Protein AF-A0A352DNE6-F1 (afdb_monomer_lite)

Foldseek 3Di:
DDKDKDADFDKDKDADDDDVFGRAWIKIKGKDKMKMWDWDDDVQQNKIKIKIKIFIWIKMWIDCPGPVNVVCVVVVHTGMDTPADPVRTPDMDIWMDIPNHTDPDDQFQFFKEKAAEAAQVRHGDWQWWKWKARPVGHTDDIDTAHPRRMDMGGRDGAAKIKMWTHDPQFDIAIDIDGTDTNDYAYDQHHHTAGPVQPPLDCDPDQKFWKEKEFEAEQQARATDKWKKWKFAHFVDDDPGDTPDIDMADSRMDMDGDRQHKIKMWTDDPQWAIDIDIWGTYTRDYHYDYHYIYGFWPQDDDDPPPPPVPAFQLFAPLRTKKKKKKWWAQPPFAKWKWKWKDDDVIDIDTPVRAFDDDPNHTAKGFSFHRGGHGDITMMMGGRDDAQIKMWMKMFQPSQLADKFQRVLQGQMKMWMDHRNDTRDIGTRHHGDIAGMFGAWMARSNGRHTGGDGDGHRDHPVCVVVVSVVVD

Radius of gyration: 30.15 Å; chains: 1; bounding box: 62×51×107 Å

Secondary structure (DSSP, 8-state):
-EEEEEEE--EEEEEEEETTEEEEEEEEEEEEEEEEEEEEEEGGGTEEEEEEEEEEEEEEEE-TTSHHHHHHHHTT---EEEEE-TTT-S-EEEEEEETTEEESS--TT-EEEEEEEEETTS-B-TT-EEEEE-TTS-EEEEEE--TTSEEEEEEEPSEEEEEEEE-TTBPPEEEEEEE-TTSEEEPPPEEEPBGGGTT----SSS---EEEEEEEETTT--B---EEEEEESTT--TTSPEEEEEE-BTTEEEEE--SEEEEEEEE-TTB--EEEEEEEBTTBPEE--EEEPBPPS---S----SS--S--SB--TTS-EEEEEE--SSSS-EEEEEEE-STT-EEEBTTB-EEEETTEEEEEEEE---STT--EEEEE-SPPTT-EEEEEEEESTTTT--SSHHHHTT-EEEEEETTEEEEEEEPPSS---SEEEEEEEETTTTEEEEEEEEE---GGGHHHHHHHT-

Structure (mmCIF, N/CA/C/O backbone):
data_AF-A0A352DNE6-F1
#
_entry.id   AF-A0A352DNE6-F1
#
loop_
_atom_site.group_PDB
_atom_site.id
_atom_site.type_symbol
_atom_site.label_atom_id
_atom_site.label_alt_id
_atom_site.label_comp_id
_atom_site.label_asym_id
_atom_site.label_entity_id
_atom_site.label_seq_id
_atom_site.pdbx_PDB_ins_code
_atom_site.Cartn_x
_atom_site.Cartn_y
_atom_site.Cartn_z
_atom_site.occupancy
_atom_site.B_iso_or_equiv
_atom_site.auth_seq_id
_atom_site.auth_comp_id
_atom_site.auth_asym_id
_atom_site.auth_atom_id
_atom_site.pdbx_PDB_model_num
ATOM 1 N N . GLU A 1 1 ? -11.085 -3.803 30.634 1.00 71.19 1 GLU A N 1
ATOM 2 C CA . GLU A 1 1 ? -10.758 -2.497 31.222 1.00 71.19 1 GLU A CA 1
ATOM 3 C C . GLU A 1 1 ? -10.486 -2.693 32.704 1.00 71.19 1 GLU A C 1
ATOM 5 O O . GLU A 1 1 ? -11.234 -3.420 33.355 1.00 71.19 1 GLU A O 1
ATOM 10 N N . LEU A 1 2 ? -9.375 -2.157 33.198 1.00 82.75 2 LEU A N 1
ATOM 11 C CA . LEU A 1 2 ? -9.005 -2.170 34.612 1.00 82.75 2 LEU A CA 1
ATOM 12 C C . LEU A 1 2 ? -8.841 -0.715 35.048 1.00 82.75 2 LEU A C 1
ATOM 14 O O . LEU A 1 2 ? -7.988 -0.025 34.502 1.00 82.75 2 LEU A O 1
ATOM 18 N N . ALA A 1 3 ? -9.638 -0.259 36.010 1.00 89.88 3 ALA A N 1
ATOM 19 C CA . ALA A 1 3 ? -9.578 1.108 36.517 1.00 89.88 3 ALA A CA 1
ATOM 20 C C . ALA A 1 3 ? -9.165 1.122 37.992 1.00 89.88 3 ALA A C 1
ATOM 22 O O . ALA A 1 3 ? -9.542 0.235 38.761 1.00 89.88 3 ALA A O 1
ATOM 23 N N . ALA A 1 4 ? -8.389 2.129 38.378 1.00 91.00 4 ALA A N 1
ATOM 24 C CA . ALA A 1 4 ? -7.991 2.375 39.754 1.00 91.00 4 ALA A CA 1
ATOM 25 C C . ALA A 1 4 ? -7.947 3.880 40.035 1.00 91.00 4 ALA A C 1
ATOM 27 O O . ALA A 1 4 ? -7.598 4.678 39.165 1.00 91.00 4 ALA A O 1
ATOM 28 N N . GLU A 1 5 ? -8.251 4.257 41.273 1.00 92.75 5 GLU A N 1
ATOM 29 C CA . GLU A 1 5 ? -8.091 5.622 41.766 1.00 92.75 5 GLU A CA 1
ATOM 30 C C . GLU A 1 5 ? -7.412 5.631 43.136 1.00 92.75 5 GLU A C 1
ATOM 32 O O . GLU A 1 5 ? -7.574 4.716 43.945 1.00 92.75 5 GLU A O 1
ATOM 37 N N . VAL A 1 6 ? -6.632 6.679 43.394 1.00 94.06 6 VAL A N 1
ATOM 38 C CA . VAL A 1 6 ? -5.985 6.941 44.678 1.00 94.06 6 VAL A CA 1
ATOM 39 C C . VAL A 1 6 ? -6.229 8.400 45.044 1.00 94.06 6 VAL A C 1
ATOM 41 O O . VAL A 1 6 ? -5.845 9.308 44.308 1.00 94.06 6 VAL A O 1
ATOM 44 N N . LYS A 1 7 ? -6.852 8.632 46.200 1.00 94.44 7 LYS A N 1
ATOM 45 C CA . LYS A 1 7 ? -7.087 9.965 46.771 1.00 94.44 7 LYS A CA 1
ATOM 46 C C . LYS A 1 7 ? -6.103 10.215 47.910 1.00 94.44 7 LYS A C 1
ATOM 48 O O . LYS A 1 7 ? -6.006 9.407 48.832 1.00 94.44 7 LYS A O 1
ATOM 53 N N . VAL A 1 8 ? -5.374 11.329 47.859 1.00 92.94 8 VAL A N 1
ATOM 54 C CA . VAL A 1 8 ? -4.403 11.720 48.891 1.00 92.94 8 VAL A CA 1
ATOM 55 C C . VAL A 1 8 ? -4.655 13.163 49.306 1.00 92.94 8 VAL A C 1
ATOM 57 O O . VAL A 1 8 ? -4.678 14.068 48.473 1.00 92.94 8 VAL A O 1
ATOM 60 N N . GLY A 1 9 ? -4.806 13.395 50.607 1.00 92.06 9 GLY A N 1
ATOM 61 C CA . GLY A 1 9 ? -5.038 14.734 51.132 1.00 92.06 9 GLY A CA 1
ATOM 62 C C . GLY A 1 9 ? -5.176 14.782 52.652 1.00 92.06 9 GLY A C 1
ATOM 63 O O . GLY A 1 9 ? -5.235 13.738 53.307 1.00 92.06 9 GLY A O 1
ATOM 64 N N . PRO A 1 10 ? -5.197 15.986 53.240 1.00 88.06 10 PRO A N 1
ATOM 65 C CA . PRO A 1 10 ? -5.580 16.162 54.632 1.00 88.06 10 PRO A CA 1
ATOM 66 C C . PRO A 1 10 ? -7.061 15.826 54.856 1.00 88.06 10 PRO A C 1
ATOM 68 O O . PRO A 1 10 ? -7.926 16.172 54.050 1.00 88.06 10 PRO A O 1
ATOM 71 N N . LYS A 1 11 ? -7.348 15.215 56.008 1.00 88.94 11 LYS A N 1
ATOM 72 C CA . LYS A 1 11 ? -8.696 15.133 56.576 1.00 88.94 11 LYS A CA 1
ATOM 73 C C . LYS A 1 11 ? -8.808 16.170 57.694 1.00 88.94 11 LYS A C 1
ATOM 75 O O . LYS A 1 11 ? -7.955 16.206 58.581 1.00 88.94 11 LYS A O 1
ATOM 80 N N . LEU A 1 12 ? -9.828 17.018 57.637 1.00 87.56 12 LEU A N 1
ATOM 81 C CA . LEU A 1 12 ? -10.177 17.969 58.685 1.00 87.56 12 LEU A CA 1
ATOM 82 C C . LEU A 1 12 ? -11.508 17.552 59.301 1.00 87.56 12 LEU A C 1
ATOM 84 O O . LEU A 1 12 ? -12.472 17.319 58.581 1.00 87.56 12 LEU A O 1
ATOM 88 N N . GLU A 1 13 ? -11.563 17.529 60.623 1.00 83.94 13 GLU A N 1
ATOM 89 C CA . GLU A 1 13 ? -12.787 17.280 61.370 1.00 83.94 13 GLU A CA 1
ATOM 90 C C . GLU A 1 13 ? -13.109 18.495 62.241 1.00 83.94 13 GLU A C 1
ATOM 92 O O . GLU A 1 13 ? -12.250 19.021 62.955 1.00 83.94 13 GLU A O 1
ATOM 97 N N . LEU A 1 14 ? -14.358 18.952 62.179 1.00 82.12 14 LEU A N 1
ATOM 98 C CA . LEU A 1 14 ? -14.881 20.018 63.025 1.00 82.12 14 LEU A CA 1
ATOM 99 C C . LEU A 1 14 ? -16.133 19.514 63.728 1.00 82.12 14 LEU A C 1
ATOM 101 O O . LEU A 1 14 ? -17.101 19.132 63.076 1.00 82.12 14 LEU A O 1
ATOM 105 N N . SER A 1 15 ? -16.143 19.556 65.056 1.00 82.44 15 SER A N 1
ATOM 106 C CA . SER A 1 15 ? -17.291 19.136 65.857 1.00 82.44 15 SER A CA 1
ATOM 107 C C . SER A 1 15 ? -17.758 20.238 66.804 1.00 82.44 15 SER A C 1
ATOM 109 O O . SER A 1 15 ? -16.981 21.061 67.287 1.00 82.44 15 SER A O 1
ATOM 111 N N . LEU A 1 16 ? -19.068 20.264 67.042 1.00 81.38 16 LEU A N 1
ATOM 112 C CA . LEU A 1 16 ? -19.761 21.194 67.925 1.00 81.38 16 LEU A CA 1
ATOM 113 C C . LEU A 1 16 ? -20.463 20.413 69.041 1.00 81.38 16 LEU A C 1
ATOM 115 O O . LEU A 1 16 ? -21.151 19.416 68.804 1.00 81.38 16 LEU A O 1
ATOM 119 N N . GLY A 1 17 ? -20.304 20.896 70.270 1.00 73.25 17 GLY A N 1
ATOM 120 C CA . GLY A 1 17 ? -20.959 20.382 71.471 1.00 73.25 17 GLY A CA 1
ATOM 121 C C . GLY A 1 17 ? -21.326 21.520 72.422 1.00 73.25 17 GLY A C 1
ATOM 122 O O . GLY A 1 17 ? -20.841 22.643 72.280 1.00 73.25 17 GLY A O 1
ATOM 123 N N . TRP A 1 18 ? -22.202 21.244 73.386 1.00 67.75 18 TRP A N 1
ATOM 124 C CA . TRP A 1 18 ? -22.577 22.199 74.434 1.00 67.75 18 TRP A CA 1
ATOM 125 C C . TRP A 1 18 ? -22.641 21.464 75.779 1.00 67.75 18 TRP A C 1
ATOM 127 O O . TRP A 1 18 ? -23.413 20.521 75.925 1.00 67.75 18 TRP A O 1
ATOM 137 N N . THR A 1 19 ? -21.879 21.973 76.761 1.00 67.12 19 THR A N 1
ATOM 138 C CA . THR A 1 19 ? -21.829 21.652 78.212 1.00 67.12 19 THR A CA 1
ATOM 139 C C . THR A 1 19 ? -22.102 20.204 78.637 1.00 67.12 19 THR A C 1
ATOM 141 O O . THR A 1 19 ? -21.196 19.552 79.133 1.00 67.12 19 THR A O 1
ATOM 144 N N . ALA A 1 20 ? -23.339 19.710 78.534 1.00 65.88 20 ALA A N 1
ATOM 145 C CA . ALA A 1 20 ? -23.735 18.356 78.933 1.00 65.88 20 ALA A CA 1
ATOM 146 C C . ALA A 1 20 ? -23.582 17.313 77.806 1.00 65.88 20 ALA A C 1
ATOM 148 O O . ALA A 1 20 ? -23.682 16.110 78.052 1.00 65.88 20 ALA A O 1
ATOM 149 N N . PHE A 1 21 ? -23.356 17.759 76.567 1.00 61.72 21 PHE A N 1
ATOM 150 C CA . PHE A 1 21 ? -23.212 16.914 75.389 1.00 61.72 21 PHE A CA 1
ATOM 151 C C . PHE A 1 21 ? -22.063 17.421 74.506 1.00 61.72 21 PHE A C 1
ATOM 153 O O . PHE A 1 21 ? -22.268 18.219 73.590 1.00 61.72 21 PHE A O 1
ATOM 160 N N . ASP A 1 22 ? -20.859 16.918 74.769 1.00 72.88 22 ASP A N 1
ATOM 161 C CA . ASP A 1 22 ? -19.714 17.093 73.871 1.00 72.88 22 ASP A CA 1
ATOM 162 C C . ASP A 1 22 ? -19.916 16.286 72.571 1.00 72.88 22 ASP A C 1
ATOM 164 O O . ASP A 1 22 ? -20.612 15.262 72.579 1.00 72.88 22 ASP A O 1
ATOM 168 N N . HIS A 1 23 ? -19.338 16.773 71.463 1.00 80.38 23 HIS A N 1
ATOM 169 C CA . HIS A 1 23 ? -19.342 16.141 70.129 1.00 80.38 23 HIS A CA 1
ATOM 170 C C . HIS A 1 23 ? -20.737 15.705 69.629 1.00 80.38 23 HIS A C 1
ATOM 172 O O . HIS A 1 23 ? -20.959 14.554 69.252 1.00 80.38 23 HIS A O 1
ATOM 178 N N . LEU A 1 24 ? -21.715 16.618 69.649 1.00 84.19 24 LEU A N 1
ATOM 179 C CA . LEU A 1 24 ? -23.097 16.313 69.258 1.00 84.19 24 LEU A CA 1
ATOM 180 C C . LEU A 1 24 ? -23.243 16.144 67.737 1.00 84.19 24 LEU A C 1
ATOM 182 O O . LEU A 1 24 ? -23.853 15.177 67.282 1.00 84.19 24 LEU A O 1
ATOM 186 N N . ILE A 1 25 ? -22.676 17.081 66.976 1.00 84.06 25 ILE A N 1
ATOM 187 C CA . ILE A 1 25 ? -22.646 17.087 65.510 1.00 84.06 25 ILE A CA 1
ATOM 188 C C . ILE A 1 25 ? -21.247 17.469 65.042 1.00 84.06 25 ILE A C 1
ATOM 190 O O . ILE A 1 25 ? -20.594 18.315 65.657 1.00 84.06 25 ILE A O 1
ATOM 194 N N . GLY A 1 26 ? -20.788 16.863 63.956 1.00 85.69 26 GLY A N 1
ATOM 195 C CA . GLY A 1 26 ? -19.515 17.206 63.347 1.00 85.69 26 GLY A CA 1
ATOM 196 C C . GLY A 1 26 ? -19.528 16.986 61.850 1.00 85.69 26 GLY A C 1
ATOM 197 O O . GLY A 1 26 ? -20.357 16.243 61.324 1.00 85.69 26 GLY A O 1
ATOM 198 N N . VAL A 1 27 ? -18.615 17.672 61.180 1.00 86.62 27 VAL A N 1
ATOM 199 C CA . VAL A 1 27 ? -18.397 17.597 59.741 1.00 86.62 27 VAL A CA 1
ATOM 200 C C . VAL A 1 27 ? -16.967 17.142 59.509 1.00 86.62 27 VAL A C 1
ATOM 202 O O . VAL A 1 27 ? -16.033 17.710 60.079 1.00 86.62 27 VAL A O 1
ATOM 205 N N . ASP A 1 28 ? -16.829 16.153 58.639 1.00 90.69 28 ASP A N 1
ATOM 206 C CA . ASP A 1 28 ? -15.568 15.716 58.069 1.00 90.69 28 ASP A CA 1
ATOM 207 C C . ASP A 1 28 ? -15.404 16.336 56.683 1.00 90.69 28 ASP A C 1
ATOM 209 O O . ASP A 1 28 ? -16.312 16.285 55.852 1.00 90.69 28 ASP A O 1
ATOM 213 N N . ALA A 1 29 ? -14.231 16.899 56.426 1.00 91.44 29 ALA A N 1
ATOM 214 C CA . ALA A 1 29 ? -13.808 17.336 55.108 1.00 91.44 29 ALA A CA 1
ATOM 215 C C . ALA A 1 29 ? -12.536 16.582 54.717 1.00 91.44 29 ALA A C 1
ATOM 217 O O . ALA A 1 29 ? -11.529 16.644 55.423 1.00 91.44 29 ALA A O 1
ATOM 218 N N . PHE A 1 30 ? -12.567 15.885 53.586 1.00 94.50 30 PHE A N 1
ATOM 219 C CA . PHE A 1 30 ? -11.401 15.234 53.000 1.00 94.50 30 PHE A CA 1
ATOM 220 C C . PHE A 1 30 ? -11.182 15.808 51.610 1.00 94.50 30 PHE A C 1
ATOM 222 O O . PHE A 1 30 ? -12.036 15.689 50.739 1.00 94.50 30 PHE A O 1
ATOM 229 N N . GLY A 1 31 ? -10.057 16.479 51.404 1.00 93.94 31 GLY A N 1
ATOM 230 C CA . GLY A 1 31 ? -9.770 17.108 50.123 1.00 93.94 31 GLY A CA 1
ATOM 231 C C . GLY A 1 31 ? -8.291 17.075 49.816 1.00 93.94 31 GLY A C 1
ATOM 232 O O . GLY A 1 31 ? -7.456 17.044 50.718 1.00 93.94 31 GLY A O 1
ATOM 233 N N . GLY A 1 32 ? -7.960 17.072 48.534 1.00 95.69 32 GLY A N 1
ATOM 234 C CA . GLY A 1 32 ? -6.584 16.943 48.086 1.00 95.69 32 GLY A CA 1
ATOM 235 C C . GLY A 1 32 ? -6.504 16.628 46.605 1.00 95.69 32 GLY A C 1
ATOM 236 O O . GLY A 1 32 ? -7.261 17.179 45.809 1.00 95.69 32 GLY A O 1
ATOM 237 N N . VAL A 1 33 ? -5.575 15.744 46.250 1.00 95.62 33 VAL A N 1
ATOM 238 C CA . VAL A 1 33 ? -5.332 15.315 44.872 1.00 95.62 33 VAL A CA 1
ATOM 239 C C . VAL A 1 33 ? -5.821 13.882 44.696 1.00 95.62 33 VAL A C 1
ATOM 241 O O . VAL A 1 33 ? -5.501 13.003 45.497 1.00 95.62 33 VAL A O 1
ATOM 244 N N . CYS A 1 34 ? -6.585 13.648 43.637 1.00 95.62 34 CYS A N 1
ATOM 245 C CA . CYS A 1 34 ? -6.916 12.323 43.149 1.00 95.62 34 CYS A CA 1
ATOM 246 C C . CYS A 1 34 ? -6.060 12.017 41.922 1.00 95.62 34 CYS A C 1
ATOM 248 O O . CYS A 1 34 ? -5.895 12.868 41.047 1.00 95.62 34 CYS A O 1
ATOM 250 N N . ILE A 1 35 ? -5.509 10.808 41.881 1.00 94.12 35 ILE A N 1
ATOM 251 C CA . ILE A 1 35 ? -4.863 10.227 40.710 1.00 94.12 35 ILE A CA 1
ATOM 252 C C . ILE A 1 35 ? -5.720 9.039 40.299 1.00 94.12 35 ILE A C 1
ATOM 254 O O . ILE A 1 35 ? -5.876 8.100 41.082 1.00 94.12 35 ILE A O 1
ATOM 258 N N . SER A 1 36 ? -6.257 9.067 39.088 1.00 94.12 36 SER A N 1
ATOM 259 C CA . SER A 1 36 ? -6.989 7.948 38.507 1.00 94.12 36 SER A CA 1
ATOM 260 C C . SER A 1 36 ? -6.303 7.452 37.242 1.00 94.12 36 SER A C 1
ATOM 262 O O . SER A 1 36 ? -5.605 8.194 36.547 1.00 94.12 36 SER A O 1
ATOM 264 N N . GLY A 1 37 ? -6.464 6.160 36.979 1.00 91.75 37 GLY A N 1
ATOM 265 C CA . GLY A 1 37 ? -5.914 5.489 35.816 1.00 91.75 37 GLY A CA 1
ATOM 266 C C . GLY A 1 37 ? -6.862 4.405 35.326 1.00 91.75 37 GLY A C 1
ATOM 267 O O . GLY A 1 37 ? -7.317 3.583 36.124 1.00 91.75 37 GLY A O 1
ATOM 268 N N . ALA A 1 38 ? -7.131 4.377 34.027 1.00 93.19 38 ALA A N 1
ATOM 269 C CA . ALA A 1 38 ? -7.823 3.285 33.358 1.00 93.19 38 ALA A CA 1
ATOM 270 C C . ALA A 1 38 ? -6.892 2.645 32.330 1.00 93.19 38 ALA A C 1
ATOM 272 O O . ALA A 1 38 ? -6.198 3.332 31.587 1.00 93.19 38 ALA A O 1
ATOM 273 N N . LEU A 1 39 ? -6.860 1.317 32.313 1.00 91.00 39 LEU A N 1
ATOM 274 C CA . LEU A 1 39 ? -6.083 0.523 31.376 1.00 91.00 39 LEU A CA 1
ATOM 275 C C . LEU A 1 39 ? -7.028 -0.268 30.471 1.00 91.00 39 LEU A C 1
ATOM 277 O O . LEU A 1 39 ? -7.829 -1.094 30.933 1.00 91.00 39 LEU A O 1
ATOM 281 N N . THR A 1 40 ? -6.873 -0.047 29.170 1.00 88.44 40 THR A N 1
ATOM 282 C CA . THR A 1 40 ? -7.635 -0.698 28.107 1.00 88.44 40 THR A CA 1
ATOM 283 C C . THR A 1 40 ? -6.670 -1.429 27.186 1.00 88.44 40 THR A C 1
ATOM 285 O O . THR A 1 40 ? -5.810 -0.831 26.548 1.00 88.44 40 THR A O 1
ATOM 288 N N . ALA A 1 41 ? -6.783 -2.756 27.144 1.00 83.94 41 ALA A N 1
ATOM 289 C CA . ALA A 1 41 ? -5.993 -3.582 26.243 1.00 83.94 41 ALA A CA 1
ATOM 290 C C . ALA A 1 41 ? -6.755 -3.802 24.932 1.00 83.94 41 ALA A C 1
ATOM 292 O O . ALA A 1 41 ? -7.928 -4.182 24.960 1.00 83.94 41 ALA A O 1
ATOM 293 N N . HIS A 1 42 ? -6.050 -3.637 23.817 1.00 70.81 42 HIS A N 1
ATOM 294 C CA . HIS A 1 42 ? -6.504 -3.879 22.450 1.00 70.81 42 HIS A CA 1
ATOM 295 C C . HIS A 1 42 ? -5.622 -4.976 21.823 1.00 70.81 42 HIS A C 1
ATOM 297 O O . HIS A 1 42 ? -4.599 -4.678 21.195 1.00 70.81 42 HIS A O 1
ATOM 303 N N . PRO A 1 43 ? -5.936 -6.269 22.057 1.00 65.44 43 PRO A N 1
ATOM 304 C CA . PRO A 1 43 ? -5.090 -7.380 21.613 1.00 65.44 43 PRO A CA 1
ATOM 305 C C . PRO A 1 43 ? -4.950 -7.476 20.089 1.00 65.44 43 PRO A C 1
ATOM 307 O O . PRO A 1 43 ? -3.915 -7.909 19.591 1.00 65.44 43 PRO A O 1
ATOM 310 N N . ASP A 1 44 ? -5.984 -7.059 19.363 1.00 58.81 44 ASP A N 1
ATOM 311 C CA . ASP A 1 44 ? -6.057 -6.976 17.903 1.00 58.81 44 ASP A CA 1
ATOM 312 C C . ASP A 1 44 ? -5.022 -6.011 17.308 1.00 58.81 44 ASP A C 1
ATOM 314 O O . ASP A 1 44 ? -4.427 -6.302 16.271 1.00 58.81 44 ASP A O 1
ATOM 318 N N . ALA A 1 45 ? -4.751 -4.916 18.017 1.00 59.31 45 ALA A N 1
ATOM 319 C CA . ALA A 1 45 ? -3.802 -3.883 17.623 1.00 59.31 45 ALA A CA 1
ATOM 320 C C . ALA A 1 45 ? -2.421 -4.022 18.292 1.00 59.31 45 ALA A C 1
ATOM 322 O O . ALA A 1 45 ? -1.562 -3.165 18.092 1.00 59.31 45 ALA A O 1
ATOM 323 N N . LYS A 1 46 ? -2.197 -5.058 19.122 1.00 67.62 46 LYS A N 1
ATOM 324 C CA . LYS A 1 46 ? -1.027 -5.160 20.026 1.00 67.62 46 LYS A CA 1
ATOM 325 C C . LYS A 1 46 ? -0.791 -3.853 20.815 1.00 67.62 46 LYS A C 1
ATOM 327 O O . LYS A 1 46 ? 0.345 -3.413 20.999 1.00 67.62 46 LYS A O 1
ATOM 332 N N . LEU A 1 47 ? -1.879 -3.227 21.264 1.00 73.00 47 LEU A N 1
ATOM 333 C CA . LEU A 1 47 ? -1.880 -1.896 21.864 1.00 73.00 47 LEU A CA 1
ATOM 334 C C . LEU A 1 47 ? -2.433 -1.940 23.290 1.00 73.00 47 LEU A C 1
ATOM 336 O O . LEU A 1 47 ? -3.443 -2.587 23.573 1.00 73.00 47 LEU A O 1
ATOM 340 N N . LEU A 1 48 ? -1.769 -1.223 24.190 1.00 85.44 48 LEU A N 1
ATOM 341 C CA . LEU A 1 48 ? -2.213 -0.979 25.552 1.00 85.44 48 LEU A CA 1
ATOM 342 C C . LEU A 1 48 ? -2.423 0.520 25.762 1.00 85.44 48 LEU A C 1
ATOM 344 O O . LEU A 1 48 ? -1.448 1.268 25.825 1.00 85.44 48 LEU A O 1
ATOM 348 N N . CYS A 1 49 ? -3.676 0.934 25.907 1.00 89.38 49 CYS A N 1
ATOM 349 C CA . CYS A 1 49 ? -4.060 2.302 26.225 1.00 89.38 49 CYS A CA 1
ATOM 350 C C . CYS A 1 49 ? -4.132 2.495 27.744 1.00 89.38 49 CYS A C 1
ATOM 352 O O . CYS A 1 49 ? -4.689 1.658 28.461 1.00 89.38 49 CYS A O 1
ATOM 354 N N . ILE A 1 50 ? -3.561 3.594 28.232 1.00 91.75 50 ILE A N 1
ATOM 355 C CA . ILE A 1 50 ? -3.605 4.012 29.633 1.00 91.75 50 ILE A CA 1
ATOM 356 C C . ILE A 1 50 ? -4.080 5.463 29.681 1.00 91.75 50 ILE A C 1
ATOM 358 O O . ILE A 1 50 ? -3.357 6.376 29.281 1.00 91.75 50 ILE A O 1
ATOM 362 N N . ASP A 1 51 ? -5.280 5.668 30.208 1.00 92.81 51 ASP A N 1
ATOM 363 C CA . ASP A 1 51 ? -5.863 6.981 30.458 1.00 92.81 51 ASP A CA 1
ATOM 364 C C . ASP A 1 51 ? -5.594 7.377 31.905 1.00 92.81 51 ASP A C 1
ATOM 366 O O . ASP A 1 51 ? -6.107 6.752 32.831 1.00 92.81 51 ASP A O 1
ATOM 370 N N . GLY A 1 52 ? -4.762 8.396 32.108 1.00 92.12 52 GLY A N 1
ATOM 371 C CA . GLY A 1 52 ? -4.436 8.935 33.423 1.00 92.12 52 GLY A CA 1
ATOM 372 C C . GLY A 1 52 ? -5.068 10.303 33.642 1.00 92.12 52 GLY A C 1
ATOM 373 O O . GLY A 1 52 ? -4.975 11.178 32.778 1.00 92.12 52 GLY A O 1
ATOM 374 N N . SER A 1 53 ? -5.645 10.518 34.822 1.00 94.38 53 SER A N 1
ATOM 375 C CA . SER A 1 53 ? -6.123 11.830 35.256 1.00 94.38 53 SER A CA 1
ATOM 376 C C . SER A 1 53 ? -5.578 12.184 36.634 1.00 94.38 53 SER A C 1
ATOM 378 O O . SER A 1 53 ? -5.489 11.342 37.527 1.00 94.38 53 SER A O 1
ATOM 380 N N . VAL A 1 54 ? -5.210 13.449 36.814 1.00 95.81 54 VAL A N 1
ATOM 381 C CA . VAL A 1 54 ? -4.858 14.028 38.111 1.00 95.81 54 VAL A CA 1
ATOM 382 C C . VAL A 1 54 ? -5.740 15.246 38.331 1.00 95.81 54 VAL A C 1
ATOM 384 O O . VAL A 1 54 ? -5.700 16.177 37.530 1.00 95.81 54 VAL A O 1
ATOM 387 N N . TYR A 1 55 ? -6.531 15.261 39.401 1.00 96.25 55 TYR A N 1
ATOM 388 C CA . TYR A 1 55 ? -7.462 16.355 39.690 1.00 96.25 55 TYR A CA 1
ATOM 389 C C . TYR A 1 55 ? -7.566 16.668 41.179 1.00 96.25 55 TYR A C 1
ATOM 391 O O . TYR A 1 55 ? -7.204 15.860 42.034 1.00 96.25 55 TYR A O 1
ATOM 399 N N . LEU A 1 56 ? -8.062 17.864 41.497 1.00 96.56 56 LEU A N 1
ATOM 400 C CA . LEU A 1 56 ? -8.418 18.224 42.865 1.00 96.56 56 LEU A CA 1
ATOM 401 C C . LEU A 1 56 ? -9.784 17.644 43.227 1.00 96.56 56 LEU A C 1
ATOM 403 O O . LEU A 1 56 ? -10.710 17.684 42.423 1.00 96.56 56 LEU A O 1
ATOM 407 N N . PHE A 1 57 ? -9.923 17.146 44.452 1.00 96.00 57 PHE A N 1
ATOM 408 C CA . PHE A 1 57 ? -11.194 16.635 44.961 1.00 96.00 57 PHE A CA 1
ATOM 409 C C . PHE A 1 57 ? -11.506 17.199 46.353 1.00 96.00 57 PHE A C 1
ATOM 411 O O . PHE A 1 57 ? -10.603 17.618 47.086 1.00 96.00 57 PHE A O 1
ATOM 418 N N . LEU A 1 58 ? -12.789 17.200 46.713 1.00 95.19 58 LEU A N 1
ATOM 419 C CA . LEU A 1 58 ? -13.289 17.556 48.037 1.00 95.19 58 LEU A CA 1
ATOM 420 C C . LEU A 1 58 ? -14.547 16.745 48.346 1.00 95.19 58 LEU A C 1
ATOM 422 O O . LEU A 1 58 ? -15.577 16.913 47.695 1.00 95.19 58 LEU A O 1
ATOM 426 N N . GLU A 1 59 ? -14.464 15.936 49.391 1.00 94.94 59 GLU A N 1
ATOM 427 C CA . GLU A 1 59 ? -15.565 15.188 49.981 1.00 94.94 59 GLU A CA 1
ATOM 428 C C . GLU A 1 59 ? -15.945 15.841 51.308 1.00 94.94 59 GLU A C 1
ATOM 430 O O . GLU A 1 59 ? -15.082 16.124 52.146 1.00 94.94 59 GLU A O 1
ATOM 435 N N . LEU A 1 60 ? -17.239 16.072 51.511 1.00 92.88 60 LEU A N 1
ATOM 436 C CA . LEU A 1 60 ? -17.790 16.488 52.795 1.00 92.88 60 LEU A CA 1
ATOM 437 C C . LEU A 1 60 ? -18.693 15.387 53.334 1.00 92.88 60 LEU A C 1
ATOM 439 O O . LEU A 1 60 ? -19.489 14.817 52.591 1.00 92.88 60 LEU A O 1
ATOM 443 N N . GLY A 1 61 ? -18.622 15.121 54.630 1.00 90.75 61 GLY A N 1
ATOM 444 C CA . GLY A 1 61 ? -19.525 14.192 55.294 1.00 90.75 61 GLY A CA 1
ATOM 445 C C . GLY A 1 61 ? -19.833 14.592 56.726 1.00 90.75 61 GLY A C 1
ATOM 446 O O . GLY A 1 61 ? -19.214 15.499 57.279 1.00 90.75 61 GLY A O 1
ATOM 447 N N . LEU A 1 62 ? -20.806 13.925 57.342 1.00 89.44 62 LEU A N 1
ATOM 448 C CA . LEU A 1 62 ? -20.978 14.007 58.793 1.00 89.44 62 LEU A CA 1
ATOM 449 C C . LEU A 1 62 ? -19.925 13.134 59.482 1.00 89.44 62 LEU A C 1
ATOM 451 O O . LEU A 1 62 ? -19.756 11.976 59.108 1.00 89.44 62 LEU A O 1
ATOM 455 N N . SER A 1 63 ? -19.248 13.683 60.495 1.00 89.12 63 SER A N 1
ATOM 456 C CA . SER A 1 63 ? -18.260 12.934 61.283 1.00 89.12 63 SER A CA 1
ATOM 457 C C . SER A 1 63 ? -18.946 11.810 62.055 1.00 89.12 63 SER A C 1
ATOM 459 O O . SER A 1 63 ? -19.842 12.058 62.873 1.00 89.12 63 SER A O 1
ATOM 461 N N . GLU A 1 64 ? -18.487 10.582 61.817 1.00 87.00 64 GLU A N 1
ATOM 462 C CA . GLU A 1 64 ? -18.941 9.370 62.505 1.00 87.00 64 GLU A CA 1
ATOM 463 C C . GLU A 1 64 ? -18.568 9.357 63.995 1.00 87.00 64 GLU A C 1
ATOM 465 O O . GLU A 1 64 ? -19.223 8.674 64.780 1.00 87.00 64 GLU A O 1
ATOM 470 N N . ASP A 1 65 ? -17.574 10.152 64.399 1.00 86.25 65 ASP A N 1
ATOM 471 C CA . ASP A 1 65 ? -17.105 10.262 65.784 1.00 86.25 65 ASP A CA 1
ATOM 472 C C . ASP A 1 65 ? -18.001 11.177 66.644 1.00 86.25 65 ASP A C 1
ATOM 474 O O . ASP A 1 65 ? -17.797 11.340 67.851 1.00 86.25 65 ASP A O 1
ATOM 478 N N . THR A 1 66 ? -19.050 11.751 66.047 1.00 87.50 66 THR A N 1
ATOM 479 C CA . THR A 1 66 ? -20.072 12.532 66.756 1.00 87.50 66 THR A CA 1
ATOM 480 C C . THR A 1 66 ? -21.320 11.718 67.060 1.00 87.50 66 THR A C 1
ATOM 482 O O . THR A 1 66 ? -21.629 10.742 66.385 1.00 87.50 66 THR A O 1
ATOM 485 N N . LYS A 1 67 ? -22.103 12.133 68.064 1.00 86.75 67 LYS A N 1
ATOM 486 C CA . LYS A 1 67 ? -23.312 11.398 68.488 1.00 86.75 67 LYS A CA 1
ATOM 487 C C . LYS A 1 67 ? -24.316 11.198 67.354 1.00 86.75 67 LYS A C 1
ATOM 489 O O . LYS A 1 67 ? -24.905 10.125 67.254 1.00 86.75 67 LYS A O 1
ATOM 494 N N . LEU A 1 68 ? -24.518 12.218 66.518 1.00 85.56 68 LEU A N 1
ATOM 495 C CA . LEU A 1 68 ? -25.389 12.110 65.349 1.00 85.56 68 LEU A CA 1
ATOM 496 C C . LEU A 1 68 ? -24.778 11.208 64.267 1.00 85.56 68 LEU A C 1
ATOM 498 O O . LEU A 1 68 ? -25.483 10.349 63.746 1.00 85.56 68 LEU A O 1
ATOM 502 N N . GLY A 1 69 ? -23.494 11.379 63.940 1.00 86.62 69 GLY A N 1
ATOM 503 C CA . GLY A 1 69 ? -22.839 10.558 62.917 1.00 86.62 69 GLY A CA 1
ATOM 504 C C . GLY A 1 69 ? -22.758 9.082 63.305 1.00 86.62 69 GLY A C 1
ATOM 505 O O . GLY A 1 69 ? -23.122 8.226 62.504 1.00 86.62 69 GLY A O 1
ATOM 506 N N . GLY A 1 70 ? -22.400 8.784 64.554 1.00 86.56 70 GLY A N 1
ATOM 507 C CA . GLY A 1 70 ? -22.403 7.429 65.103 1.00 86.56 70 GLY A CA 1
ATOM 508 C C . GLY A 1 70 ? -23.795 6.795 65.088 1.00 86.56 70 GLY A C 1
ATOM 509 O O . GLY A 1 70 ? -23.945 5.664 64.638 1.00 86.56 70 GLY A O 1
ATOM 510 N N . PHE A 1 71 ? -24.840 7.541 65.471 1.00 89.81 71 PHE A N 1
ATOM 511 C CA . PHE A 1 71 ? -26.223 7.059 65.367 1.00 89.81 71 PHE A CA 1
ATOM 512 C C . PHE A 1 71 ? -26.615 6.725 63.921 1.00 89.81 71 PHE A C 1
ATOM 514 O O . PHE A 1 71 ? -27.231 5.685 63.687 1.00 89.81 71 PHE A O 1
ATOM 521 N N . LEU A 1 72 ? -26.274 7.584 62.953 1.00 89.69 72 LEU A N 1
ATOM 522 C CA . LEU A 1 72 ? -26.551 7.335 61.535 1.00 89.69 72 LEU A CA 1
ATOM 523 C C . LEU A 1 72 ? -25.832 6.070 61.056 1.00 89.69 72 LEU A C 1
ATOM 525 O O . LEU A 1 72 ? -26.480 5.180 60.503 1.00 89.69 72 LEU A O 1
ATOM 529 N N . LYS A 1 73 ? -24.539 5.945 61.367 1.00 88.94 73 LYS A N 1
ATOM 530 C CA . LYS A 1 73 ? -23.723 4.773 61.039 1.00 88.94 73 LYS A CA 1
ATOM 531 C C . LYS A 1 73 ? -24.301 3.479 61.614 1.00 88.94 73 LYS A C 1
ATOM 533 O O . LYS A 1 73 ? -24.449 2.507 60.876 1.00 88.94 73 LYS A O 1
ATOM 538 N N . ASP A 1 74 ? -24.694 3.475 62.888 1.00 93.25 74 ASP A N 1
ATOM 539 C CA . ASP A 1 74 ? -25.289 2.310 63.565 1.00 93.25 74 ASP A CA 1
ATOM 540 C C . ASP A 1 74 ? -26.612 1.859 62.922 1.00 93.25 74 ASP A C 1
ATOM 542 O O . ASP A 1 74 ? -26.995 0.692 63.023 1.00 93.25 74 ASP A O 1
ATOM 546 N N . HIS A 1 75 ? -27.304 2.767 62.229 1.00 92.88 75 HIS A N 1
ATOM 547 C CA . HIS A 1 75 ? -28.533 2.476 61.489 1.00 92.88 75 HIS A CA 1
ATOM 548 C C . HIS A 1 75 ? -28.292 2.250 59.987 1.00 92.88 75 HIS A C 1
ATOM 550 O O . HIS A 1 75 ? -29.258 2.102 59.237 1.00 92.88 75 HIS A O 1
ATOM 556 N N . GLY A 1 76 ? -27.031 2.215 59.539 1.00 89.50 76 GLY A N 1
ATOM 557 C CA . GLY A 1 76 ? -26.649 2.002 58.140 1.00 89.50 76 GLY A CA 1
ATOM 558 C C . GLY A 1 76 ? -26.820 3.226 57.236 1.00 89.50 76 GLY A C 1
ATOM 559 O O . GLY A 1 76 ? -26.960 3.067 56.026 1.00 89.50 76 GLY A O 1
ATOM 560 N N . TRP A 1 77 ? -26.847 4.433 57.805 1.00 88.69 77 TRP A N 1
ATOM 561 C CA . TRP A 1 77 ? -26.950 5.693 57.070 1.00 88.69 77 TRP A CA 1
ATOM 562 C C . TRP A 1 77 ? -25.587 6.376 57.013 1.00 88.69 77 TRP A C 1
ATOM 564 O O . TRP A 1 77 ? -24.932 6.565 58.035 1.00 88.69 77 TRP A O 1
ATOM 574 N N . GLU A 1 78 ? -25.203 6.817 55.821 1.00 84.69 78 GLU A N 1
ATOM 575 C CA . GLU A 1 78 ? -23.995 7.597 55.584 1.00 84.69 78 GLU A CA 1
ATOM 576 C C . GLU A 1 78 ? -24.379 8.899 54.876 1.00 84.69 78 GLU A C 1
ATOM 578 O O . GLU A 1 78 ? -25.108 8.896 53.884 1.00 84.69 78 GLU A O 1
ATOM 583 N N . ALA A 1 79 ? -23.925 10.030 55.415 1.00 85.25 79 ALA A N 1
ATOM 584 C CA . ALA A 1 79 ? -24.175 11.347 54.847 1.00 85.25 79 ALA A CA 1
ATOM 585 C C . ALA A 1 79 ? -22.863 11.895 54.289 1.00 85.25 79 ALA A C 1
ATOM 587 O O . ALA A 1 79 ? -22.075 12.475 55.037 1.00 85.25 79 ALA A O 1
ATOM 588 N N . ARG A 1 80 ? -22.638 11.694 52.987 1.00 88.88 80 ARG A N 1
ATOM 589 C CA . ARG A 1 80 ? -21.483 12.208 52.240 1.00 88.88 80 ARG A CA 1
ATOM 590 C C . ARG A 1 80 ? -21.910 12.911 50.961 1.00 88.88 80 ARG A C 1
ATOM 592 O O . ARG A 1 80 ? -22.943 12.587 50.380 1.00 88.88 80 ARG A O 1
ATOM 599 N N . ALA A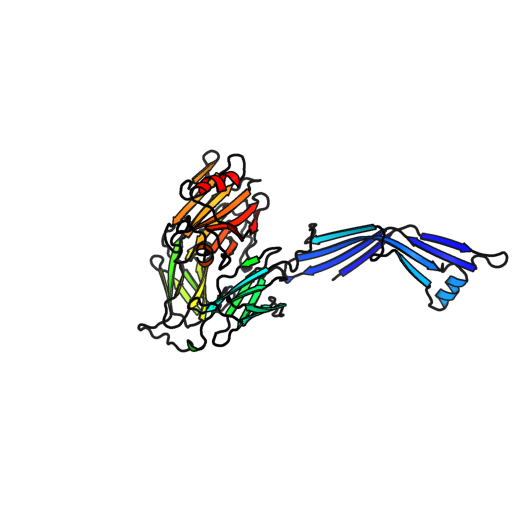 1 81 ? -21.096 13.863 50.533 1.00 90.62 81 ALA A N 1
ATOM 600 C CA . ALA A 1 81 ? -21.230 14.568 49.274 1.00 90.62 81 ALA A CA 1
ATOM 601 C C . ALA A 1 81 ? -19.848 14.805 48.656 1.00 90.62 81 ALA A C 1
ATOM 603 O O . ALA A 1 81 ? -18.982 15.425 49.279 1.00 90.62 81 ALA A O 1
ATOM 604 N N . ASP A 1 82 ? -19.679 14.371 47.408 1.00 92.75 82 ASP A N 1
ATOM 605 C CA . ASP A 1 82 ? -18.541 14.742 46.570 1.00 92.75 82 ASP A CA 1
ATOM 606 C C . ASP A 1 82 ? -18.787 16.151 46.028 1.00 92.75 82 ASP A C 1
ATOM 608 O O . ASP A 1 82 ? -19.526 16.357 45.065 1.00 92.75 82 ASP A O 1
ATOM 612 N N . VAL A 1 83 ? -18.221 17.149 46.700 1.00 93.81 83 VAL A N 1
ATOM 613 C CA . VAL A 1 83 ? -18.420 18.561 46.353 1.00 93.81 83 VAL A CA 1
ATOM 614 C C . VAL A 1 83 ? -17.555 18.948 45.160 1.00 93.81 83 VAL A C 1
ATOM 616 O O . VAL A 1 83 ? -18.005 19.694 44.290 1.00 93.81 83 VAL A O 1
ATOM 619 N N . ILE A 1 84 ? -16.325 18.431 45.119 1.00 94.81 84 ILE A N 1
ATOM 620 C CA . ILE A 1 84 ? -15.400 18.586 43.997 1.00 94.81 84 ILE A CA 1
ATOM 621 C C . ILE A 1 84 ? -14.926 17.195 43.567 1.00 94.81 84 ILE A C 1
ATOM 623 O O . ILE A 1 84 ? -14.383 16.450 44.383 1.00 94.81 84 ILE A O 1
ATOM 627 N N . ASN A 1 85 ? -15.121 16.856 42.296 1.00 93.62 85 ASN A N 1
ATOM 628 C CA . ASN A 1 85 ? -14.768 15.579 41.680 1.00 93.62 85 ASN A CA 1
ATOM 629 C C . ASN A 1 85 ? -14.230 15.789 40.249 1.00 93.62 85 ASN A C 1
ATOM 631 O O . ASN A 1 85 ? -13.968 16.919 39.837 1.00 93.62 85 ASN A O 1
ATOM 635 N N . SER A 1 86 ? -14.051 14.704 39.491 1.00 91.12 86 SER A N 1
ATOM 636 C CA . SER A 1 86 ? -13.525 14.743 38.119 1.00 91.12 86 SER A CA 1
ATOM 637 C C . SER A 1 86 ? -14.320 15.639 37.168 1.00 91.12 86 SER A C 1
ATOM 639 O O . SER A 1 86 ? -13.742 16.169 36.225 1.00 91.12 86 SER A O 1
ATOM 641 N N . ASP A 1 87 ? -15.617 15.826 37.411 1.00 92.00 87 ASP A N 1
ATOM 642 C CA . ASP A 1 87 ? -16.529 16.487 36.475 1.00 92.00 87 ASP A CA 1
ATOM 643 C C . ASP A 1 87 ? -16.610 18.002 36.715 1.00 92.00 87 ASP A C 1
ATOM 645 O O . ASP A 1 87 ? -16.978 18.762 35.819 1.00 92.00 87 ASP A O 1
ATOM 649 N N . ASN A 1 88 ? -16.286 18.457 37.931 1.00 94.19 88 ASN A N 1
ATOM 650 C CA . ASN A 1 88 ? -16.416 19.858 38.346 1.00 94.19 88 ASN A CA 1
ATOM 651 C C . ASN A 1 88 ? -15.169 20.427 39.053 1.00 94.19 88 ASN A C 1
ATOM 653 O O . ASN A 1 88 ? -15.232 21.505 39.652 1.00 94.19 88 ASN A O 1
ATOM 657 N N . THR A 1 89 ? -14.041 19.718 38.994 1.00 96.06 89 THR A N 1
ATOM 658 C CA . THR A 1 89 ? -12.767 20.160 39.569 1.00 96.06 89 THR A CA 1
ATOM 659 C C . THR A 1 89 ? -12.293 21.498 38.985 1.00 96.06 89 THR A C 1
ATOM 661 O O . THR A 1 89 ? -12.333 21.699 37.770 1.00 96.06 89 THR A O 1
ATOM 664 N N . PRO A 1 90 ? -11.771 22.425 39.814 1.00 93.88 90 PRO A N 1
ATOM 665 C CA . PRO A 1 90 ? -11.179 23.668 39.321 1.00 93.88 90 PRO A CA 1
ATOM 666 C C . PRO A 1 90 ? -9.837 23.453 38.601 1.00 93.88 90 PRO A C 1
ATOM 668 O O . PRO A 1 90 ? -9.336 24.376 37.959 1.00 93.88 90 PRO A O 1
ATOM 671 N N . TRP A 1 91 ? -9.229 22.268 38.725 1.00 94.75 91 TRP A N 1
ATOM 672 C CA . TRP A 1 91 ? -7.990 21.911 38.039 1.00 94.75 91 TRP A CA 1
ATOM 673 C C . TRP A 1 91 ? -7.915 20.408 37.753 1.00 94.75 91 TRP A C 1
ATOM 675 O O . TRP A 1 91 ? -8.165 19.582 38.636 1.00 94.75 91 TRP A O 1
ATOM 685 N N . GLN A 1 92 ? -7.528 20.063 36.527 1.00 94.38 92 GLN A N 1
ATOM 686 C CA . GLN A 1 92 ? -7.327 18.690 36.079 1.00 94.38 92 GLN A CA 1
ATOM 687 C C . GLN A 1 92 ? -6.211 18.632 35.037 1.00 94.38 92 GLN A C 1
ATOM 689 O O . GLN A 1 92 ? -6.100 19.510 34.179 1.00 94.38 92 GLN A O 1
ATOM 694 N N . LEU A 1 93 ? -5.411 17.574 35.096 1.00 92.88 93 LEU A N 1
ATOM 695 C CA . LEU A 1 93 ? -4.462 17.184 34.067 1.00 92.88 93 LEU A CA 1
ATOM 696 C C . LEU A 1 93 ? -4.833 15.789 33.569 1.00 92.88 93 LEU A C 1
ATOM 698 O O . LEU A 1 93 ? -4.895 14.855 34.362 1.00 92.88 93 LEU A O 1
ATOM 702 N N . ASN A 1 94 ? -5.023 15.653 32.260 1.00 93.00 94 ASN A N 1
ATOM 703 C CA . ASN A 1 94 ? -5.263 14.370 31.605 1.00 93.00 94 ASN A CA 1
ATOM 704 C C . ASN A 1 94 ? -4.059 14.006 30.730 1.00 93.00 94 ASN A C 1
ATOM 706 O O . ASN A 1 94 ? -3.426 14.884 30.135 1.00 93.00 94 ASN A O 1
ATOM 710 N N . ALA A 1 95 ? -3.737 12.721 30.653 1.00 92.44 95 ALA A N 1
ATOM 711 C CA . ALA A 1 95 ? -2.727 12.198 29.746 1.00 92.44 95 ALA A CA 1
ATOM 712 C C . ALA A 1 95 ? -3.141 10.815 29.241 1.00 92.44 95 ALA A C 1
ATOM 714 O O . ALA A 1 95 ? -3.576 9.976 30.026 1.00 92.44 95 ALA A O 1
ATOM 715 N N . HIS A 1 96 ? -2.952 10.586 27.943 1.00 91.50 96 HIS A N 1
ATOM 716 C CA . HIS A 1 96 ? -3.108 9.278 27.325 1.00 91.50 96 HIS A CA 1
ATOM 717 C C . HIS A 1 96 ? -1.730 8.686 27.030 1.00 91.50 96 HIS A C 1
ATOM 719 O O . HIS A 1 96 ? -0.826 9.388 26.560 1.00 91.50 96 HIS A O 1
ATOM 725 N N . PHE A 1 97 ? -1.562 7.400 27.311 1.00 90.00 97 PHE A N 1
ATOM 726 C CA . PHE A 1 97 ? -0.358 6.653 26.978 1.00 90.00 97 PHE A CA 1
ATOM 727 C C . PHE A 1 97 ? -0.717 5.403 26.195 1.00 90.00 97 PHE A C 1
ATOM 729 O O . PHE A 1 97 ? -1.677 4.710 26.509 1.00 90.00 97 PHE A O 1
ATOM 736 N N . GLU A 1 98 ? 0.128 5.077 25.234 1.00 87.50 98 GLU A N 1
ATOM 737 C CA . GLU A 1 98 ? 0.024 3.901 24.389 1.00 87.50 98 GLU A CA 1
ATOM 738 C C . GLU A 1 98 ? 1.310 3.108 24.491 1.00 87.50 98 GLU A C 1
ATOM 740 O O . GLU A 1 98 ? 2.386 3.636 24.210 1.00 87.50 98 GLU A O 1
ATOM 745 N N . ASN A 1 99 ? 1.228 1.859 24.954 1.00 86.81 99 ASN A N 1
ATOM 746 C CA . ASN A 1 99 ? 2.407 1.033 25.229 1.00 86.81 99 ASN A CA 1
ATOM 747 C C . ASN A 1 99 ? 3.468 1.806 26.046 1.00 86.81 99 ASN A C 1
ATOM 749 O O . ASN A 1 99 ? 4.664 1.732 25.773 1.00 86.81 99 ASN A O 1
ATOM 753 N N . PHE A 1 100 ? 3.006 2.568 27.048 1.00 86.25 100 PHE A N 1
ATOM 754 C CA . PHE A 1 100 ? 3.804 3.429 27.935 1.00 86.25 100 PHE A CA 1
ATOM 755 C C . PHE A 1 100 ? 4.430 4.685 27.294 1.00 86.25 100 PHE A C 1
ATOM 757 O O . PHE A 1 100 ? 5.151 5.416 27.974 1.00 86.25 100 PHE A O 1
ATOM 764 N N . LYS A 1 101 ? 4.122 5.002 26.031 1.00 84.75 101 LYS A N 1
ATOM 765 C CA . LYS A 1 101 ? 4.506 6.258 25.370 1.00 84.75 101 LYS A CA 1
ATOM 766 C C . LYS A 1 101 ? 3.347 7.253 25.428 1.00 84.75 101 LYS A C 1
ATOM 768 O O . LYS A 1 101 ? 2.236 6.920 25.036 1.00 84.75 101 LYS A O 1
ATOM 773 N N . LYS A 1 102 ? 3.586 8.477 25.907 1.00 87.31 102 LYS A N 1
ATOM 774 C CA . LYS A 1 102 ? 2.559 9.533 25.909 1.00 87.31 102 LYS A CA 1
ATOM 775 C C . LYS A 1 102 ? 2.202 9.913 24.468 1.00 87.31 102 LYS A C 1
ATOM 777 O O . LYS A 1 102 ? 3.110 10.150 23.672 1.00 87.31 102 LYS A O 1
ATOM 782 N N . VAL A 1 103 ? 0.911 10.024 24.172 1.00 79.44 103 VAL A N 1
ATOM 783 C CA . VAL A 1 103 ? 0.390 10.495 22.879 1.00 79.44 103 VAL A CA 1
ATOM 784 C C . VAL A 1 103 ? -0.650 11.598 23.094 1.00 79.44 103 VAL A C 1
ATOM 786 O O . VAL A 1 103 ? -1.284 11.663 24.148 1.00 79.44 103 VAL A O 1
ATOM 789 N N . ASP A 1 104 ? -0.806 12.487 22.112 1.00 78.56 104 ASP A N 1
ATOM 790 C CA . ASP A 1 104 ? -1.720 13.637 22.214 1.00 78.56 104 ASP A CA 1
ATOM 791 C C . ASP A 1 104 ? -3.197 13.254 22.006 1.00 78.56 104 ASP A C 1
ATOM 793 O O . ASP A 1 104 ? -4.092 13.947 22.488 1.00 78.56 104 ASP A O 1
ATOM 797 N N . ALA A 1 105 ? -3.457 12.135 21.326 1.00 72.19 105 ALA A N 1
ATOM 798 C CA . ALA A 1 105 ? -4.777 11.541 21.150 1.00 72.19 105 ALA A CA 1
ATOM 799 C C . ALA A 1 105 ? -4.658 10.013 21.084 1.00 72.19 105 ALA A C 1
ATOM 801 O O . ALA A 1 105 ? -3.647 9.501 20.604 1.00 72.19 105 ALA A O 1
ATOM 802 N N . CYS A 1 106 ? -5.694 9.303 21.541 1.00 72.88 106 CYS A N 1
ATOM 803 C CA . CYS A 1 106 ? -5.792 7.851 21.388 1.00 72.88 106 CYS A CA 1
ATOM 804 C C . CYS A 1 106 ? -5.787 7.494 19.898 1.00 72.88 106 CYS A C 1
ATOM 806 O O . CYS A 1 106 ? -6.577 8.044 19.134 1.00 72.88 106 CYS A O 1
ATOM 808 N N . THR A 1 107 ? -4.888 6.604 19.495 1.00 68.81 107 THR A N 1
ATOM 809 C CA . THR A 1 107 ? -4.674 6.107 18.136 1.00 68.81 107 THR A CA 1
ATOM 810 C C . THR A 1 107 ? -5.503 4.870 17.826 1.00 68.81 107 THR A C 1
ATOM 812 O O . THR A 1 107 ? -5.693 4.530 16.651 1.00 68.81 107 THR A O 1
ATOM 815 N N . TYR A 1 108 ? -6.037 4.206 18.855 1.00 70.06 108 TYR A N 1
ATOM 816 C CA . TYR A 1 108 ? -6.969 3.108 18.663 1.00 70.06 108 TYR A CA 1
ATOM 817 C C . TYR A 1 108 ? -8.233 3.615 17.966 1.00 70.06 108 TYR A C 1
ATOM 819 O O . TYR A 1 108 ? -8.933 4.487 18.475 1.00 70.06 108 TYR A O 1
ATOM 827 N N . GLY A 1 109 ? -8.540 3.048 16.797 1.00 64.38 109 GLY A N 1
ATOM 828 C CA . GLY A 1 109 ? -9.701 3.471 16.024 1.00 64.38 109 GLY A CA 1
ATOM 829 C C . GLY A 1 109 ? -9.482 4.728 15.179 1.00 64.38 109 GLY A C 1
ATOM 830 O O . GLY A 1 109 ? -10.468 5.339 14.814 1.00 64.38 109 GLY A O 1
ATOM 831 N N . ASN A 1 110 ? -8.253 5.131 14.837 1.00 72.44 110 ASN A N 1
ATOM 832 C CA . ASN A 1 110 ? -8.023 6.283 13.938 1.00 72.44 110 ASN A CA 1
ATOM 833 C C . ASN A 1 110 ? -7.597 5.904 12.516 1.00 72.44 110 ASN A C 1
ATOM 835 O O . ASN A 1 110 ? -7.299 6.780 11.700 1.00 72.44 110 ASN A O 1
ATOM 839 N N . GLY A 1 111 ? -7.544 4.612 12.203 1.00 85.62 111 GLY A N 1
ATOM 840 C CA . GLY A 1 111 ? -7.226 4.177 10.855 1.00 85.62 111 GLY A CA 1
ATOM 841 C C . GLY A 1 111 ? -8.384 4.422 9.893 1.00 85.62 111 GLY A C 1
ATOM 842 O O . GLY A 1 111 ? -9.562 4.315 10.259 1.00 85.62 111 GLY A O 1
ATOM 843 N N . LYS A 1 112 ? -8.046 4.747 8.646 1.00 91.75 112 LYS A N 1
ATOM 844 C CA . LYS A 1 112 ? -9.005 4.901 7.553 1.00 91.75 112 LYS A CA 1
ATOM 845 C C . LYS A 1 112 ? -8.697 3.912 6.441 1.00 91.75 112 LYS A C 1
ATOM 847 O O . LYS A 1 112 ? -7.554 3.504 6.252 1.00 91.75 112 LYS A O 1
ATOM 852 N N . LEU A 1 113 ? -9.725 3.555 5.691 1.00 94.56 113 LEU A N 1
ATOM 853 C CA . LEU A 1 113 ? -9.629 2.709 4.514 1.00 94.56 113 LEU A CA 1
ATOM 854 C C . LEU A 1 113 ? -10.391 3.364 3.364 1.00 94.56 113 LEU A C 1
ATOM 856 O O . LEU A 1 113 ? -11.566 3.698 3.527 1.00 94.56 113 LEU A O 1
ATOM 860 N N . SER A 1 114 ? -9.733 3.496 2.218 1.00 96.06 114 SER A N 1
ATOM 861 C CA . SER A 1 114 ? -10.323 3.973 0.971 1.00 96.06 114 SER A CA 1
ATOM 862 C C . SER A 1 114 ? -10.423 2.816 -0.016 1.00 96.06 114 SER A C 1
ATOM 864 O O . SER A 1 114 ? -9.440 2.116 -0.272 1.00 96.06 114 SER A O 1
ATOM 866 N N . ILE A 1 115 ? -11.623 2.589 -0.551 1.00 97.31 115 ILE A N 1
ATOM 867 C CA . ILE A 1 115 ? -11.898 1.517 -1.512 1.00 97.31 115 ILE A CA 1
ATOM 868 C C . ILE A 1 115 ? -12.591 2.099 -2.738 1.00 97.31 115 ILE A C 1
ATOM 870 O O . ILE A 1 115 ? -13.620 2.766 -2.616 1.00 97.31 115 ILE A O 1
ATOM 874 N N . HIS A 1 116 ? -12.094 1.756 -3.928 1.00 97.06 116 HIS A N 1
ATOM 875 C CA . HIS A 1 116 ? -12.798 1.969 -5.193 1.00 97.06 116 HIS A CA 1
ATOM 876 C C . HIS A 1 116 ? -13.235 0.627 -5.772 1.00 97.06 116 HIS A C 1
ATOM 878 O O . HIS A 1 116 ? -12.406 -0.237 -6.046 1.00 97.06 116 HIS A O 1
ATOM 884 N N . VAL A 1 117 ? -14.541 0.448 -5.954 1.00 97.69 117 VAL A N 1
ATOM 885 C CA . VAL A 1 117 ? -15.121 -0.768 -6.528 1.00 97.69 117 VAL A CA 1
ATOM 886 C C . VAL A 1 117 ? -15.508 -0.513 -7.980 1.00 97.69 117 VAL A C 1
ATOM 888 O O . VAL A 1 117 ? -16.329 0.361 -8.279 1.00 97.69 117 VAL A O 1
ATOM 891 N N . LYS A 1 118 ? -14.940 -1.312 -8.878 1.00 95.81 118 LYS A N 1
ATOM 892 C CA . LYS A 1 118 ? -15.196 -1.326 -10.319 1.00 95.81 118 LYS A CA 1
ATOM 893 C C . LYS A 1 118 ? -15.637 -2.728 -10.751 1.00 95.81 118 LYS A C 1
ATOM 895 O O . LYS A 1 118 ? -15.535 -3.682 -9.982 1.00 95.81 118 LYS A O 1
ATOM 900 N N . ASP A 1 119 ? -16.180 -2.865 -11.951 1.00 92.88 119 ASP A N 1
ATOM 901 C CA . ASP A 1 119 ? -16.282 -4.163 -12.612 1.00 92.88 119 ASP A CA 1
ATOM 902 C C . ASP A 1 119 ? -14.955 -4.523 -13.293 1.00 92.88 119 ASP A C 1
ATOM 904 O O . ASP A 1 119 ? -13.989 -3.759 -13.271 1.00 92.88 119 ASP A O 1
ATOM 908 N N . ALA A 1 120 ? -14.884 -5.723 -13.863 1.00 84.50 120 ALA A N 1
ATOM 909 C CA . ALA A 1 120 ? -13.674 -6.219 -14.510 1.00 84.50 120 ALA A CA 1
ATOM 910 C C . ALA A 1 120 ? -13.302 -5.480 -15.815 1.00 84.50 120 ALA A C 1
ATOM 912 O O . ALA A 1 120 ? -12.263 -5.793 -16.399 1.00 84.50 120 ALA A O 1
ATOM 913 N N . ASP A 1 121 ? -14.132 -4.534 -16.267 1.00 84.44 121 ASP A N 1
ATOM 914 C CA . ASP A 1 121 ? -13.906 -3.657 -17.421 1.00 84.44 121 ASP A CA 1
ATOM 915 C C . ASP A 1 121 ? -13.734 -2.187 -16.976 1.00 84.44 121 ASP A C 1
ATOM 917 O O . ASP A 1 121 ? -14.004 -1.255 -17.733 1.00 84.44 121 ASP A O 1
ATOM 921 N N . ASP A 1 122 ? -13.288 -1.990 -15.729 1.00 88.00 122 ASP A N 1
ATOM 922 C CA . ASP A 1 122 ? -12.952 -0.710 -15.095 1.00 88.00 122 ASP A CA 1
ATOM 923 C C . ASP A 1 122 ? -14.109 0.275 -14.878 1.00 88.00 122 ASP A C 1
ATOM 925 O O . ASP A 1 122 ? -13.906 1.429 -14.483 1.00 88.00 122 ASP A O 1
ATOM 929 N N . LYS A 1 123 ? -15.360 -0.165 -15.026 1.00 93.00 123 LYS A N 1
ATOM 930 C CA . LYS A 1 123 ? -16.511 0.696 -14.757 1.00 93.00 123 LYS A CA 1
ATOM 931 C C . LYS A 1 123 ? -16.883 0.675 -13.280 1.00 93.00 123 LYS A C 1
ATOM 933 O O . LYS A 1 123 ? -17.154 -0.367 -12.693 1.00 93.00 123 LYS A O 1
ATOM 938 N N . SER A 1 124 ? -16.993 1.855 -12.676 1.00 96.06 124 SER A N 1
ATOM 939 C CA . SER A 1 124 ? -17.344 1.999 -11.260 1.00 96.06 124 SER A CA 1
ATOM 940 C C . SER A 1 124 ? -18.704 1.391 -10.890 1.00 96.06 124 SER A C 1
ATOM 942 O O . SER A 1 124 ? -19.715 1.597 -11.571 1.00 96.06 124 SER A O 1
ATOM 944 N N . ILE A 1 125 ? -18.748 0.697 -9.751 1.00 97.44 125 ILE A N 1
ATOM 945 C CA . ILE A 1 125 ? -19.951 0.061 -9.209 1.00 97.44 125 ILE A CA 1
ATOM 946 C C . ILE A 1 125 ? -20.447 0.852 -8.001 1.00 97.44 125 ILE A C 1
ATOM 948 O O . ILE A 1 125 ? -19.870 0.801 -6.915 1.00 97.44 125 ILE A O 1
ATOM 952 N N . LYS A 1 126 ? -21.580 1.534 -8.173 1.00 97.50 126 LYS A N 1
ATOM 953 C CA . LYS A 1 126 ? -22.301 2.206 -7.083 1.00 97.50 126 LYS A CA 1
ATOM 954 C C . LYS A 1 126 ? -23.085 1.225 -6.210 1.00 97.50 126 LYS A C 1
ATOM 956 O O . LYS A 1 126 ? -23.558 0.200 -6.701 1.00 97.50 126 LYS A O 1
ATOM 961 N N . GLN A 1 127 ? -23.319 1.598 -4.952 1.00 97.31 127 GLN A N 1
ATOM 962 C CA . GLN A 1 127 ? -24.097 0.818 -3.981 1.00 97.31 127 GLN A CA 1
ATOM 963 C C . GLN A 1 127 ? -23.578 -0.616 -3.755 1.00 97.31 127 GLN A C 1
ATOM 965 O O . GLN A 1 127 ? -24.337 -1.493 -3.336 1.00 97.31 127 GLN A O 1
ATOM 970 N N . ALA A 1 128 ? -22.291 -0.869 -4.006 1.00 98.44 128 ALA A N 1
ATOM 971 C CA . ALA A 1 128 ? -21.645 -2.094 -3.558 1.00 98.44 128 ALA A CA 1
ATOM 972 C C . ALA A 1 128 ? -21.578 -2.062 -2.027 1.00 98.44 128 ALA A C 1
ATOM 974 O O . ALA A 1 128 ? -21.075 -1.104 -1.444 1.00 98.44 128 ALA A O 1
ATOM 975 N N . LEU A 1 129 ? -22.120 -3.088 -1.375 1.00 98.56 129 LEU A N 1
ATOM 976 C CA . LEU A 1 129 ? -22.156 -3.207 0.076 1.00 98.56 129 LEU A CA 1
ATOM 977 C C . LEU A 1 129 ? -20.805 -3.720 0.572 1.00 98.56 129 LEU A C 1
ATOM 979 O O . LEU A 1 129 ? -20.447 -4.865 0.296 1.00 98.56 129 LEU A O 1
ATOM 983 N N . ILE A 1 130 ? -20.096 -2.894 1.334 1.00 98.62 130 ILE A N 1
ATOM 984 C CA . ILE A 1 130 ? -18.802 -3.217 1.932 1.00 98.62 130 ILE A CA 1
ATOM 985 C C . ILE A 1 130 ? -19.019 -3.483 3.416 1.00 98.62 130 ILE A C 1
ATOM 987 O O . ILE A 1 130 ? -19.629 -2.678 4.124 1.00 98.62 130 ILE A O 1
ATOM 991 N N . LYS A 1 131 ? -18.506 -4.608 3.903 1.00 98.19 131 LYS A N 1
ATOM 992 C CA . LYS A 1 131 ? -18.507 -4.954 5.323 1.00 98.19 131 LYS A CA 1
ATOM 993 C C . LYS A 1 131 ? -17.086 -5.190 5.791 1.00 98.19 131 LYS A C 1
ATOM 995 O O . LYS A 1 131 ? -16.350 -5.941 5.161 1.00 98.19 131 LYS A O 1
ATOM 1000 N N . VAL A 1 132 ? -16.749 -4.586 6.921 1.00 96.56 132 VAL A N 1
ATOM 1001 C CA . VAL A 1 132 ? -15.446 -4.741 7.567 1.00 96.56 132 VAL A CA 1
ATOM 1002 C C . VAL A 1 132 ? -15.629 -5.577 8.824 1.00 96.56 132 VAL A C 1
ATOM 1004 O O . VAL A 1 132 ? -16.559 -5.335 9.601 1.00 96.56 132 VAL A O 1
ATOM 1007 N N . TYR A 1 133 ? -14.756 -6.557 9.008 1.00 93.56 133 TYR A N 1
ATOM 1008 C CA . TYR A 1 133 ? -14.748 -7.491 10.124 1.00 93.56 133 TYR A CA 1
ATOM 1009 C C . TYR A 1 133 ? -13.377 -7.504 10.795 1.00 93.56 133 TYR A C 1
ATOM 1011 O O . TYR A 1 133 ? -12.354 -7.339 10.128 1.00 93.56 133 TYR A O 1
ATOM 1019 N N . ASP A 1 134 ? -13.354 -7.756 12.100 1.00 88.06 134 ASP A N 1
ATOM 1020 C CA . ASP A 1 134 ? -12.121 -8.145 12.778 1.00 88.06 134 ASP A CA 1
ATOM 1021 C C . ASP A 1 134 ? -11.682 -9.559 12.332 1.00 88.06 134 ASP A C 1
ATOM 1023 O O . ASP A 1 134 ? -12.398 -10.278 11.619 1.00 88.06 134 ASP A O 1
ATOM 1027 N N . LEU A 1 135 ? -10.488 -9.993 12.746 1.00 83.94 135 LEU A N 1
ATOM 1028 C CA . LEU A 1 135 ? -9.996 -11.329 12.392 1.00 83.94 135 LEU A CA 1
ATOM 1029 C C . LEU A 1 135 ? -10.822 -12.466 13.014 1.00 83.94 135 LEU A C 1
ATOM 1031 O O . LEU A 1 135 ? -10.885 -13.547 12.414 1.00 83.94 135 LEU A O 1
ATOM 1035 N N . SER A 1 136 ? -11.488 -12.203 14.142 1.00 83.56 136 SER A N 1
ATOM 1036 C CA . SER A 1 136 ? -12.385 -13.122 14.858 1.00 83.56 136 SER A CA 1
ATOM 1037 C C . SER A 1 136 ? -13.747 -13.298 14.171 1.00 83.56 136 SER A C 1
ATOM 1039 O O . SER A 1 136 ? -14.505 -14.197 14.529 1.00 83.56 136 SER A O 1
ATOM 1041 N N . GLY A 1 137 ? -14.057 -12.475 13.164 1.00 87.31 137 GLY A N 1
ATOM 1042 C CA . GLY A 1 137 ? -15.301 -12.517 12.398 1.00 87.31 137 GLY A CA 1
ATOM 1043 C C . GLY A 1 137 ? -16.416 -11.617 12.937 1.00 87.31 137 GLY A C 1
ATOM 1044 O O . GLY A 1 137 ? -17.536 -11.673 12.421 1.00 87.31 137 GLY A O 1
ATOM 1045 N N . ASN A 1 138 ? -16.149 -10.764 13.929 1.00 88.62 138 ASN A N 1
ATOM 1046 C CA . ASN A 1 138 ? -17.110 -9.761 14.376 1.00 88.62 138 ASN A CA 1
ATOM 1047 C C . ASN A 1 138 ? -17.150 -8.604 13.384 1.00 88.62 138 ASN A C 1
ATOM 1049 O O . ASN A 1 138 ? -16.124 -8.104 12.927 1.00 88.62 138 ASN A O 1
ATOM 1053 N N . ARG A 1 139 ? -18.358 -8.157 13.044 1.00 94.81 139 ARG A N 1
ATOM 1054 C CA . ARG A 1 139 ? -18.550 -7.054 12.101 1.00 94.81 139 ARG A CA 1
ATOM 1055 C C . ARG A 1 139 ? -18.288 -5.715 12.790 1.00 94.81 139 ARG A C 1
ATOM 1057 O O . ARG A 1 139 ? -18.990 -5.380 13.738 1.00 94.81 139 ARG A O 1
ATOM 1064 N N . ILE A 1 140 ? -17.359 -4.939 12.242 1.00 91.88 140 ILE A N 1
ATOM 1065 C CA . ILE A 1 140 ? -16.975 -3.601 12.708 1.00 91.88 140 ILE A CA 1
ATOM 1066 C C . ILE A 1 140 ? -17.861 -2.543 12.045 1.00 91.88 140 ILE A C 1
ATOM 1068 O O . ILE A 1 140 ? -18.522 -1.757 12.718 1.00 91.88 140 ILE A O 1
ATOM 1072 N N . LYS A 1 141 ? -17.906 -2.530 10.705 1.00 94.38 141 LYS A N 1
ATOM 1073 C CA . LYS A 1 141 ? -18.565 -1.463 9.936 1.00 94.38 141 LYS A CA 1
ATOM 1074 C C . LYS A 1 141 ? -19.273 -2.009 8.704 1.00 94.38 141 LYS A C 1
ATOM 1076 O O . LYS A 1 141 ? -18.993 -3.107 8.216 1.00 94.38 141 LYS A O 1
ATOM 1081 N N . THR A 1 142 ? -20.248 -1.259 8.210 1.00 96.75 142 THR A N 1
ATOM 1082 C CA . THR A 1 142 ? -20.929 -1.538 6.944 1.00 96.75 142 THR A CA 1
ATOM 1083 C C . THR A 1 142 ? -21.202 -0.221 6.248 1.00 96.75 142 THR A C 1
ATOM 1085 O O . THR A 1 142 ? -21.823 0.662 6.832 1.00 96.75 142 THR A O 1
ATOM 1088 N N . VAL A 1 143 ? -20.731 -0.103 5.014 1.00 97.69 143 VAL A N 1
ATOM 1089 C CA . VAL A 1 143 ? -20.911 1.079 4.169 1.00 97.69 143 VAL A CA 1
ATOM 1090 C C . VAL A 1 143 ? -21.328 0.639 2.769 1.00 97.69 143 VAL A C 1
ATOM 1092 O O . VAL A 1 143 ? -21.361 -0.552 2.454 1.00 97.69 143 VAL A O 1
ATOM 1095 N N . SER A 1 144 ? -21.681 1.587 1.913 1.00 98.06 144 SER A N 1
ATOM 1096 C CA . SER A 1 144 ? -21.897 1.312 0.496 1.00 98.06 144 SER A CA 1
ATOM 1097 C C . SER A 1 144 ? -21.156 2.324 -0.349 1.00 98.06 144 SER A C 1
ATOM 1099 O O . SER A 1 144 ? -21.008 3.470 0.070 1.00 98.06 144 SER A O 1
ATOM 1101 N N . THR A 1 145 ? -20.706 1.897 -1.524 1.00 98.31 145 THR A N 1
ATOM 1102 C CA . THR A 1 145 ? -20.034 2.799 -2.458 1.00 98.31 145 THR A CA 1
ATOM 1103 C C . THR A 1 145 ? -20.970 3.888 -2.972 1.00 98.31 145 THR A C 1
ATOM 1105 O O . THR A 1 145 ? -22.173 3.666 -3.169 1.00 98.31 145 THR A O 1
ATOM 1108 N N . ASP A 1 146 ? -20.406 5.068 -3.203 1.00 97.19 146 ASP A N 1
ATOM 1109 C CA . ASP A 1 146 ? -21.094 6.227 -3.761 1.00 97.19 146 ASP A CA 1
ATOM 1110 C C . ASP A 1 146 ? -21.354 6.094 -5.279 1.00 97.19 146 ASP A C 1
ATOM 1112 O O . ASP A 1 146 ? -21.177 5.033 -5.883 1.00 97.19 146 ASP A O 1
ATOM 1116 N N . SER A 1 147 ? -21.810 7.172 -5.928 1.00 95.44 147 SER A N 1
ATOM 1117 C CA . SER A 1 147 ? -22.076 7.189 -7.376 1.00 95.44 147 SER A CA 1
ATOM 1118 C C . SER A 1 147 ? -20.836 6.995 -8.251 1.00 95.44 147 SER A C 1
ATOM 1120 O O . SER A 1 147 ? -20.986 6.634 -9.415 1.00 95.44 147 SER A O 1
ATOM 1122 N N . THR A 1 148 ? -19.645 7.233 -7.704 1.00 94.25 148 THR A N 1
ATOM 1123 C CA . THR A 1 148 ? -18.343 7.049 -8.358 1.00 94.25 148 THR A CA 1
ATOM 1124 C C . THR A 1 148 ? -17.712 5.696 -8.028 1.00 94.25 148 THR A C 1
ATOM 1126 O O . THR A 1 148 ? -16.616 5.399 -8.487 1.00 94.25 148 THR A O 1
ATOM 1129 N N . GLY A 1 149 ? -18.401 4.848 -7.256 1.00 96.81 149 GLY A N 1
ATOM 1130 C CA . GLY A 1 149 ? -17.903 3.546 -6.823 1.00 96.81 149 GLY A CA 1
ATOM 1131 C C . GLY A 1 149 ? -16.916 3.607 -5.657 1.00 96.81 149 GLY A C 1
ATOM 1132 O O . GLY A 1 149 ? -16.335 2.575 -5.327 1.00 96.81 149 GLY A O 1
ATOM 1133 N N . LYS A 1 150 ? -16.728 4.769 -5.020 1.00 96.50 150 LYS A N 1
ATOM 1134 C CA . LYS A 1 150 ? -15.777 4.957 -3.916 1.00 96.50 150 LYS A CA 1
ATOM 1135 C C . LYS A 1 150 ? -16.453 4.825 -2.552 1.00 96.50 150 LYS A C 1
ATOM 1137 O O . LYS A 1 150 ? -17.656 5.062 -2.415 1.00 96.50 150 LYS A O 1
ATOM 1142 N N . ALA A 1 151 ? -15.686 4.438 -1.539 1.00 97.00 151 ALA A N 1
ATOM 1143 C CA . ALA A 1 151 ? -16.096 4.454 -0.141 1.00 97.00 151 ALA A CA 1
ATOM 1144 C C . ALA A 1 151 ? -14.904 4.768 0.771 1.00 97.00 151 ALA A C 1
ATOM 1146 O O . ALA A 1 151 ? -13.877 4.097 0.700 1.00 97.00 151 ALA A O 1
ATOM 1147 N N . GLU A 1 152 ? -15.094 5.734 1.668 1.00 95.12 152 GLU A N 1
ATOM 1148 C CA . GLU A 1 152 ? -14.161 6.064 2.747 1.00 95.12 152 GLU A CA 1
ATOM 1149 C C . GLU A 1 152 ? -14.687 5.507 4.071 1.00 95.12 152 GLU A C 1
ATOM 1151 O O . GLU A 1 152 ? -15.839 5.738 4.456 1.00 95.12 152 GLU A O 1
ATOM 1156 N N . ILE A 1 153 ? -13.846 4.760 4.781 1.00 94.56 153 ILE A N 1
ATOM 1157 C CA . ILE A 1 153 ? -14.208 4.058 6.010 1.00 94.56 153 ILE A CA 1
ATOM 1158 C C . ILE A 1 153 ? -13.224 4.461 7.099 1.00 94.56 153 ILE A C 1
ATOM 1160 O O . ILE A 1 153 ? -12.130 3.918 7.185 1.00 94.56 153 ILE A O 1
ATOM 1164 N N . GLY A 1 154 ? -13.616 5.423 7.932 1.00 90.81 154 GLY A N 1
ATOM 1165 C CA . GLY A 1 154 ? -12.856 5.791 9.126 1.00 90.81 154 GLY A CA 1
ATOM 1166 C C . GLY A 1 154 ? -13.189 4.934 10.339 1.00 90.81 154 GLY A C 1
ATOM 1167 O O . GLY A 1 154 ? -14.023 4.026 10.273 1.00 90.81 154 GLY A O 1
ATOM 1168 N N . ASP A 1 155 ? -12.594 5.297 11.464 1.00 85.00 155 ASP A N 1
ATOM 1169 C CA . ASP A 1 155 ? -12.815 4.703 12.781 1.00 85.00 155 ASP A CA 1
ATOM 1170 C C . ASP A 1 155 ? -12.515 3.198 12.850 1.00 85.00 155 ASP A C 1
ATOM 1172 O O . ASP A 1 155 ? -13.243 2.431 13.486 1.00 85.00 155 ASP A O 1
ATOM 1176 N N . LEU A 1 156 ? -11.500 2.747 12.105 1.00 87.56 156 LEU A N 1
ATOM 1177 C CA . LEU A 1 156 ? -11.127 1.338 12.049 1.00 87.56 156 LEU A CA 1
ATOM 1178 C C . LEU A 1 156 ? -10.062 1.005 13.104 1.00 87.56 156 LEU A C 1
ATOM 1180 O O . LEU A 1 156 ? -9.122 1.788 13.286 1.00 87.56 156 LEU A O 1
ATOM 1184 N N . PRO A 1 157 ? -10.183 -0.152 13.786 1.00 82.31 157 PRO A N 1
ATOM 1185 C CA . PRO A 1 157 ? -9.147 -0.622 14.695 1.00 82.31 157 PRO A CA 1
ATOM 1186 C C . PRO A 1 157 ? -7.849 -0.864 13.924 1.00 82.31 157 PRO A C 1
ATOM 1188 O O . PRO A 1 157 ? -7.869 -1.239 12.750 1.00 82.31 157 PRO A O 1
ATOM 1191 N N . LEU A 1 158 ? -6.724 -0.636 14.596 1.00 80.81 158 LEU A N 1
ATOM 1192 C CA . LEU A 1 158 ? -5.406 -0.858 14.013 1.00 80.81 158 LEU A CA 1
ATOM 1193 C C . LEU A 1 158 ? -5.130 -2.361 13.894 1.00 80.81 158 LEU A C 1
ATOM 1195 O O . LEU A 1 158 ? -5.620 -3.159 14.690 1.00 80.81 158 LEU A O 1
ATOM 1199 N N . GLY A 1 159 ? -4.307 -2.741 12.922 1.00 80.06 159 GLY A N 1
ATOM 1200 C CA . GLY A 1 159 ? -4.017 -4.139 12.619 1.00 80.06 159 GLY A CA 1
ATOM 1201 C C . GLY A 1 159 ? -4.816 -4.660 11.426 1.00 80.06 159 GLY A C 1
ATOM 1202 O O . GLY A 1 159 ? -5.387 -3.901 10.642 1.00 80.06 159 GLY A O 1
ATOM 1203 N N . SER A 1 160 ? -4.793 -5.976 11.218 1.00 86.25 160 SER A N 1
ATOM 1204 C CA . SER A 1 160 ? -5.465 -6.565 10.059 1.00 86.25 160 SER A CA 1
ATOM 1205 C C . SER A 1 160 ? -6.983 -6.617 10.229 1.00 86.25 160 SER A C 1
ATOM 1207 O O . SER A 1 160 ? -7.485 -7.165 11.209 1.00 86.25 160 SER A O 1
ATOM 1209 N N . VAL A 1 161 ? -7.710 -6.197 9.197 1.00 90.12 161 VAL A N 1
ATOM 1210 C CA . VAL A 1 161 ? -9.163 -6.368 9.072 1.00 90.12 161 VAL A CA 1
ATOM 1211 C C . VAL A 1 161 ? -9.502 -7.224 7.854 1.00 90.12 161 VAL A C 1
ATOM 1213 O O . VAL A 1 161 ? -8.749 -7.270 6.882 1.00 90.12 161 VAL A O 1
ATOM 1216 N N . LYS A 1 162 ? -10.651 -7.903 7.896 1.00 92.75 162 LYS A N 1
ATOM 1217 C CA . LYS A 1 162 ? -11.232 -8.619 6.752 1.00 92.75 162 LYS A CA 1
ATOM 1218 C C . LYS A 1 162 ? -12.311 -7.758 6.108 1.00 92.75 162 LYS A C 1
ATOM 1220 O O . LYS A 1 162 ? -13.152 -7.189 6.804 1.00 92.75 162 LYS A O 1
ATOM 1225 N N . ILE A 1 163 ? -12.325 -7.704 4.785 1.00 96.31 163 ILE A N 1
ATOM 1226 C CA . ILE A 1 163 ? -13.282 -6.929 3.998 1.00 96.31 163 ILE A CA 1
ATOM 1227 C C . ILE A 1 163 ? -14.088 -7.898 3.138 1.00 96.31 163 ILE A C 1
ATOM 1229 O O . ILE A 1 163 ? -13.518 -8.725 2.437 1.00 96.31 163 ILE A O 1
ATOM 1233 N N . GLU A 1 164 ? -15.414 -7.788 3.181 1.00 97.69 164 GLU A N 1
ATOM 1234 C CA . GLU A 1 164 ? -16.343 -8.481 2.283 1.00 97.69 164 GLU A CA 1
ATOM 1235 C C . GLU A 1 164 ? -17.084 -7.439 1.439 1.00 97.69 164 GLU A C 1
ATOM 1237 O O . GLU A 1 164 ? -17.739 -6.551 1.992 1.00 97.69 164 GLU A O 1
ATOM 1242 N N . ILE A 1 165 ? -17.051 -7.579 0.113 1.00 98.31 165 ILE A N 1
ATOM 1243 C CA . ILE A 1 165 ? -17.758 -6.691 -0.818 1.00 98.31 165 ILE A CA 1
ATOM 1244 C C . ILE A 1 165 ? -18.798 -7.483 -1.608 1.00 98.31 165 ILE A C 1
ATOM 1246 O O . ILE A 1 165 ? -18.522 -8.542 -2.183 1.00 98.31 165 ILE A O 1
ATOM 1250 N N . LYS A 1 166 ? -20.029 -6.963 -1.630 1.00 98.06 166 LYS A N 1
ATOM 1251 C CA . LYS A 1 166 ? -21.176 -7.553 -2.327 1.00 98.06 166 LYS A CA 1
ATOM 1252 C C . LYS A 1 166 ? -21.827 -6.535 -3.248 1.00 98.06 166 LYS A C 1
ATOM 1254 O O . LYS A 1 166 ? -22.270 -5.483 -2.803 1.00 98.06 166 LYS A O 1
ATOM 1259 N N . ALA A 1 167 ? -21.983 -6.903 -4.512 1.00 97.31 167 ALA A N 1
ATOM 1260 C CA . ALA A 1 167 ? -22.752 -6.144 -5.488 1.00 97.31 167 ALA A CA 1
ATOM 1261 C C . ALA A 1 167 ? -23.673 -7.085 -6.277 1.00 97.31 167 ALA A C 1
ATOM 1263 O O . ALA A 1 167 ? -23.337 -8.245 -6.538 1.00 97.31 167 ALA A O 1
ATOM 1264 N N . THR A 1 168 ? -24.860 -6.601 -6.640 1.00 95.12 168 THR A N 1
ATOM 1265 C CA . THR A 1 168 ? -25.834 -7.374 -7.423 1.00 95.12 168 THR A CA 1
ATOM 1266 C C . THR A 1 168 ? -25.241 -7.765 -8.774 1.00 95.12 168 THR A C 1
ATOM 1268 O O . THR A 1 168 ? -24.742 -6.909 -9.491 1.00 95.12 168 THR A O 1
ATOM 1271 N N . GLY A 1 169 ? -25.323 -9.049 -9.131 1.00 93.75 169 GLY A N 1
ATOM 1272 C CA . GLY A 1 169 ? -24.781 -9.572 -10.393 1.00 93.75 169 GLY A CA 1
ATOM 1273 C C . GLY A 1 169 ? -23.309 -9.992 -10.338 1.00 93.75 169 GLY A C 1
ATOM 1274 O O . GLY A 1 169 ? -22.845 -10.634 -11.272 1.00 93.75 169 GLY A O 1
ATOM 1275 N N . TYR A 1 170 ? -22.605 -9.729 -9.234 1.00 95.38 170 TYR A N 1
ATOM 1276 C CA . TYR A 1 170 ? -21.183 -10.042 -9.088 1.00 95.38 170 TYR A CA 1
ATOM 1277 C C . TYR A 1 170 ? -20.926 -11.174 -8.085 1.00 95.38 170 TYR A C 1
ATOM 1279 O O . TYR A 1 170 ? -21.789 -11.539 -7.265 1.00 95.38 170 TYR A O 1
ATOM 1287 N N . LYS A 1 171 ? -19.725 -11.751 -8.177 1.00 93.56 171 LYS A N 1
ATOM 1288 C CA . LYS A 1 171 ? -19.131 -12.641 -7.177 1.00 93.56 171 LYS A CA 1
ATOM 1289 C C . LYS A 1 171 ? -18.750 -11.853 -5.926 1.00 93.56 171 LYS A C 1
ATOM 1291 O O . LYS A 1 171 ? -18.401 -10.680 -6.008 1.00 93.56 171 LYS A O 1
ATOM 1296 N N . ILE A 1 172 ? -18.801 -12.510 -4.769 1.00 95.50 172 ILE A N 1
ATOM 1297 C CA . ILE A 1 172 ? -18.350 -11.913 -3.506 1.00 95.50 172 ILE A CA 1
ATOM 1298 C C . ILE A 1 172 ? -16.835 -11.740 -3.575 1.00 95.50 172 ILE A C 1
ATOM 1300 O O . ILE A 1 172 ? -16.129 -12.709 -3.851 1.00 95.50 172 ILE A O 1
ATOM 1304 N N . PHE A 1 173 ? -16.361 -10.531 -3.307 1.00 96.31 173 PHE A N 1
ATOM 1305 C CA . PHE A 1 173 ? -14.943 -10.235 -3.163 1.00 96.31 173 PHE A CA 1
ATOM 1306 C C . PHE A 1 173 ? -14.588 -10.209 -1.678 1.00 96.31 173 PHE A C 1
ATOM 1308 O O . PHE A 1 173 ? -15.326 -9.629 -0.877 1.00 96.31 173 PHE A O 1
ATOM 1315 N N . ASN A 1 174 ? -13.490 -10.868 -1.317 1.00 94.50 174 ASN A N 1
ATOM 1316 C CA . ASN A 1 174 ? -12.952 -10.853 0.036 1.00 94.50 174 ASN A CA 1
ATOM 1317 C C . ASN A 1 174 ? -11.498 -10.417 -0.021 1.00 94.50 174 ASN A C 1
ATOM 1319 O O . ASN A 1 174 ? -10.770 -10.877 -0.897 1.00 94.50 174 ASN A O 1
ATOM 1323 N N . ASP A 1 175 ? -11.107 -9.587 0.934 1.00 92.62 175 ASP A N 1
ATOM 1324 C CA . ASP A 1 175 ? -9.771 -9.017 1.033 1.00 92.62 175 ASP A CA 1
ATOM 1325 C C . ASP A 1 175 ? -9.354 -8.889 2.503 1.00 92.62 175 ASP A C 1
ATOM 1327 O O . ASP A 1 175 ? -10.190 -8.927 3.416 1.00 92.62 175 ASP A O 1
ATOM 1331 N N . ARG A 1 176 ? -8.054 -8.750 2.738 1.00 89.50 176 ARG A N 1
ATOM 1332 C CA . ARG A 1 176 ? -7.462 -8.477 4.040 1.00 89.50 176 ARG A CA 1
ATOM 1333 C C . ARG A 1 176 ? -6.551 -7.264 3.919 1.00 89.50 176 ARG A C 1
ATOM 1335 O O . ARG A 1 176 ? -5.660 -7.241 3.083 1.00 89.50 176 ARG A O 1
ATOM 1342 N N . GLN A 1 177 ? -6.761 -6.282 4.789 1.00 89.81 177 GLN A N 1
ATOM 1343 C CA . GLN A 1 177 ? -6.009 -5.027 4.784 1.00 89.81 177 GLN A CA 1
ATOM 1344 C C . GLN A 1 177 ? -5.413 -4.753 6.155 1.00 89.81 177 GLN A C 1
ATOM 1346 O O . GLN A 1 177 ? -6.015 -5.093 7.176 1.00 89.81 177 GLN A O 1
ATOM 1351 N N . LEU A 1 178 ? -4.230 -4.145 6.178 1.00 86.31 178 LEU A N 1
ATOM 1352 C CA . LEU A 1 178 ? -3.569 -3.696 7.397 1.00 86.31 178 LEU A CA 1
ATOM 1353 C C . LEU A 1 178 ? -3.886 -2.224 7.640 1.00 86.31 178 LEU A C 1
ATOM 1355 O O . LEU A 1 178 ? -3.450 -1.360 6.888 1.00 86.31 178 LEU A O 1
ATOM 1359 N N . ILE A 1 179 ? -4.607 -1.950 8.720 1.00 87.19 179 ILE A N 1
ATOM 1360 C CA . ILE A 1 179 ? -4.978 -0.603 9.127 1.00 87.19 179 ILE A CA 1
ATOM 1361 C C . ILE A 1 179 ? -3.904 -0.037 10.057 1.00 87.19 179 ILE A C 1
ATOM 1363 O O . ILE A 1 179 ? -3.568 -0.644 11.078 1.00 87.19 179 ILE A O 1
ATOM 1367 N N . ARG A 1 180 ? -3.374 1.138 9.708 1.00 80.19 180 ARG A N 1
ATOM 1368 C CA . ARG A 1 180 ? -2.355 1.859 10.486 1.00 80.19 180 ARG A CA 1
ATOM 1369 C C . ARG A 1 180 ? -2.908 3.137 11.110 1.00 80.19 180 ARG A C 1
ATOM 1371 O O . ARG A 1 180 ? -3.941 3.662 10.695 1.00 80.19 180 ARG A O 1
ATOM 1378 N N . SER A 1 181 ? -2.223 3.593 12.154 1.00 76.44 181 SER A N 1
ATOM 1379 C CA . SER A 1 181 ? -2.621 4.764 12.932 1.00 76.44 181 SER A CA 1
ATOM 1380 C C . SER A 1 181 ? -2.577 6.035 12.088 1.00 76.44 181 SER A C 1
ATOM 1382 O O . SER A 1 181 ? -1.626 6.247 11.342 1.00 76.44 181 SER A O 1
ATOM 1384 N N . ASN A 1 182 ? -3.599 6.884 12.243 1.00 73.69 182 ASN A N 1
ATOM 1385 C CA . ASN A 1 182 ? -3.680 8.233 11.673 1.00 73.69 182 ASN A CA 1
ATOM 1386 C C . ASN A 1 182 ? -3.475 8.316 10.149 1.00 73.69 182 ASN A C 1
ATOM 1388 O O . ASN A 1 182 ? -3.089 9.363 9.632 1.00 73.69 182 ASN A O 1
ATOM 1392 N N . GLN A 1 183 ? -3.741 7.231 9.421 1.00 81.81 183 GLN A N 1
ATOM 1393 C CA . GLN A 1 183 ? -3.479 7.126 7.987 1.00 81.81 183 GLN A CA 1
ATOM 1394 C C . GLN A 1 183 ? -4.657 6.503 7.248 1.00 81.81 183 GLN A C 1
ATOM 1396 O O . GLN A 1 183 ? -5.407 5.688 7.795 1.00 81.81 183 GLN A O 1
ATOM 1401 N N . THR A 1 184 ? -4.793 6.874 5.976 1.00 90.56 184 THR A N 1
ATOM 1402 C CA . THR A 1 184 ? -5.681 6.190 5.036 1.00 90.56 184 THR A CA 1
ATOM 1403 C C . THR A 1 184 ? -4.912 5.081 4.338 1.00 90.56 184 THR A C 1
ATOM 1405 O O . THR A 1 184 ? -3.919 5.329 3.660 1.00 90.56 184 THR A O 1
ATOM 1408 N N . THR A 1 185 ? -5.391 3.853 4.504 1.00 92.56 185 THR A N 1
ATOM 1409 C CA . THR A 1 185 ? -4.976 2.701 3.704 1.00 92.56 185 THR A CA 1
ATOM 1410 C C . THR A 1 185 ? -5.758 2.736 2.397 1.00 92.56 185 THR A C 1
ATOM 1412 O O . THR A 1 185 ? -6.988 2.713 2.420 1.00 92.56 185 THR A O 1
ATOM 1415 N N . TYR A 1 186 ? -5.067 2.814 1.264 1.00 94.50 186 TYR A N 1
ATOM 1416 C CA . TYR A 1 186 ? -5.688 2.764 -0.058 1.00 94.50 186 TYR A CA 1
ATOM 1417 C C . TYR A 1 186 ? -5.629 1.331 -0.584 1.00 94.50 186 TYR A C 1
ATOM 1419 O O . TYR A 1 186 ? -4.551 0.739 -0.677 1.00 94.50 186 TYR A O 1
ATOM 1427 N N . CYS A 1 187 ? -6.783 0.749 -0.901 1.00 94.00 187 CYS A N 1
ATOM 1428 C CA . CYS A 1 187 ? -6.838 -0.542 -1.582 1.00 94.00 187 CYS A CA 1
ATOM 1429 C C . CYS A 1 187 ? -6.457 -0.391 -3.060 1.00 94.00 187 CYS A C 1
ATOM 1431 O O . CYS A 1 187 ? -6.830 0.596 -3.695 1.00 94.00 187 CYS A O 1
ATOM 1433 N N . GLU A 1 188 ? -5.820 -1.418 -3.634 1.00 92.69 188 GLU A N 1
ATOM 1434 C CA . GLU A 1 188 ? -5.848 -1.617 -5.090 1.00 92.69 188 GLU A CA 1
ATOM 1435 C C . GLU A 1 188 ? -7.317 -1.615 -5.553 1.00 92.69 188 GLU A C 1
ATOM 1437 O O . GLU A 1 188 ? -8.209 -2.077 -4.828 1.00 92.69 188 GLU A O 1
ATOM 1442 N N . ALA A 1 189 ? -7.584 -1.065 -6.741 1.00 92.56 189 ALA A N 1
ATOM 1443 C CA . ALA A 1 189 ? -8.932 -1.019 -7.296 1.00 92.56 189 ALA A CA 1
ATOM 1444 C C . ALA A 1 189 ? -9.580 -2.413 -7.263 1.00 92.56 189 ALA A C 1
ATOM 1446 O O . ALA A 1 189 ? -9.072 -3.374 -7.842 1.00 92.56 189 ALA A O 1
ATOM 1447 N N . VAL A 1 190 ? -10.738 -2.527 -6.609 1.00 95.38 190 VAL A N 1
ATOM 1448 C CA . VAL A 1 190 ? -11.455 -3.798 -6.517 1.00 95.38 190 VAL A CA 1
ATOM 1449 C C . VAL A 1 190 ? -12.189 -4.034 -7.827 1.00 95.38 190 VAL A C 1
ATOM 1451 O O . VAL A 1 190 ? -13.221 -3.412 -8.077 1.00 95.38 190 VAL A O 1
ATOM 1454 N N . LEU A 1 191 ? -11.689 -4.963 -8.638 1.00 94.69 191 LEU A N 1
ATOM 1455 C CA . LEU A 1 191 ? -12.330 -5.372 -9.888 1.00 94.69 191 LEU A CA 1
ATOM 1456 C C . LEU A 1 191 ? -13.281 -6.547 -9.632 1.00 94.69 191 LEU A C 1
ATOM 1458 O O . LEU A 1 191 ? -12.862 -7.695 -9.487 1.00 94.69 191 LEU A O 1
ATOM 1462 N N . MET A 1 192 ? -14.581 -6.271 -9.560 1.00 95.25 192 MET A N 1
ATOM 1463 C CA . MET A 1 192 ? -15.609 -7.275 -9.302 1.00 95.25 192 MET A CA 1
ATOM 1464 C C . MET A 1 192 ? -15.873 -8.133 -10.542 1.00 95.25 192 MET A C 1
ATOM 1466 O O . MET A 1 192 ? -16.167 -7.638 -11.630 1.00 95.25 192 MET A O 1
ATOM 1470 N N . VAL A 1 193 ? -15.865 -9.449 -10.348 1.00 92.56 193 VAL A N 1
ATOM 1471 C CA . VAL A 1 193 ? -16.127 -10.437 -11.400 1.00 92.56 193 VAL A CA 1
ATOM 1472 C C . VAL A 1 193 ? -17.619 -10.750 -11.489 1.00 92.56 193 VAL A C 1
ATOM 1474 O O . VAL A 1 193 ? -18.279 -10.994 -10.473 1.00 92.56 193 VAL A O 1
ATOM 1477 N N . SER A 1 194 ? -18.160 -10.763 -12.708 1.00 90.69 194 SER A N 1
ATOM 1478 C CA . SER A 1 194 ? -19.555 -11.117 -12.991 1.00 90.69 194 SER A CA 1
ATOM 1479 C C . SER A 1 194 ? -19.870 -12.547 -12.534 1.00 90.69 194 SER A C 1
ATOM 1481 O O . SER A 1 194 ? -19.088 -13.481 -12.711 1.00 90.69 194 SER A O 1
ATOM 1483 N N . ARG A 1 195 ? -21.052 -12.749 -11.942 1.00 88.81 195 ARG A N 1
ATOM 1484 C CA . ARG A 1 195 ? -21.537 -14.090 -11.572 1.00 88.81 195 ARG A CA 1
ATOM 1485 C C . ARG A 1 195 ? -21.924 -14.918 -12.796 1.00 88.81 195 ARG A C 1
ATOM 1487 O O . ARG A 1 195 ? -21.881 -16.139 -12.736 1.00 88.81 195 ARG A O 1
ATOM 1494 N N . ASN A 1 196 ? -22.298 -14.261 -13.891 1.00 82.94 196 ASN A N 1
ATOM 1495 C CA . ASN A 1 196 ? -22.715 -14.938 -15.119 1.00 82.94 196 ASN A CA 1
ATOM 1496 C C . ASN A 1 196 ? -21.531 -15.538 -15.890 1.00 82.94 196 ASN A C 1
ATOM 1498 O O . ASN A 1 196 ? -21.742 -16.328 -16.803 1.00 82.94 196 ASN A O 1
ATOM 1502 N N . ASP A 1 197 ? -20.304 -15.195 -15.500 1.00 76.69 197 ASP A N 1
ATOM 1503 C CA . ASP A 1 197 ? -19.074 -15.704 -16.105 1.00 76.69 197 ASP A CA 1
ATOM 1504 C C . ASP A 1 197 ? -18.719 -17.109 -15.570 1.00 76.69 197 ASP A C 1
ATOM 1506 O O . ASP A 1 197 ? -17.777 -17.755 -16.037 1.00 76.69 197 ASP A O 1
ATOM 1510 N N . GLU A 1 198 ? -19.479 -17.612 -14.587 1.00 63.72 198 GLU A N 1
ATOM 1511 C CA . GLU A 1 198 ? -19.365 -18.985 -14.099 1.00 63.72 198 GLU A CA 1
ATOM 1512 C C . GLU A 1 198 ? -19.777 -19.991 -15.182 1.00 63.72 198 GLU A C 1
ATOM 1514 O O . GLU A 1 198 ? -20.917 -20.015 -15.636 1.00 63.72 198 GLU A O 1
ATOM 1519 N N . GLY A 1 199 ? -18.837 -20.856 -15.574 1.00 54.91 199 GLY A N 1
ATOM 1520 C CA . GLY A 1 199 ? -19.063 -21.898 -16.581 1.00 54.91 199 GLY A CA 1
ATOM 1521 C C . GLY A 1 199 ? -18.452 -21.613 -17.955 1.00 54.91 199 GLY A C 1
ATOM 1522 O O . GLY A 1 199 ? -18.524 -22.486 -18.816 1.00 54.91 199 GLY A O 1
ATOM 1523 N N . SER A 1 200 ? -17.799 -20.459 -18.155 1.00 54.66 200 SER A N 1
ATOM 1524 C CA . SER A 1 200 ? -16.881 -20.262 -19.287 1.00 54.66 200 SER A CA 1
ATOM 1525 C C . SER A 1 200 ? -15.726 -21.264 -19.159 1.00 54.66 200 SER A C 1
ATOM 1527 O O . SER A 1 200 ? -14.887 -21.162 -18.262 1.00 54.66 200 SER A O 1
ATOM 1529 N N . SER A 1 201 ? -15.770 -22.313 -19.977 1.00 48.38 201 SER A N 1
ATOM 1530 C CA . SER A 1 201 ? -14.969 -23.531 -19.859 1.00 48.38 201 SER A CA 1
ATOM 1531 C C . SER A 1 201 ? -13.454 -23.288 -19.867 1.00 48.38 201 SER A C 1
ATOM 1533 O O . SER A 1 201 ? -12.947 -22.572 -20.725 1.00 48.38 201 SER A O 1
ATOM 1535 N N . ASN A 1 202 ? -12.716 -24.010 -19.013 1.00 52.12 202 ASN A N 1
ATOM 1536 C CA . ASN A 1 202 ? -11.248 -24.158 -19.055 1.00 52.12 202 ASN A CA 1
ATOM 1537 C C . ASN A 1 202 ? -10.764 -25.029 -20.242 1.00 52.12 202 ASN A C 1
ATOM 1539 O O . ASN A 1 202 ? -9.732 -25.693 -20.149 1.00 52.12 202 ASN A O 1
ATOM 1543 N N . GLU A 1 203 ? -11.512 -25.095 -21.345 1.00 48.81 203 GLU A N 1
ATOM 1544 C CA . GLU A 1 203 ? -11.109 -25.909 -22.491 1.00 48.81 203 GLU A CA 1
ATOM 1545 C C . GLU A 1 203 ? -9.949 -25.242 -23.230 1.00 48.81 203 GLU A C 1
ATOM 1547 O O . GLU A 1 203 ? -9.931 -24.029 -23.439 1.00 48.81 203 GLU A O 1
ATOM 1552 N N . THR A 1 204 ? -8.951 -26.046 -23.596 1.00 47.22 204 THR A N 1
ATOM 1553 C CA . THR A 1 204 ? -7.628 -25.669 -24.125 1.00 47.22 204 THR A CA 1
ATOM 1554 C C . THR A 1 204 ? -7.650 -25.084 -25.547 1.00 47.22 204 THR A C 1
ATOM 1556 O O . THR A 1 204 ? -6.682 -25.221 -26.292 1.00 47.22 204 THR A O 1
ATOM 1559 N N . GLY A 1 205 ? -8.742 -24.439 -25.957 1.00 44.91 205 GLY A N 1
ATOM 1560 C CA . GLY A 1 205 ? -8.889 -23.789 -27.257 1.00 44.91 205 GLY A CA 1
ATOM 1561 C C . GLY A 1 205 ? -9.456 -22.383 -27.108 1.00 44.91 205 GLY A C 1
ATOM 1562 O O . GLY A 1 205 ? -10.504 -22.229 -26.500 1.00 44.91 205 GLY A O 1
ATOM 1563 N N . THR A 1 206 ? -8.751 -21.380 -27.651 1.00 45.22 206 THR A N 1
ATOM 1564 C CA . THR A 1 206 ? -9.177 -19.991 -27.980 1.00 45.22 206 THR A CA 1
ATOM 1565 C C . THR A 1 206 ? -10.040 -19.187 -26.981 1.00 45.22 206 THR A C 1
ATOM 1567 O O . THR A 1 206 ? -10.417 -18.066 -27.297 1.00 45.22 206 THR A O 1
ATOM 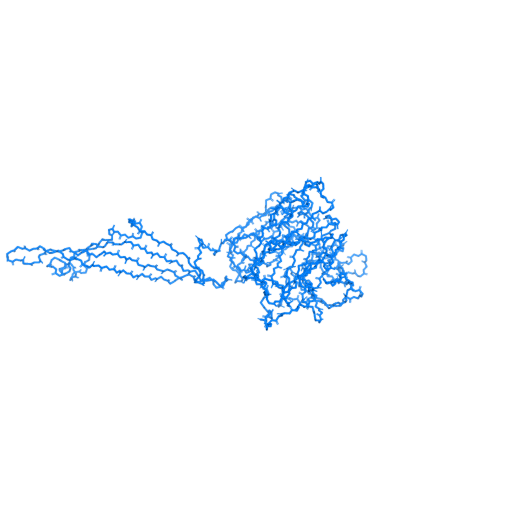1570 N N . GLY A 1 207 ? -10.307 -19.697 -25.777 1.00 51.19 207 GLY A N 1
ATOM 1571 C CA . GLY A 1 207 ? -11.179 -19.109 -24.756 1.00 51.19 207 GLY A CA 1
ATOM 1572 C C . GLY A 1 207 ? -10.850 -19.560 -23.327 1.00 51.19 207 GLY A C 1
ATOM 1573 O O . GLY A 1 207 ? -11.669 -19.379 -22.433 1.00 51.19 207 GLY A O 1
ATOM 1574 N N . SER A 1 208 ? -9.670 -20.150 -23.093 1.00 62.66 208 SER A N 1
ATOM 1575 C CA . SER A 1 208 ? -9.217 -20.506 -21.743 1.00 62.66 208 SER A CA 1
ATOM 1576 C C . SER A 1 208 ? -8.883 -19.241 -20.947 1.00 62.66 208 SER A C 1
ATOM 1578 O O . SER A 1 208 ? -8.161 -18.378 -21.447 1.00 62.66 208 SER A O 1
ATOM 1580 N N . ASN A 1 209 ? -9.344 -19.148 -19.699 1.00 83.69 209 ASN A N 1
ATOM 1581 C CA . ASN A 1 209 ? -8.979 -18.039 -18.818 1.00 83.69 209 ASN A CA 1
ATOM 1582 C C . ASN A 1 209 ? -7.592 -18.320 -18.229 1.00 83.69 209 ASN A C 1
ATOM 1584 O O . ASN A 1 209 ? -7.372 -19.352 -17.588 1.00 83.69 209 ASN A O 1
ATOM 1588 N N . TYR A 1 210 ? -6.633 -17.435 -18.479 1.00 88.31 210 TYR A N 1
ATOM 1589 C CA . TYR A 1 210 ? -5.273 -17.598 -17.986 1.00 88.31 210 TYR A CA 1
ATOM 1590 C C . TYR A 1 210 ? -4.708 -16.291 -17.448 1.00 88.31 210 TYR A C 1
ATOM 1592 O O . TYR A 1 210 ? -5.048 -15.206 -17.920 1.00 88.31 210 TYR A O 1
ATOM 1600 N N . VAL A 1 211 ? -3.812 -16.432 -16.476 1.00 95.00 211 VAL A N 1
ATOM 1601 C CA . VAL A 1 211 ? -2.938 -15.363 -16.004 1.00 95.00 211 VAL A CA 1
ATOM 1602 C C . VAL A 1 211 ? -1.580 -15.551 -16.663 1.00 95.00 211 VAL A C 1
ATOM 1604 O O . VAL A 1 211 ? -1.049 -16.665 -16.694 1.00 95.00 211 VAL A O 1
ATOM 1607 N N . THR A 1 212 ? -1.035 -14.474 -17.210 1.00 95.94 212 THR A N 1
ATOM 1608 C CA . THR A 1 212 ? 0.308 -14.424 -17.793 1.00 95.94 212 THR A CA 1
ATOM 1609 C C . THR A 1 212 ? 1.091 -13.254 -17.240 1.00 95.94 212 THR A C 1
ATOM 1611 O O . THR A 1 212 ? 0.512 -12.282 -16.772 1.00 95.94 212 THR A O 1
ATOM 1614 N N . GLY A 1 213 ? 2.408 -13.303 -17.361 1.00 96.88 213 GLY A N 1
ATOM 1615 C CA . GLY A 1 213 ? 3.239 -12.149 -17.061 1.00 96.88 213 GLY A CA 1
ATOM 1616 C C . GLY A 1 213 ? 4.714 -12.478 -17.106 1.00 96.88 213 GLY A C 1
ATOM 1617 O O . GLY A 1 213 ? 5.116 -13.588 -17.480 1.00 96.88 213 GLY A O 1
ATOM 1618 N N . THR A 1 214 ? 5.506 -11.489 -16.718 1.00 97.81 214 THR A N 1
ATOM 1619 C CA . THR A 1 214 ? 6.949 -11.616 -16.545 1.00 97.81 214 THR A CA 1
ATOM 1620 C C . THR A 1 214 ? 7.354 -11.565 -15.080 1.00 97.81 214 THR A C 1
ATOM 1622 O O . THR A 1 214 ? 6.677 -10.925 -14.280 1.00 97.81 214 THR A O 1
ATOM 1625 N N . VAL A 1 215 ? 8.486 -12.184 -14.757 1.00 98.56 2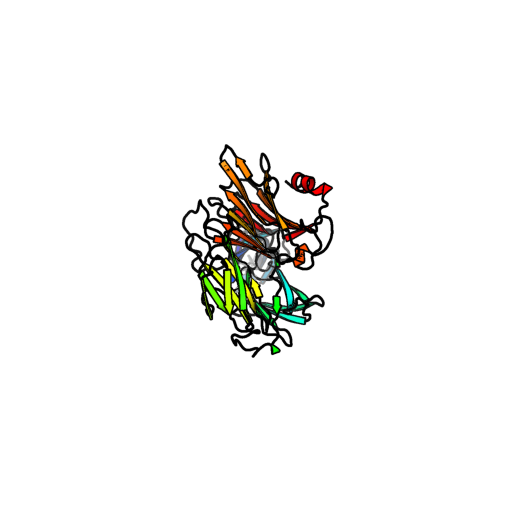15 VAL A N 1
ATOM 1626 C CA . VAL A 1 215 ? 9.186 -12.063 -13.475 1.00 98.56 215 VAL A CA 1
ATOM 1627 C C . VAL A 1 215 ? 10.490 -11.307 -13.733 1.00 98.56 215 VAL A C 1
ATOM 1629 O O . VAL A 1 215 ? 11.338 -11.789 -14.488 1.00 98.56 215 VAL A O 1
ATOM 1632 N N . LYS A 1 216 ? 10.631 -10.114 -13.151 1.00 98.31 216 LYS A N 1
ATOM 1633 C CA . LYS A 1 216 ? 11.838 -9.280 -13.240 1.00 98.31 216 LYS A CA 1
ATOM 1634 C C . LYS A 1 216 ? 12.569 -9.245 -11.894 1.00 98.31 216 LYS A C 1
ATOM 1636 O O . LYS A 1 216 ? 11.952 -9.306 -10.833 1.00 98.31 216 LYS A O 1
ATOM 1641 N N . ASP A 1 217 ? 13.886 -9.138 -11.953 1.00 98.19 217 ASP A N 1
ATOM 1642 C CA . ASP A 1 217 ? 14.756 -8.886 -10.809 1.00 98.19 217 ASP A CA 1
ATOM 1643 C C . ASP A 1 217 ? 14.750 -7.389 -10.457 1.00 98.19 217 ASP A C 1
ATOM 1645 O O . ASP A 1 217 ? 14.987 -6.551 -11.326 1.00 98.19 217 ASP A O 1
ATOM 1649 N N . ALA A 1 218 ? 14.484 -7.052 -9.194 1.00 97.69 218 ALA A N 1
ATOM 1650 C CA . ALA A 1 218 ? 14.368 -5.661 -8.752 1.00 97.69 218 ALA A CA 1
ATOM 1651 C C . ALA A 1 218 ? 15.702 -4.901 -8.669 1.00 97.69 218 ALA A C 1
ATOM 1653 O O . ALA A 1 218 ? 15.681 -3.709 -8.433 1.00 97.69 218 ALA A O 1
ATOM 1654 N N . ALA A 1 219 ? 16.856 -5.557 -8.775 1.00 96.00 219 ALA A N 1
ATOM 1655 C CA . ALA A 1 219 ? 18.160 -4.890 -8.753 1.00 96.00 219 ALA A CA 1
ATOM 1656 C C . ALA A 1 219 ? 18.707 -4.631 -10.165 1.00 96.00 219 ALA A C 1
ATOM 1658 O O . ALA A 1 219 ? 19.672 -3.898 -10.337 1.00 96.00 219 ALA A O 1
ATOM 1659 N N . THR A 1 220 ? 18.168 -5.315 -11.177 1.00 97.19 220 THR A N 1
ATOM 1660 C CA . THR A 1 220 ? 18.753 -5.330 -12.529 1.00 97.19 220 THR A CA 1
ATOM 1661 C C . THR A 1 220 ? 17.737 -5.151 -13.652 1.00 97.19 220 THR A C 1
ATOM 1663 O O . THR A 1 220 ? 18.132 -5.057 -14.814 1.00 97.19 220 THR A O 1
ATOM 1666 N N . GLY A 1 221 ? 16.435 -5.218 -13.359 1.00 96.44 221 GLY A N 1
ATOM 1667 C CA . GLY A 1 221 ? 15.347 -5.164 -14.343 1.00 96.44 221 GLY A CA 1
ATOM 1668 C C . GLY A 1 221 ? 15.275 -6.391 -15.261 1.00 96.44 221 GLY A C 1
ATOM 1669 O O . GLY A 1 221 ? 14.402 -6.487 -16.127 1.00 96.44 221 GLY A O 1
ATOM 1670 N N . SER A 1 222 ? 16.183 -7.353 -15.086 1.00 97.62 222 SER A N 1
ATOM 1671 C CA . SER A 1 222 ? 16.330 -8.506 -15.969 1.00 97.62 222 SER A CA 1
ATOM 1672 C C . SER A 1 222 ? 15.245 -9.549 -15.724 1.00 97.62 222 SER A C 1
ATOM 1674 O O . SER A 1 222 ? 14.838 -9.792 -14.589 1.00 97.62 222 SER A O 1
ATOM 1676 N N . LEU A 1 223 ? 14.809 -10.218 -16.794 1.00 98.25 223 LEU A N 1
ATOM 1677 C CA . LEU A 1 223 ? 13.919 -11.373 -16.691 1.00 98.25 223 LEU A CA 1
ATOM 1678 C C . LEU A 1 223 ? 14.629 -12.530 -15.987 1.00 98.25 223 LEU A C 1
ATOM 1680 O O . LEU A 1 223 ? 15.730 -12.917 -16.385 1.00 98.25 223 LEU A O 1
ATOM 1684 N N . ILE A 1 224 ? 13.978 -13.114 -14.985 1.00 98.25 224 ILE A N 1
ATOM 1685 C CA . ILE A 1 224 ? 14.536 -14.217 -14.201 1.00 98.25 224 ILE A CA 1
ATOM 1686 C C . ILE A 1 224 ? 13.512 -15.313 -13.947 1.00 98.25 224 ILE A C 1
ATOM 1688 O O . ILE A 1 224 ? 12.321 -15.049 -13.837 1.00 98.25 224 ILE A O 1
ATOM 1692 N N . ASP A 1 225 ? 13.984 -16.550 -13.789 1.00 98.50 225 ASP A N 1
ATOM 1693 C CA . ASP A 1 225 ? 13.106 -17.656 -13.418 1.00 98.50 225 ASP A CA 1
ATOM 1694 C C . ASP A 1 225 ? 12.881 -17.735 -11.906 1.00 98.50 225 ASP A C 1
ATOM 1696 O O . ASP A 1 225 ? 13.842 -17.613 -11.140 1.00 98.50 225 ASP A O 1
ATOM 1700 N N . ALA A 1 226 ? 11.625 -17.954 -11.505 1.00 98.38 226 ALA A N 1
ATOM 1701 C CA . ALA A 1 226 ? 11.176 -18.160 -10.130 1.00 98.38 226 ALA A CA 1
ATOM 1702 C C . ALA A 1 226 ? 10.041 -19.197 -10.075 1.00 98.38 226 ALA A C 1
ATOM 1704 O O . ALA A 1 226 ? 9.280 -19.374 -11.033 1.00 98.38 226 ALA A O 1
ATOM 1705 N N . SER A 1 227 ? 9.918 -19.881 -8.938 1.00 98.31 227 SER A N 1
ATOM 1706 C CA . SER A 1 227 ? 8.763 -20.738 -8.659 1.00 98.31 227 SER A CA 1
ATOM 1707 C C . SER A 1 227 ? 7.564 -19.888 -8.243 1.00 98.31 227 SER A C 1
ATOM 1709 O O . SER A 1 227 ? 7.745 -18.802 -7.698 1.00 98.31 227 SER A O 1
ATOM 1711 N N . PHE A 1 228 ? 6.342 -20.364 -8.481 1.00 97.69 228 PHE A N 1
ATOM 1712 C CA . PHE A 1 228 ? 5.141 -19.696 -7.993 1.00 97.69 228 PHE A CA 1
ATOM 1713 C C . PHE A 1 228 ? 4.083 -20.668 -7.480 1.00 97.69 228 PHE A C 1
ATOM 1715 O O . PHE A 1 228 ? 3.915 -21.774 -7.999 1.00 97.69 228 PHE A O 1
ATOM 1722 N N . LYS A 1 229 ? 3.313 -20.212 -6.489 1.00 97.00 229 LYS A N 1
ATOM 1723 C CA . LYS A 1 229 ? 2.092 -20.862 -5.995 1.00 97.00 229 LYS A CA 1
ATOM 1724 C C . LYS A 1 229 ? 0.906 -19.928 -6.176 1.00 97.00 229 LYS A C 1
ATOM 1726 O O . LYS A 1 229 ? 0.980 -18.752 -5.833 1.00 97.00 229 LYS A O 1
ATOM 1731 N N . VAL A 1 230 ? -0.204 -20.459 -6.675 1.00 97.44 230 VAL A N 1
ATOM 1732 C CA . VAL A 1 230 ? -1.466 -19.733 -6.833 1.00 97.44 230 VAL A CA 1
ATOM 1733 C C . VAL A 1 230 ? -2.399 -20.104 -5.695 1.00 97.44 230 VAL A C 1
ATOM 1735 O O . VAL A 1 230 ? -2.810 -21.259 -5.568 1.00 97.44 230 VAL A O 1
ATOM 1738 N N . ARG A 1 231 ? -2.767 -19.114 -4.889 1.00 95.62 231 ARG A N 1
ATOM 1739 C CA . ARG A 1 231 ? -3.720 -19.247 -3.789 1.00 95.62 231 ARG A CA 1
ATOM 1740 C C . ARG A 1 231 ? -5.068 -18.671 -4.183 1.00 95.62 231 ARG A C 1
ATOM 1742 O O . ARG A 1 231 ? -5.149 -17.663 -4.879 1.00 95.62 231 ARG A O 1
ATOM 1749 N N . LYS A 1 232 ? -6.139 -19.324 -3.745 1.00 94.12 232 LYS A N 1
ATOM 1750 C CA . LYS A 1 232 ? -7.510 -18.866 -3.974 1.00 94.12 232 LYS A CA 1
ATOM 1751 C C . LYS A 1 232 ? -7.867 -17.722 -3.022 1.00 94.12 232 LYS A C 1
ATOM 1753 O O . LYS A 1 232 ? -7.730 -17.869 -1.811 1.00 94.12 232 LYS A O 1
ATOM 1758 N N . GLY A 1 233 ? -8.410 -16.637 -3.568 1.00 93.31 233 GLY A N 1
ATOM 1759 C CA . GLY A 1 233 ? -8.746 -15.409 -2.839 1.00 93.31 233 GLY A CA 1
ATOM 1760 C C . GLY A 1 233 ? -7.826 -14.244 -3.204 1.00 93.31 233 GLY A C 1
ATOM 1761 O O . GLY A 1 233 ? -6.765 -14.453 -3.778 1.00 93.31 233 GLY A O 1
ATOM 1762 N N . TYR A 1 234 ? -8.266 -13.024 -2.899 1.00 93.12 234 TYR A N 1
ATOM 1763 C CA . TYR A 1 234 ? -7.477 -11.800 -3.054 1.00 93.12 234 TYR A CA 1
ATOM 1764 C C . TYR A 1 234 ? -6.688 -11.533 -1.771 1.00 93.12 234 TYR A C 1
ATOM 1766 O O . TYR A 1 234 ? -7.218 -11.784 -0.686 1.00 93.12 234 TYR A O 1
ATOM 1774 N N . ASN A 1 235 ? -5.442 -11.066 -1.887 1.00 90.62 235 ASN A N 1
ATOM 1775 C CA . ASN A 1 235 ? -4.487 -10.978 -0.775 1.00 90.62 235 ASN A CA 1
ATOM 1776 C C . ASN A 1 235 ? -4.470 -12.256 0.091 1.00 90.62 235 ASN A C 1
ATOM 1778 O O . ASN A 1 235 ? -4.472 -12.208 1.321 1.00 90.62 235 ASN A O 1
ATOM 1782 N N . ALA A 1 236 ? -4.510 -13.423 -0.560 1.00 87.75 236 ALA A N 1
ATOM 1783 C CA . ALA A 1 236 ? -4.536 -14.728 0.085 1.00 87.75 236 ALA A CA 1
ATOM 1784 C C . ALA A 1 236 ? -3.117 -15.241 0.380 1.00 87.75 236 ALA A C 1
ATOM 1786 O O . ALA A 1 236 ? -2.250 -15.258 -0.493 1.00 87.75 23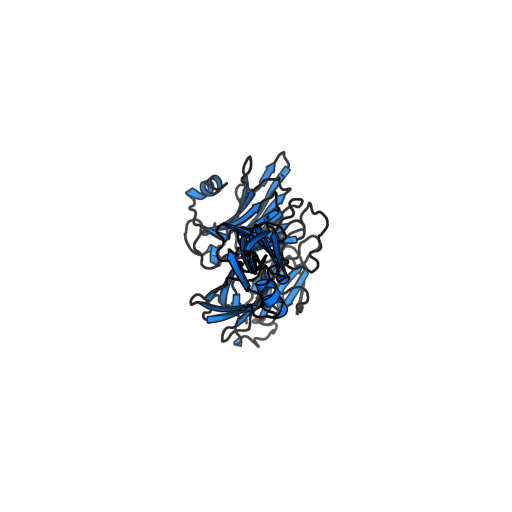6 ALA A O 1
ATOM 1787 N N . PHE A 1 237 ? -2.897 -15.735 1.598 1.00 77.31 237 PHE A N 1
ATOM 1788 C CA . PHE A 1 237 ? -1.590 -16.181 2.090 1.00 77.31 237 PHE A CA 1
ATOM 1789 C C . PHE A 1 237 ? -1.706 -17.329 3.100 1.00 77.31 237 PHE A C 1
ATOM 1791 O O . PHE A 1 237 ? -2.807 -17.800 3.382 1.00 77.31 237 PHE A O 1
ATOM 1798 N N . GLY A 1 238 ? -0.564 -17.795 3.622 1.00 78.06 238 GLY A N 1
ATOM 1799 C CA . GLY A 1 238 ? -0.506 -18.759 4.725 1.00 78.06 238 GLY A CA 1
ATOM 1800 C C . GLY A 1 238 ? -1.170 -20.098 4.398 1.00 78.06 238 GLY A C 1
ATOM 1801 O O . GLY A 1 238 ? -0.684 -20.860 3.555 1.00 78.06 238 GLY A O 1
ATOM 1802 N N . ASP A 1 239 ? -2.289 -20.380 5.059 1.00 80.56 239 ASP A N 1
ATOM 1803 C CA . ASP A 1 239 ? -3.080 -21.608 4.946 1.00 80.56 239 ASP A CA 1
ATOM 1804 C C . ASP A 1 239 ? -4.133 -21.581 3.821 1.00 80.56 239 ASP A C 1
ATOM 1806 O O . ASP A 1 239 ? -4.806 -22.588 3.587 1.00 80.56 239 ASP A O 1
ATOM 1810 N N . ALA A 1 240 ? -4.260 -20.471 3.082 1.00 87.06 240 ALA A N 1
ATOM 1811 C CA . ALA A 1 240 ? -5.185 -20.375 1.955 1.00 87.06 240 ALA A CA 1
ATOM 1812 C C . ALA A 1 240 ? -4.930 -21.467 0.895 1.00 87.06 240 ALA A C 1
ATOM 1814 O O . ALA A 1 240 ? -3.784 -21.751 0.539 1.00 87.06 240 ALA A O 1
ATOM 1815 N N . GLU A 1 241 ? -6.009 -22.041 0.351 1.00 93.12 241 GLU A N 1
ATOM 1816 C CA . GLU A 1 241 ? -5.982 -23.144 -0.622 1.00 93.12 241 GLU A CA 1
ATOM 1817 C C . GLU A 1 241 ? -5.059 -22.836 -1.814 1.00 93.12 241 GLU A C 1
ATOM 1819 O O . GLU A 1 241 ? -5.300 -21.885 -2.563 1.00 93.12 241 GLU A O 1
ATOM 1824 N N . VAL A 1 242 ? -4.028 -23.666 -2.010 1.00 95.81 242 VAL A N 1
ATOM 1825 C CA . VAL A 1 242 ? -3.179 -23.644 -3.209 1.00 95.81 242 VAL A CA 1
ATOM 1826 C C . VAL A 1 242 ? -3.881 -24.433 -4.311 1.00 95.81 242 VAL A C 1
ATOM 1828 O O . VAL A 1 242 ? -4.140 -25.624 -4.156 1.00 95.81 242 VAL A O 1
ATOM 1831 N N . VAL A 1 243 ? -4.196 -23.766 -5.420 1.00 96.25 243 VAL A N 1
ATOM 1832 C CA . VAL A 1 243 ? -4.970 -24.337 -6.538 1.00 96.25 243 VAL A CA 1
ATOM 1833 C C . VAL A 1 243 ? -4.126 -24.621 -7.781 1.00 96.25 243 VAL A C 1
ATOM 1835 O O . VAL A 1 243 ? -4.570 -25.350 -8.665 1.00 96.25 243 VAL A O 1
ATOM 1838 N N . ALA A 1 244 ? -2.930 -24.039 -7.865 1.00 96.44 244 ALA A N 1
ATOM 1839 C CA . ALA A 1 244 ? -1.954 -24.290 -8.917 1.00 96.44 244 ALA A CA 1
ATOM 1840 C C . ALA A 1 244 ? -0.549 -23.907 -8.435 1.00 96.44 244 ALA A C 1
ATOM 1842 O O . ALA A 1 244 ? -0.392 -23.104 -7.516 1.00 96.44 244 ALA A O 1
ATOM 1843 N N . GLU A 1 245 ? 0.467 -24.450 -9.087 1.00 97.19 245 GLU A N 1
ATOM 1844 C CA . GLU A 1 245 ? 1.873 -24.113 -8.881 1.00 97.19 245 GLU A CA 1
ATOM 1845 C C . GLU A 1 245 ? 2.631 -24.267 -10.200 1.00 97.19 245 GLU A C 1
ATOM 1847 O O . GLU A 1 245 ? 2.149 -24.921 -11.131 1.00 97.19 245 GLU A O 1
ATOM 1852 N N . GLY A 1 246 ? 3.798 -23.645 -10.300 1.00 97.44 246 GLY A N 1
ATOM 1853 C CA . GLY A 1 246 ? 4.632 -23.727 -11.488 1.00 97.44 246 GLY A CA 1
ATOM 1854 C C . GLY A 1 246 ? 5.961 -23.012 -11.318 1.00 97.44 246 GLY A C 1
ATOM 1855 O O . GLY A 1 246 ? 6.331 -22.586 -10.226 1.00 97.44 246 GLY A O 1
ATOM 1856 N N . VAL A 1 247 ? 6.683 -22.891 -12.425 1.00 97.88 247 VAL A N 1
ATOM 1857 C CA . VAL A 1 247 ? 7.936 -22.143 -12.522 1.00 97.88 247 VAL A CA 1
ATOM 1858 C C . VAL A 1 247 ? 7.850 -21.305 -13.790 1.00 97.88 247 VAL A C 1
ATOM 1860 O O . VAL A 1 247 ? 7.290 -21.759 -14.791 1.00 97.88 247 VAL A O 1
ATOM 1863 N N . SER A 1 248 ? 8.327 -20.066 -13.745 1.00 97.81 248 SER A N 1
ATOM 1864 C CA . SER A 1 248 ? 8.485 -19.277 -14.965 1.00 97.81 248 SER A CA 1
ATOM 1865 C C . SER A 1 248 ? 9.638 -19.826 -15.811 1.00 97.81 248 SER A C 1
ATOM 1867 O O . SER A 1 248 ? 10.596 -20.376 -15.276 1.00 97.81 248 SER A O 1
ATOM 1869 N N . GLU A 1 249 ? 9.562 -19.646 -17.125 1.00 97.94 249 GLU A N 1
ATOM 1870 C CA . GLU A 1 249 ? 10.617 -20.027 -18.065 1.00 97.94 249 GLU A CA 1
ATOM 1871 C C . GLU A 1 249 ? 11.057 -18.802 -18.871 1.00 97.94 249 GLU A C 1
ATOM 1873 O O . GLU A 1 249 ? 10.232 -18.129 -19.500 1.00 97.94 249 GLU A O 1
ATOM 1878 N N . ASN A 1 250 ? 12.360 -18.507 -18.877 1.00 97.75 250 ASN A N 1
ATOM 1879 C CA . ASN A 1 250 ? 12.914 -17.267 -19.437 1.00 97.75 250 ASN A CA 1
ATOM 1880 C C . ASN A 1 250 ? 12.210 -16.011 -18.879 1.00 97.75 250 ASN A C 1
ATOM 1882 O O . ASN A 1 250 ? 11.882 -15.078 -19.619 1.00 97.75 250 ASN A O 1
ATOM 1886 N N . GLY A 1 251 ? 11.906 -16.048 -17.581 1.00 97.75 251 GLY A N 1
ATOM 1887 C CA . GLY A 1 251 ? 11.182 -15.035 -16.825 1.00 97.75 251 GLY A CA 1
ATOM 1888 C C . GLY A 1 251 ? 9.746 -14.807 -17.267 1.00 97.75 251 GLY A C 1
ATOM 1889 O O . GLY A 1 251 ? 9.201 -13.745 -16.993 1.00 97.75 251 GLY A O 1
ATOM 1890 N N . ARG A 1 252 ? 9.110 -15.762 -17.956 1.00 98.50 252 ARG A N 1
ATOM 1891 C CA . ARG A 1 252 ? 7.696 -15.685 -18.356 1.00 98.50 252 ARG A CA 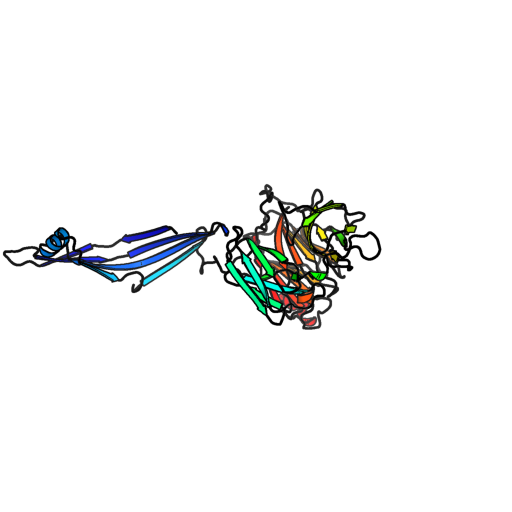1
ATOM 1892 C C . ARG A 1 252 ? 6.896 -16.823 -17.752 1.00 98.50 252 ARG A C 1
ATOM 1894 O O . ARG A 1 252 ? 7.362 -17.955 -17.711 1.00 98.50 252 ARG A O 1
ATOM 1901 N N . TYR A 1 253 ? 5.667 -16.545 -17.333 1.00 97.69 253 TYR A N 1
ATOM 1902 C CA . TYR A 1 253 ? 4.773 -17.568 -16.795 1.00 97.69 253 TYR A CA 1
ATOM 1903 C C . TYR A 1 253 ? 3.386 -17.506 -17.436 1.00 97.69 253 TYR A C 1
ATOM 1905 O O . TYR A 1 253 ? 2.944 -16.473 -17.94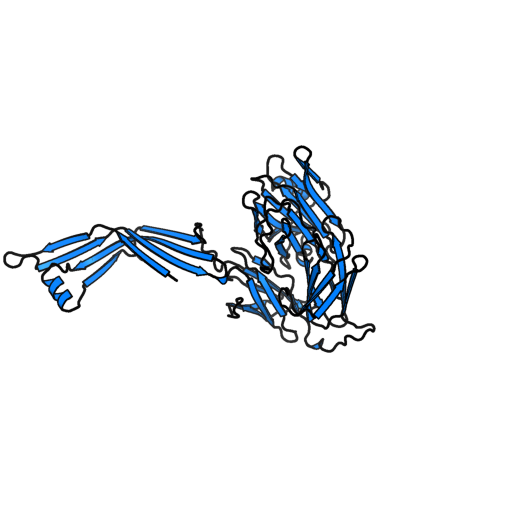9 1.00 97.69 253 TYR A O 1
ATOM 1913 N N . LYS A 1 254 ? 2.694 -18.647 -17.400 1.00 96.06 254 LYS A N 1
ATOM 1914 C CA . LYS A 1 254 ? 1.297 -18.792 -17.803 1.00 96.06 254 LYS A CA 1
ATOM 1915 C C . LYS A 1 254 ? 0.626 -19.832 -16.918 1.00 96.06 254 LYS A C 1
ATOM 1917 O O . LYS A 1 254 ? 1.100 -20.960 -16.832 1.00 96.06 254 LYS A O 1
ATOM 1922 N N . VAL A 1 255 ? -0.511 -19.486 -16.327 1.00 94.94 255 VAL A N 1
ATOM 1923 C CA . VAL A 1 255 ? -1.322 -20.415 -15.533 1.00 94.94 255 VAL A CA 1
ATOM 1924 C C . VAL A 1 255 ? -2.790 -20.301 -15.929 1.00 94.94 255 VAL A C 1
ATOM 1926 O O . VAL A 1 255 ? -3.328 -19.205 -16.041 1.00 94.94 255 VAL A O 1
ATOM 1929 N N . THR A 1 256 ? -3.439 -21.437 -16.189 1.00 91.62 256 THR A N 1
ATOM 1930 C CA . THR A 1 256 ? -4.876 -21.484 -16.509 1.00 91.62 256 THR A CA 1
ATOM 1931 C C . THR A 1 256 ? -5.656 -21.612 -15.213 1.00 91.62 256 THR A C 1
ATOM 1933 O O . THR A 1 256 ? -5.399 -22.528 -14.434 1.00 91.62 256 THR A O 1
ATOM 1936 N N . LEU A 1 257 ? -6.602 -20.707 -14.980 1.00 90.81 257 LEU A N 1
ATOM 1937 C CA . LEU A 1 257 ? -7.367 -20.636 -13.739 1.00 90.81 257 LEU A CA 1
ATOM 1938 C C . LEU A 1 257 ? -8.853 -20.447 -14.059 1.00 90.81 257 LEU A C 1
ATOM 1940 O O . LEU A 1 257 ? -9.186 -19.763 -15.023 1.00 90.81 257 LEU A O 1
ATOM 1944 N N . PRO A 1 258 ? -9.770 -21.020 -13.265 1.00 89.19 258 PRO A N 1
ATOM 1945 C CA . PRO A 1 258 ? -11.177 -20.650 -13.343 1.00 89.19 258 PRO A CA 1
ATOM 1946 C C . PRO A 1 258 ? -11.394 -19.147 -13.111 1.00 89.19 258 PRO A C 1
ATOM 1948 O O . PRO A 1 258 ? -10.576 -18.468 -12.499 1.00 89.19 258 PRO A O 1
ATOM 1951 N N . VAL A 1 259 ? -12.547 -18.639 -13.544 1.00 89.44 259 VAL A N 1
ATOM 1952 C CA . VAL A 1 259 ? -12.982 -17.264 -13.259 1.00 89.44 259 VAL A CA 1
ATOM 1953 C C . VAL A 1 259 ? -13.091 -17.032 -11.745 1.00 89.44 259 VAL A C 1
ATOM 1955 O O . VAL A 1 259 ? -13.870 -17.707 -11.054 1.00 89.44 259 VAL A O 1
ATOM 1958 N N . GLY A 1 260 ? -12.361 -16.047 -11.221 1.00 92.19 260 GLY A N 1
ATOM 1959 C CA . GLY A 1 260 ? -12.280 -15.789 -9.784 1.00 92.19 260 GLY A CA 1
ATOM 1960 C C . GLY A 1 260 ? -11.151 -14.846 -9.370 1.00 92.19 260 GLY A C 1
ATOM 1961 O O . GLY A 1 260 ? -10.560 -14.154 -10.194 1.00 92.19 260 GLY A O 1
ATOM 1962 N N . TYR A 1 261 ? -10.878 -14.836 -8.066 1.00 94.75 261 TYR A N 1
ATOM 1963 C CA . TYR A 1 261 ? -9.858 -14.006 -7.423 1.00 94.75 261 TYR A CA 1
ATOM 1964 C C . TYR A 1 261 ? -8.737 -14.896 -6.894 1.00 94.75 261 TYR A C 1
ATOM 1966 O O . TYR A 1 261 ? -9.023 -15.915 -6.253 1.00 94.75 261 TYR A O 1
ATOM 1974 N N . TYR A 1 262 ? -7.492 -14.510 -7.151 1.00 95.50 262 TYR A N 1
ATOM 1975 C CA . TYR A 1 262 ? -6.311 -15.286 -6.790 1.00 95.50 262 TYR A CA 1
ATOM 1976 C C . TYR A 1 262 ? -5.161 -14.382 -6.351 1.00 95.50 262 TYR A C 1
ATOM 1978 O O . TYR A 1 262 ? -5.053 -13.244 -6.804 1.00 95.50 262 TYR A O 1
ATOM 1986 N N . THR A 1 263 ? -4.258 -14.937 -5.549 1.00 96.31 263 THR A N 1
ATOM 1987 C CA . THR A 1 263 ? -2.959 -14.344 -5.221 1.00 96.31 263 THR A CA 1
ATOM 1988 C C . THR A 1 263 ? -1.870 -15.304 -5.670 1.00 96.31 263 THR A C 1
ATOM 1990 O O . THR A 1 263 ? -1.885 -16.483 -5.310 1.00 96.31 263 THR A O 1
ATOM 1993 N N . LEU A 1 264 ? -0.941 -14.821 -6.488 1.00 97.44 264 LEU A N 1
ATOM 1994 C CA . LEU A 1 264 ? 0.240 -15.565 -6.905 1.00 97.44 264 LEU A CA 1
ATOM 1995 C C . LEU A 1 264 ? 1.398 -15.156 -5.996 1.00 97.44 264 LEU A C 1
ATOM 1997 O O . LEU A 1 264 ? 1.652 -13.965 -5.840 1.00 97.44 264 LEU A O 1
ATOM 2001 N N . VAL A 1 265 ? 2.081 -16.136 -5.409 1.00 96.19 265 VAL A N 1
ATOM 2002 C CA . VAL A 1 265 ? 3.277 -15.938 -4.579 1.00 96.19 265 VAL A CA 1
ATOM 2003 C C . VAL A 1 265 ? 4.473 -16.485 -5.341 1.00 96.19 265 VAL A C 1
ATOM 2005 O O . VAL A 1 265 ? 4.475 -17.675 -5.658 1.00 96.19 265 VAL A O 1
ATOM 2008 N N . PHE A 1 266 ? 5.440 -15.626 -5.652 1.00 97.12 266 PHE A N 1
ATOM 2009 C CA . PHE A 1 266 ? 6.674 -15.963 -6.358 1.00 97.12 266 PHE A CA 1
ATOM 2010 C C . PHE A 1 266 ? 7.831 -16.089 -5.371 1.00 97.12 266 PHE A C 1
ATOM 2012 O O . PHE A 1 266 ? 8.010 -15.211 -4.532 1.00 97.12 266 PHE A O 1
ATOM 2019 N N . SER A 1 267 ? 8.618 -17.154 -5.520 1.00 96.12 267 SER A N 1
ATOM 2020 C CA . SER A 1 267 ? 9.711 -17.516 -4.614 1.00 96.12 267 SER A CA 1
ATOM 2021 C C . SER A 1 267 ? 10.945 -17.970 -5.387 1.00 96.12 267 SER A C 1
ATOM 2023 O O . SER A 1 267 ? 10.846 -18.751 -6.350 1.00 96.12 267 SER A O 1
ATOM 2025 N N . LYS A 1 268 ? 12.115 -17.522 -4.929 1.00 96.81 268 LYS A N 1
ATOM 2026 C CA . LYS A 1 268 ? 13.431 -17.892 -5.455 1.00 96.81 268 LYS A CA 1
ATOM 2027 C C . LYS A 1 268 ? 14.488 -17.766 -4.358 1.00 96.81 268 LYS A C 1
ATOM 2029 O O . LYS A 1 268 ? 14.482 -16.791 -3.622 1.00 96.81 268 LYS A O 1
ATOM 2034 N N . ASP A 1 269 ? 15.413 -18.718 -4.285 1.00 95.44 269 ASP A N 1
ATOM 2035 C CA . ASP A 1 269 ? 16.504 -18.687 -3.303 1.00 95.44 269 ASP A CA 1
ATOM 2036 C C . ASP A 1 269 ? 17.320 -17.385 -3.405 1.00 95.44 269 ASP A C 1
ATOM 2038 O O . ASP A 1 269 ? 17.780 -17.022 -4.493 1.00 95.44 269 ASP A O 1
ATOM 2042 N N . GLY A 1 270 ? 17.513 -16.702 -2.271 1.00 94.75 270 GLY A N 1
ATOM 2043 C CA . GLY A 1 270 ? 18.201 -15.408 -2.186 1.00 94.75 270 GLY A CA 1
ATOM 2044 C C . GLY A 1 270 ? 17.332 -14.198 -2.547 1.00 94.75 270 GLY A C 1
ATOM 2045 O O . GLY A 1 270 ? 17.866 -13.102 -2.730 1.00 94.75 270 GLY A O 1
ATOM 2046 N N . TYR A 1 271 ? 16.016 -14.385 -2.675 1.00 95.75 271 TYR A N 1
ATOM 2047 C CA . TYR A 1 271 ? 15.036 -13.334 -2.934 1.00 95.75 271 TYR A CA 1
ATOM 2048 C C . TYR A 1 271 ? 13.943 -13.342 -1.869 1.00 95.75 271 TYR A C 1
ATOM 2050 O O . TYR A 1 271 ? 13.577 -14.386 -1.334 1.00 95.75 271 TYR A O 1
ATOM 2058 N N . VAL A 1 272 ? 13.376 -12.165 -1.618 1.00 93.75 272 VAL A N 1
ATOM 2059 C CA . VAL A 1 272 ? 12.178 -12.007 -0.795 1.00 93.75 272 VAL A CA 1
ATOM 2060 C C . VAL A 1 272 ? 10.963 -12.449 -1.609 1.00 93.75 272 VAL A C 1
ATOM 2062 O O . VAL A 1 272 ? 10.787 -12.015 -2.751 1.00 93.75 272 VAL A O 1
ATOM 2065 N N . ASP A 1 273 ? 10.114 -13.297 -1.024 1.00 92.44 273 ASP A N 1
ATOM 2066 C CA . ASP A 1 273 ? 8.857 -13.719 -1.646 1.00 92.44 273 ASP A CA 1
ATOM 2067 C C . ASP A 1 273 ? 8.010 -12.499 -2.035 1.00 92.44 273 ASP A C 1
ATOM 2069 O O . ASP A 1 273 ? 7.790 -11.596 -1.228 1.00 92.44 273 ASP A O 1
ATOM 2073 N N . SER A 1 274 ? 7.486 -12.483 -3.260 1.00 93.38 274 SER A N 1
ATOM 2074 C CA . SER A 1 274 ? 6.634 -11.389 -3.746 1.00 93.38 274 SER A CA 1
ATOM 2075 C C . SER A 1 274 ? 5.251 -11.887 -4.132 1.00 93.38 274 SER A C 1
ATOM 2077 O O . SER A 1 274 ? 5.082 -13.003 -4.633 1.00 93.38 274 SER A O 1
ATOM 2079 N N . LYS A 1 275 ? 4.240 -11.045 -3.912 1.00 92.69 275 LYS A N 1
ATOM 2080 C CA . LYS A 1 275 ? 2.830 -11.381 -4.123 1.00 92.69 275 LYS A CA 1
ATOM 2081 C C . LYS A 1 275 ? 2.233 -10.484 -5.202 1.00 92.69 275 LYS A C 1
ATOM 2083 O O . LYS A 1 275 ? 2.473 -9.284 -5.210 1.00 92.69 275 LYS A O 1
ATOM 2088 N N . VAL A 1 276 ? 1.407 -11.055 -6.077 1.00 94.56 276 VAL A N 1
ATOM 2089 C CA . VAL A 1 276 ? 0.560 -10.285 -7.002 1.00 94.56 276 VAL A CA 1
ATOM 2090 C C . VAL A 1 276 ? -0.864 -10.816 -6.982 1.00 94.56 276 VAL A C 1
ATOM 2092 O O . VAL A 1 276 ? -1.098 -12.028 -7.009 1.00 94.56 276 VAL A O 1
ATOM 2095 N N . ASN A 1 277 ? -1.836 -9.910 -6.955 1.00 95.19 277 ASN A N 1
ATOM 2096 C CA . ASN A 1 277 ? -3.239 -10.280 -7.061 1.00 95.19 277 ASN A CA 1
ATOM 2097 C C . ASN A 1 277 ? -3.662 -10.386 -8.525 1.00 95.19 277 ASN A C 1
ATOM 2099 O O . ASN A 1 277 ? -3.315 -9.546 -9.354 1.00 95.19 277 ASN A O 1
ATOM 2103 N N . ALA A 1 278 ? -4.448 -11.411 -8.841 1.00 94.88 278 ALA A N 1
ATOM 2104 C CA . ALA A 1 278 ? -4.994 -11.647 -10.165 1.00 94.88 278 ALA A CA 1
ATOM 2105 C C . ALA A 1 278 ? -6.515 -11.809 -10.102 1.00 94.88 278 ALA A C 1
ATOM 2107 O O . ALA A 1 278 ? -7.058 -12.664 -9.396 1.00 94.88 278 ALA A O 1
ATOM 2108 N N . VAL A 1 279 ? -7.198 -10.998 -10.905 1.00 93.94 279 VAL A N 1
ATOM 2109 C CA . VAL A 1 279 ? -8.632 -11.103 -11.163 1.00 93.94 279 VAL A CA 1
ATOM 2110 C C . VAL A 1 279 ? -8.790 -11.796 -12.510 1.00 93.94 279 VAL A C 1
ATOM 2112 O O . VAL A 1 279 ? -8.401 -11.253 -13.543 1.00 93.94 279 VAL A O 1
ATOM 2115 N N . VAL A 1 280 ? -9.302 -13.024 -12.498 1.00 92.19 280 VAL A N 1
ATOM 2116 C CA . VAL A 1 280 ? -9.472 -13.851 -13.698 1.00 92.19 280 VAL A CA 1
ATOM 2117 C C . VAL A 1 280 ? -10.910 -13.722 -14.175 1.00 92.19 280 VAL A C 1
ATOM 2119 O O . VAL A 1 280 ? -11.836 -14.118 -13.462 1.00 92.19 280 VAL A O 1
ATOM 2122 N N . LYS A 1 281 ? -11.093 -13.185 -15.384 1.00 85.75 281 LYS A N 1
ATOM 2123 C CA . LYS A 1 281 ? -12.400 -12.981 -16.026 1.00 85.75 281 LYS A CA 1
ATOM 2124 C C . LYS A 1 281 ? -12.576 -13.884 -17.251 1.00 85.75 281 LYS A C 1
ATOM 2126 O O . LYS A 1 281 ? -11.609 -14.466 -17.742 1.00 85.75 281 LYS A O 1
ATOM 2131 N N . ALA A 1 282 ? -13.815 -14.053 -17.710 1.00 82.44 282 ALA A N 1
ATOM 2132 C CA . ALA A 1 282 ? -14.107 -14.948 -18.825 1.00 82.44 282 ALA A CA 1
ATOM 2133 C C . ALA A 1 282 ? -13.498 -14.441 -20.144 1.00 82.44 282 ALA A C 1
ATOM 2135 O O . ALA A 1 282 ? -13.663 -13.275 -20.494 1.00 82.44 282 ALA A O 1
ATOM 2136 N N . ALA A 1 283 ? -12.845 -15.336 -20.893 1.00 74.44 283 ALA A N 1
ATOM 2137 C CA . ALA A 1 283 ? -12.377 -15.114 -22.267 1.00 74.44 283 ALA A CA 1
ATOM 2138 C C . ALA A 1 283 ? -11.471 -13.877 -22.471 1.00 74.44 283 ALA A C 1
ATOM 2140 O O . ALA A 1 283 ? -11.325 -13.390 -23.592 1.00 74.44 283 ALA A O 1
ATOM 2141 N N . SER A 1 284 ? -10.834 -13.385 -21.407 1.00 80.06 284 SER A N 1
ATOM 2142 C CA . SER A 1 284 ? -9.890 -12.273 -21.461 1.00 80.06 284 SER A CA 1
ATOM 2143 C C . SER A 1 284 ? -8.653 -12.623 -20.632 1.00 80.06 284 SER A C 1
ATOM 2145 O O . SER A 1 284 ? -8.786 -12.943 -19.449 1.00 80.06 284 SER A O 1
ATOM 2147 N N . PRO A 1 285 ? -7.458 -12.619 -21.244 1.00 82.56 285 PRO A N 1
ATOM 2148 C CA . PRO A 1 285 ? -6.213 -12.835 -20.524 1.00 82.56 285 PRO A CA 1
ATOM 2149 C C . PRO A 1 285 ? -5.983 -11.775 -19.451 1.00 82.56 285 PRO A C 1
ATOM 2151 O O . PRO A 1 285 ? -6.127 -10.583 -19.716 1.00 82.56 285 PRO A O 1
ATOM 2154 N N . THR A 1 286 ? -5.548 -12.207 -18.271 1.00 90.75 286 THR A N 1
ATOM 2155 C CA . THR A 1 286 ? -5.081 -11.300 -17.219 1.00 90.75 286 THR A CA 1
ATOM 2156 C C . THR A 1 286 ? -3.558 -11.242 -17.275 1.00 90.75 286 THR A C 1
ATOM 2158 O O . THR A 1 286 ? -2.897 -12.267 -17.106 1.00 90.75 286 THR A O 1
ATOM 2161 N N . THR A 1 287 ? -2.985 -10.057 -17.493 1.00 93.06 287 THR A N 1
ATOM 2162 C CA . THR A 1 287 ? -1.531 -9.856 -17.409 1.00 93.06 287 THR A CA 1
ATOM 2163 C C . THR A 1 287 ? -1.161 -9.293 -16.042 1.00 93.06 287 THR A C 1
ATOM 2165 O O . THR A 1 287 ? -1.700 -8.266 -15.636 1.00 93.06 287 THR A O 1
ATOM 2168 N N . LYS A 1 288 ? -0.246 -9.958 -15.332 1.00 95.38 288 LYS A N 1
ATOM 2169 C CA . LYS A 1 288 ? 0.313 -9.500 -14.055 1.00 95.38 288 LYS A CA 1
ATOM 2170 C C . LYS A 1 288 ? 1.824 -9.710 -14.061 1.00 95.38 288 LYS A C 1
ATOM 2172 O O . LYS A 1 288 ? 2.307 -10.829 -13.900 1.00 95.38 288 LYS A O 1
ATOM 2177 N N . ASN A 1 289 ? 2.572 -8.639 -14.285 1.00 96.50 289 ASN A N 1
ATOM 2178 C CA . ASN A 1 289 ? 4.022 -8.669 -14.129 1.00 96.50 289 ASN A CA 1
ATOM 2179 C C . ASN A 1 289 ? 4.364 -8.636 -12.636 1.00 96.50 289 ASN A C 1
ATOM 2181 O O . ASN A 1 289 ? 3.611 -8.081 -11.840 1.00 96.50 289 ASN A O 1
ATOM 2185 N N . VAL A 1 290 ? 5.473 -9.263 -12.262 1.00 97.25 290 VAL A N 1
ATOM 2186 C CA . VAL A 1 290 ? 5.982 -9.266 -10.892 1.00 97.25 290 VAL A CA 1
ATOM 2187 C C . VAL A 1 290 ? 7.457 -8.903 -10.906 1.00 97.25 290 VAL A C 1
ATOM 2189 O O . VAL A 1 290 ? 8.207 -9.290 -11.805 1.00 97.25 290 VAL A O 1
ATOM 2192 N N . VAL A 1 291 ? 7.857 -8.149 -9.894 1.00 98.12 291 VAL A N 1
ATOM 2193 C CA . VAL A 1 291 ? 9.231 -7.724 -9.665 1.00 98.12 291 VAL A CA 1
ATOM 2194 C C . VAL A 1 291 ? 9.616 -8.254 -8.296 1.00 98.12 291 VAL A C 1
ATOM 2196 O O . VAL A 1 291 ? 8.911 -7.982 -7.327 1.00 98.12 291 VAL A O 1
ATOM 2199 N N . ILE A 1 292 ? 10.680 -9.054 -8.229 1.00 96.94 292 ILE A N 1
ATOM 2200 C CA . ILE A 1 292 ? 11.117 -9.696 -6.985 1.00 96.94 292 ILE A CA 1
ATOM 2201 C C . ILE A 1 292 ? 12.456 -9.121 -6.534 1.00 96.94 292 ILE A C 1
ATOM 2203 O O . ILE A 1 292 ? 13.388 -8.991 -7.332 1.00 96.94 292 ILE A O 1
ATOM 2207 N N . SER A 1 293 ? 12.556 -8.751 -5.256 1.00 97.12 293 SER A N 1
ATOM 2208 C CA . SER A 1 293 ? 13.790 -8.198 -4.694 1.00 97.12 293 SER A CA 1
ATOM 2209 C C . SER A 1 293 ? 14.703 -9.304 -4.197 1.00 97.12 293 SER A C 1
ATOM 2211 O O . SER A 1 293 ? 14.253 -10.219 -3.511 1.00 97.12 293 SER A O 1
ATOM 2213 N N . THR A 1 294 ? 15.999 -9.190 -4.486 1.00 95.44 294 THR A N 1
ATOM 2214 C CA . THR A 1 294 ? 17.017 -9.944 -3.750 1.00 95.44 294 THR A CA 1
ATOM 2215 C C . THR A 1 294 ? 16.918 -9.624 -2.262 1.00 95.44 294 THR A C 1
ATOM 2217 O O . THR A 1 294 ? 16.547 -8.507 -1.885 1.00 95.44 294 THR A O 1
ATOM 2220 N N . GLU A 1 295 ? 17.299 -10.577 -1.422 1.00 92.62 295 GLU A N 1
ATOM 2221 C CA . GLU A 1 295 ? 17.599 -10.287 -0.023 1.00 92.62 295 GLU A CA 1
ATOM 2222 C C . GLU A 1 295 ? 18.732 -9.253 0.052 1.00 92.62 295 GLU A C 1
ATOM 2224 O O . GLU A 1 295 ? 19.699 -9.311 -0.717 1.00 92.62 295 GLU A O 1
ATOM 2229 N N . LEU A 1 296 ? 18.585 -8.270 0.937 1.00 89.81 296 LEU A N 1
ATOM 2230 C CA . LEU A 1 296 ? 19.508 -7.144 1.049 1.00 89.81 296 LEU A CA 1
ATOM 2231 C C . LEU A 1 296 ? 20.515 -7.337 2.195 1.00 89.81 296 LEU A C 1
ATOM 2233 O O . LEU A 1 296 ? 20.248 -8.037 3.174 1.00 89.81 296 LEU A O 1
ATOM 2237 N N . GLY A 1 297 ? 21.688 -6.709 2.069 1.00 79.19 297 GLY A N 1
ATOM 2238 C CA . GLY A 1 297 ? 22.772 -6.798 3.048 1.00 79.19 297 GLY A CA 1
ATOM 2239 C C . GLY A 1 297 ? 22.467 -6.090 4.377 1.00 79.19 297 GLY A C 1
ATOM 2240 O O . GLY A 1 297 ? 21.579 -5.247 4.468 1.00 79.19 297 GLY A O 1
ATOM 2241 N N . GLY A 1 298 ? 23.221 -6.440 5.429 1.00 68.50 298 GLY A N 1
ATOM 2242 C CA . GLY A 1 298 ? 23.208 -5.731 6.724 1.00 68.50 298 GLY A CA 1
ATOM 2243 C C . GLY A 1 298 ? 22.211 -6.230 7.788 1.00 68.50 298 GLY A C 1
ATOM 2244 O O . GLY A 1 298 ? 22.107 -5.644 8.863 1.00 68.50 298 GLY A O 1
ATOM 2245 N N . GLY A 1 299 ? 21.498 -7.336 7.562 1.00 54.25 299 GLY A N 1
ATOM 2246 C CA . GLY A 1 299 ? 20.541 -7.875 8.538 1.00 54.25 299 GLY A CA 1
ATOM 2247 C C . GLY A 1 299 ? 21.187 -8.540 9.765 1.00 54.25 299 GLY A C 1
ATOM 2248 O O . GLY A 1 299 ? 21.800 -9.601 9.654 1.00 54.25 299 GLY A O 1
ATOM 2249 N N . GLY A 1 300 ? 20.984 -7.961 10.956 1.00 52.62 300 GLY A N 1
ATOM 2250 C CA . GLY A 1 300 ? 20.915 -8.738 12.203 1.00 52.62 300 GLY A CA 1
ATOM 2251 C C . GLY A 1 300 ? 19.823 -9.816 12.120 1.00 52.62 300 GLY A C 1
ATOM 2252 O O . GLY A 1 300 ? 19.007 -9.769 11.202 1.00 52.62 300 GLY A O 1
ATOM 2253 N N . GLU A 1 301 ? 19.850 -10.786 13.045 1.00 47.84 301 GLU A N 1
ATOM 2254 C CA . GLU A 1 301 ? 19.015 -12.003 13.037 1.00 47.84 301 GLU A CA 1
ATOM 2255 C C . GLU A 1 301 ? 17.620 -11.786 12.435 1.00 47.84 301 GLU A C 1
ATOM 2257 O O . GLU A 1 301 ? 16.874 -10.914 12.884 1.00 47.84 301 GLU A O 1
ATOM 2262 N N . ASP A 1 302 ? 17.298 -12.614 11.434 1.00 48.09 302 ASP A N 1
ATOM 2263 C CA . ASP A 1 302 ? 15.946 -12.868 10.946 1.00 48.09 302 ASP A CA 1
ATOM 2264 C C . ASP A 1 302 ? 14.993 -12.904 12.146 1.00 48.09 302 ASP A C 1
ATOM 2266 O O . ASP A 1 302 ? 14.983 -13.860 12.924 1.00 48.09 302 ASP A O 1
ATOM 2270 N N . THR A 1 303 ? 14.201 -11.846 12.334 1.00 44.94 303 THR A N 1
ATOM 2271 C CA . THR A 1 303 ? 13.165 -11.837 13.371 1.00 44.94 303 THR A CA 1
ATOM 2272 C C . THR A 1 303 ? 12.008 -12.762 13.013 1.00 44.94 303 THR A C 1
ATOM 2274 O O . THR A 1 303 ? 11.011 -12.787 13.732 1.00 44.94 303 THR A O 1
ATOM 2277 N N . GLY A 1 304 ? 12.154 -13.562 11.954 1.00 40.50 304 GLY A N 1
ATOM 2278 C CA . GLY A 1 304 ? 11.243 -14.608 11.580 1.00 40.50 304 GLY A CA 1
ATOM 2279 C C . GLY A 1 304 ? 9.923 -13.979 11.212 1.00 40.50 304 GLY A C 1
ATOM 2280 O O . GLY A 1 304 ? 8.964 -14.072 11.974 1.00 40.50 304 GLY A O 1
ATOM 2281 N N . ASN A 1 305 ? 9.826 -13.430 10.000 1.00 43.69 305 ASN A N 1
ATOM 2282 C CA . ASN A 1 305 ? 8.506 -13.257 9.401 1.00 43.69 305 ASN A CA 1
ATOM 2283 C C . ASN A 1 305 ? 7.937 -14.574 8.850 1.00 43.69 305 ASN A C 1
ATOM 2285 O O . ASN A 1 305 ? 7.018 -14.581 8.032 1.00 43.69 305 ASN A O 1
ATOM 2289 N N . GLY A 1 306 ? 8.455 -15.705 9.340 1.00 37.53 306 GLY A N 1
ATOM 2290 C CA . GLY A 1 306 ? 7.778 -16.986 9.303 1.00 37.53 306 GLY A CA 1
ATOM 2291 C C . GLY A 1 306 ? 6.432 -16.861 10.010 1.00 37.53 306 GLY A C 1
ATOM 2292 O O . GLY A 1 306 ? 6.346 -17.017 11.223 1.00 37.53 306 GLY A O 1
ATOM 2293 N N . ASP A 1 307 ? 5.398 -16.588 9.215 1.00 40.03 307 ASP A N 1
ATOM 2294 C CA . ASP A 1 307 ? 3.963 -16.623 9.537 1.00 40.03 307 ASP A CA 1
ATOM 2295 C C . ASP A 1 307 ? 3.299 -15.321 10.049 1.00 40.03 307 ASP A C 1
ATOM 2297 O O . ASP A 1 307 ? 2.076 -15.272 10.185 1.00 40.03 307 ASP A O 1
ATOM 2301 N N . SER A 1 308 ? 4.030 -14.217 10.266 1.00 45.69 308 SER A N 1
ATOM 2302 C CA . SER A 1 308 ? 3.414 -12.928 10.646 1.00 45.69 308 SER A CA 1
ATOM 2303 C C . SER A 1 308 ? 3.299 -11.968 9.457 1.00 45.69 308 SER A C 1
ATOM 2305 O O . SER A 1 308 ? 3.997 -10.974 9.373 1.00 45.69 308 SER A O 1
ATOM 2307 N N . ASP A 1 309 ? 2.349 -12.221 8.561 1.00 57.12 309 ASP A N 1
ATOM 2308 C CA . ASP A 1 309 ? 2.109 -11.532 7.273 1.00 57.12 309 ASP A CA 1
ATOM 2309 C C . ASP A 1 309 ? 1.718 -10.021 7.340 1.00 57.12 309 ASP A C 1
ATOM 2311 O O . ASP A 1 309 ? 0.950 -9.510 6.527 1.00 57.12 309 ASP A O 1
ATOM 2315 N N . VAL A 1 310 ? 2.191 -9.291 8.351 1.00 64.88 310 VAL A N 1
ATOM 2316 C CA . VAL A 1 310 ? 1.909 -7.887 8.647 1.00 64.88 310 VAL A CA 1
ATOM 2317 C C . VAL A 1 310 ? 3.223 -7.108 8.541 1.00 64.88 310 VAL A C 1
ATOM 2319 O O . VAL A 1 310 ? 4.059 -7.237 9.438 1.00 64.88 310 VAL A O 1
ATOM 2322 N N . PRO A 1 311 ? 3.419 -6.290 7.488 1.00 74.44 311 PRO A N 1
ATOM 2323 C CA . PRO A 1 311 ? 4.631 -5.490 7.347 1.00 74.44 311 PRO A CA 1
ATOM 2324 C C . PRO A 1 311 ? 4.829 -4.563 8.554 1.00 74.44 311 PRO A C 1
ATOM 2326 O O . PRO A 1 311 ? 3.886 -3.884 8.983 1.00 74.44 311 PRO A O 1
ATOM 2329 N N . SER A 1 312 ? 6.053 -4.530 9.091 1.00 74.44 312 SER A N 1
ATOM 2330 C CA . SER A 1 312 ? 6.408 -3.843 10.345 1.00 74.44 312 SER A CA 1
ATOM 2331 C C . SER A 1 312 ? 6.094 -2.343 10.343 1.00 74.44 312 SER A C 1
ATOM 2333 O O . SER A 1 312 ? 5.913 -1.763 11.411 1.00 74.44 312 SER A O 1
ATOM 2335 N N . GLY A 1 313 ? 6.043 -1.712 9.163 1.00 80.25 313 GLY A N 1
ATOM 2336 C CA . GLY A 1 313 ? 6.013 -0.258 9.004 1.00 80.25 313 GLY A CA 1
ATOM 2337 C C . GLY A 1 313 ? 7.356 0.419 9.293 1.00 80.25 313 GLY A C 1
ATOM 2338 O O . GLY A 1 313 ? 7.440 1.638 9.197 1.00 80.25 313 GLY A O 1
ATOM 2339 N N . ASN A 1 314 ? 8.395 -0.357 9.622 1.00 85.25 314 ASN A N 1
ATOM 2340 C CA . ASN A 1 314 ? 9.704 0.150 10.014 1.00 85.25 314 ASN A CA 1
ATOM 2341 C C . ASN A 1 314 ? 10.821 -0.543 9.233 1.00 85.25 314 ASN A C 1
ATOM 2343 O O . ASN A 1 314 ? 10.873 -1.774 9.165 1.00 85.25 314 ASN A O 1
ATOM 2347 N N . VAL A 1 315 ? 11.753 0.253 8.727 1.00 87.50 315 VAL A N 1
ATOM 2348 C CA . VAL A 1 315 ? 13.026 -0.195 8.164 1.00 87.50 315 VAL A CA 1
ATOM 2349 C C . VAL A 1 315 ? 13.981 -0.566 9.298 1.00 87.50 315 VAL A C 1
ATOM 2351 O O . VAL A 1 315 ? 14.097 0.157 10.288 1.00 87.50 315 VAL A O 1
ATOM 2354 N N . ASN A 1 316 ? 14.704 -1.678 9.151 1.00 87.88 316 ASN A N 1
ATOM 2355 C CA . ASN A 1 316 ? 15.871 -1.946 9.981 1.00 87.88 316 ASN A CA 1
ATOM 2356 C C . ASN A 1 316 ? 17.032 -1.096 9.463 1.00 87.88 316 ASN A C 1
ATOM 2358 O O . ASN A 1 316 ? 17.601 -1.401 8.421 1.00 87.88 316 ASN A O 1
ATOM 2362 N N . THR A 1 317 ? 17.395 -0.044 10.189 1.00 83.94 317 THR A N 1
ATOM 2363 C CA . THR A 1 317 ? 18.399 0.936 9.745 1.00 83.94 317 THR A CA 1
ATOM 2364 C C . THR A 1 317 ? 19.833 0.398 9.770 1.00 83.94 317 THR A C 1
ATOM 2366 O O . THR A 1 317 ? 20.743 1.057 9.275 1.00 83.94 317 THR A O 1
ATOM 2369 N N . ALA A 1 318 ? 20.042 -0.815 10.297 1.00 84.00 318 ALA A N 1
ATOM 2370 C CA . ALA A 1 318 ? 21.291 -1.559 10.145 1.00 84.00 318 ALA A CA 1
ATOM 2371 C C . ALA A 1 318 ? 21.382 -2.337 8.817 1.00 84.00 318 ALA A C 1
ATOM 2373 O O . ALA A 1 318 ? 22.473 -2.767 8.447 1.00 84.00 318 ALA A O 1
ATOM 2374 N N . ALA A 1 319 ? 20.257 -2.527 8.122 1.00 86.94 319 ALA A N 1
ATOM 2375 C CA . ALA A 1 319 ? 20.171 -3.201 6.834 1.00 86.94 319 ALA A CA 1
ATOM 2376 C C . ALA A 1 319 ? 19.974 -2.195 5.694 1.00 86.94 319 ALA A C 1
ATOM 2378 O O . ALA A 1 319 ? 19.505 -1.075 5.905 1.00 86.94 319 ALA A O 1
ATOM 2379 N N . ASP A 1 320 ? 20.282 -2.626 4.476 1.00 93.12 320 ASP A N 1
ATOM 2380 C CA . ASP A 1 320 ? 19.955 -1.868 3.274 1.00 93.12 320 ASP A CA 1
ATOM 2381 C C . ASP A 1 320 ? 18.435 -1.880 3.029 1.00 93.12 320 ASP A C 1
ATOM 2383 O O . ASP A 1 320 ? 17.698 -2.769 3.487 1.00 93.12 320 ASP A O 1
ATOM 2387 N N . MET A 1 321 ? 17.964 -0.885 2.279 1.00 95.19 321 MET A N 1
ATOM 2388 C CA . MET A 1 321 ? 16.565 -0.739 1.882 1.00 95.19 321 MET A CA 1
ATOM 2389 C C . MET A 1 321 ? 16.444 -0.689 0.367 1.00 95.19 321 MET A C 1
ATOM 2391 O O . MET A 1 321 ? 17.235 -0.021 -0.290 1.00 95.19 321 MET A O 1
ATOM 2395 N N . ARG A 1 322 ? 15.402 -1.318 -0.177 1.00 97.69 322 ARG A N 1
ATOM 2396 C CA . ARG A 1 322 ? 15.011 -1.162 -1.580 1.00 97.69 322 ARG A CA 1
ATOM 2397 C C . ARG A 1 322 ? 13.563 -0.724 -1.685 1.00 97.69 322 ARG A C 1
ATOM 2399 O O . ARG A 1 322 ? 12.693 -1.307 -1.046 1.00 97.69 322 ARG A O 1
ATOM 2406 N N . VAL A 1 323 ? 13.310 0.267 -2.526 1.00 98.44 323 VAL A N 1
ATOM 2407 C CA . VAL A 1 323 ? 11.974 0.712 -2.914 1.00 98.44 323 VAL A CA 1
ATOM 2408 C C . VAL A 1 323 ? 11.727 0.260 -4.346 1.00 98.44 323 VAL A C 1
ATOM 2410 O O . VAL A 1 323 ? 12.562 0.499 -5.212 1.00 98.44 323 VAL A O 1
ATOM 2413 N N . VAL A 1 324 ? 10.607 -0.416 -4.583 1.00 98.56 324 VAL A N 1
ATOM 2414 C CA . VAL A 1 324 ? 10.193 -0.917 -5.898 1.00 98.56 324 VAL A CA 1
ATOM 2415 C C . VAL A 1 324 ? 8.878 -0.251 -6.272 1.00 98.56 324 VAL A C 1
ATOM 2417 O O . VAL A 1 324 ? 7.871 -0.465 -5.599 1.00 98.56 324 VAL A O 1
ATOM 2420 N N . LEU A 1 325 ? 8.894 0.530 -7.344 1.00 98.56 325 LEU A N 1
ATOM 2421 C CA . LEU A 1 325 ? 7.732 1.118 -7.992 1.00 98.56 325 LEU A CA 1
ATOM 2422 C C . LEU A 1 325 ? 7.357 0.272 -9.213 1.00 98.56 325 LEU A C 1
ATOM 2424 O O . LEU A 1 325 ? 8.195 -0.048 -10.051 1.00 98.56 325 LEU A O 1
ATOM 2428 N N . THR A 1 326 ? 6.081 -0.075 -9.327 1.00 98.00 326 THR A N 1
ATOM 2429 C CA . THR A 1 326 ? 5.485 -0.689 -10.525 1.00 98.00 326 THR A CA 1
ATOM 2430 C C . THR A 1 326 ? 4.186 0.023 -10.865 1.00 98.00 326 THR A C 1
ATOM 2432 O O . THR A 1 326 ? 3.572 0.609 -9.977 1.00 98.00 326 THR A O 1
ATOM 2435 N N . TRP A 1 327 ? 3.748 -0.029 -12.121 1.00 97.19 327 TRP A N 1
ATOM 2436 C CA . TRP A 1 327 ? 2.481 0.569 -12.555 1.00 97.19 327 TRP A CA 1
ATOM 2437 C C . TRP A 1 327 ? 1.788 -0.266 -13.633 1.00 97.19 327 TRP A C 1
ATOM 2439 O O . TRP A 1 327 ? 2.139 -1.419 -13.888 1.00 97.19 327 TRP A O 1
ATOM 2449 N N . GLY A 1 328 ? 0.714 0.273 -14.197 1.00 95.12 328 GLY A N 1
ATOM 2450 C CA . GLY A 1 328 ? -0.048 -0.313 -15.286 1.00 95.12 328 GLY A CA 1
ATOM 2451 C C . GLY A 1 328 ? 0.498 0.064 -16.659 1.00 95.12 328 GLY A C 1
ATOM 2452 O O . GLY A 1 328 ? 1.681 0.329 -16.843 1.00 95.12 328 GLY A O 1
ATOM 2453 N N . VAL A 1 329 ? -0.390 0.035 -17.651 1.00 94.44 329 VAL A N 1
ATOM 2454 C CA . VAL A 1 329 ? -0.034 0.353 -19.041 1.00 94.44 329 VAL A CA 1
ATOM 2455 C C . VAL A 1 329 ? 0.068 1.856 -19.305 1.00 94.44 329 VAL A C 1
ATOM 2457 O O . VAL A 1 329 ? 0.887 2.265 -20.118 1.00 94.44 329 VAL A O 1
ATOM 2460 N N . ASP A 1 330 ? -0.774 2.639 -18.636 1.00 94.00 330 ASP A N 1
ATOM 2461 C CA . ASP A 1 330 ? -0.943 4.076 -18.834 1.00 94.00 330 ASP A CA 1
ATOM 2462 C C . ASP A 1 330 ? -0.905 4.762 -17.459 1.00 94.00 330 ASP A C 1
ATOM 2464 O O . ASP A 1 330 ? -1.602 4.277 -16.558 1.00 94.00 330 ASP A O 1
ATOM 2468 N N . PRO A 1 331 ? -0.113 5.829 -17.260 1.00 95.88 331 PRO A N 1
ATOM 2469 C CA . PRO A 1 331 ? 0.874 6.371 -18.195 1.00 95.88 331 PRO A CA 1
ATOM 2470 C C . PRO A 1 331 ? 1.990 5.366 -18.520 1.00 95.88 331 PRO A C 1
ATOM 2472 O O . PRO A 1 331 ? 2.170 4.363 -17.825 1.00 95.88 331 PRO A O 1
ATOM 2475 N N . GLU A 1 332 ? 2.709 5.615 -19.616 1.00 96.88 332 GLU A N 1
ATOM 2476 C CA . GLU A 1 332 ? 3.807 4.743 -20.045 1.00 96.88 332 GLU A CA 1
ATOM 2477 C C . GLU A 1 332 ? 4.981 4.806 -19.060 1.00 96.88 332 GLU A C 1
ATOM 2479 O O . GLU A 1 332 ? 5.577 3.776 -18.780 1.00 96.88 332 GLU A O 1
ATOM 2484 N N . ASP A 1 333 ? 5.247 5.973 -18.483 1.00 96.88 333 ASP A N 1
ATOM 2485 C CA . ASP A 1 333 ? 6.468 6.286 -17.741 1.00 96.88 333 ASP A CA 1
ATOM 2486 C C . ASP A 1 333 ? 6.166 7.029 -16.428 1.00 96.88 333 ASP A C 1
ATOM 2488 O O . ASP A 1 333 ? 5.555 8.110 -16.459 1.00 96.88 333 ASP A O 1
ATOM 2492 N N . LEU A 1 334 ? 6.567 6.427 -15.302 1.00 97.31 334 LEU A N 1
ATOM 2493 C CA . LEU A 1 334 ? 6.487 6.987 -13.953 1.00 97.31 334 LEU A CA 1
ATOM 2494 C C . LEU A 1 334 ? 7.873 6.971 -13.293 1.00 97.31 334 LEU A C 1
ATOM 2496 O O . LEU A 1 334 ? 8.372 5.897 -12.958 1.00 97.31 334 LEU A O 1
ATOM 2500 N N . ASP A 1 335 ? 8.389 8.158 -12.975 1.00 96.00 335 ASP A N 1
ATOM 2501 C CA . ASP A 1 335 ? 9.713 8.348 -12.385 1.00 96.00 335 ASP A CA 1
ATOM 2502 C C . ASP A 1 335 ? 9.688 8.240 -10.858 1.00 96.00 335 ASP A C 1
ATOM 2504 O O . ASP A 1 335 ? 8.856 8.849 -10.176 1.00 96.00 335 ASP A O 1
ATOM 2508 N N . SER A 1 336 ? 10.674 7.563 -10.285 1.00 96.69 336 SER A N 1
ATOM 2509 C CA . SER A 1 336 ? 10.941 7.507 -8.854 1.00 96.69 336 SER A CA 1
ATOM 2510 C C . SER A 1 336 ? 11.970 8.541 -8.415 1.00 96.69 336 SER A C 1
ATOM 2512 O O . SER A 1 336 ? 13.001 8.783 -9.040 1.00 96.69 336 SER A O 1
ATOM 2514 N N . HIS A 1 337 ? 11.665 9.187 -7.294 1.00 95.38 337 HIS A N 1
ATOM 2515 C CA . HIS A 1 337 ? 12.422 10.311 -6.766 1.00 95.38 337 HIS A CA 1
ATOM 2516 C C . HIS A 1 337 ? 12.696 10.071 -5.287 1.00 95.38 337 HIS A C 1
ATOM 2518 O O . HIS A 1 337 ? 11.775 10.100 -4.471 1.00 95.38 337 HIS A O 1
ATOM 2524 N N . LEU A 1 338 ? 13.961 9.865 -4.920 1.00 94.81 338 LEU A N 1
ATOM 2525 C CA . LEU A 1 338 ? 14.373 9.744 -3.520 1.00 94.81 338 LEU A CA 1
ATOM 2526 C C . LEU A 1 338 ? 15.197 10.962 -3.109 1.00 94.81 338 LEU A C 1
ATOM 2528 O O . LEU A 1 338 ? 16.286 11.199 -3.633 1.00 94.81 338 LEU A O 1
ATOM 2532 N N . LEU A 1 339 ? 14.684 11.708 -2.139 1.00 91.81 339 LEU A N 1
ATOM 2533 C CA . LEU A 1 339 ? 15.295 12.915 -1.600 1.00 91.81 339 LEU A CA 1
ATOM 2534 C C . LEU A 1 339 ? 15.859 12.664 -0.205 1.00 91.81 339 LEU A C 1
ATOM 2536 O O . LEU A 1 339 ? 15.223 11.986 0.597 1.00 91.81 339 LEU A O 1
ATOM 2540 N N . SER A 1 340 ? 17.024 13.241 0.081 1.00 88.88 340 SER A N 1
ATOM 2541 C CA . SER A 1 340 ? 17.675 13.243 1.392 1.00 88.88 340 SER A CA 1
ATOM 2542 C C . SER A 1 340 ? 17.975 14.667 1.848 1.00 88.88 340 SER A C 1
ATOM 2544 O O . SER A 1 340 ? 18.668 15.404 1.143 1.00 88.88 340 SER A O 1
ATOM 2546 N N . THR A 1 341 ? 17.522 15.022 3.054 1.00 75.31 341 THR A N 1
ATOM 2547 C CA . THR A 1 341 ? 17.524 16.408 3.563 1.00 75.31 341 THR A CA 1
ATOM 2548 C C . THR A 1 341 ? 18.750 16.782 4.423 1.00 75.31 341 THR A C 1
ATOM 2550 O O . THR A 1 341 ? 18.687 17.753 5.176 1.00 75.31 341 THR A O 1
ATOM 2553 N N . ASP A 1 342 ? 19.854 16.014 4.425 1.00 64.62 342 ASP A N 1
ATOM 2554 C CA . ASP A 1 342 ? 20.952 16.203 5.402 1.00 64.62 342 ASP A CA 1
ATOM 2555 C C . ASP A 1 342 ? 22.339 16.535 4.793 1.00 64.62 342 ASP A C 1
ATOM 2557 O O . ASP A 1 342 ? 22.712 15.970 3.769 1.00 64.62 342 ASP A O 1
ATOM 2561 N N . PHE A 1 343 ? 23.082 17.454 5.453 1.00 41.06 343 PHE A N 1
ATOM 2562 C CA . PHE A 1 343 ? 24.439 18.075 5.292 1.00 41.06 343 PHE A CA 1
ATOM 2563 C C . PHE A 1 343 ? 25.211 18.144 3.946 1.00 41.06 343 PHE A C 1
ATOM 2565 O O . PHE A 1 343 ? 26.200 18.876 3.855 1.00 41.06 343 PHE A O 1
ATOM 2572 N N . SER A 1 344 ? 24.761 17.474 2.896 1.00 57.12 344 SER A N 1
ATOM 2573 C CA . SER A 1 344 ? 25.053 17.780 1.493 1.00 57.12 344 SER A CA 1
ATOM 2574 C C . SER A 1 344 ? 23.800 17.746 0.617 1.00 57.12 344 SER A C 1
ATOM 2576 O O . SER A 1 344 ? 23.863 18.263 -0.494 1.00 57.12 344 SER A O 1
ATOM 2578 N N . GLY A 1 345 ? 22.697 17.166 1.117 1.00 76.50 345 GLY A N 1
ATOM 2579 C CA . GLY A 1 345 ? 21.502 16.845 0.347 1.00 76.50 345 GLY A CA 1
ATOM 2580 C C . GLY A 1 345 ? 21.812 15.852 -0.772 1.00 76.50 345 GLY A C 1
ATOM 2581 O O . GLY A 1 345 ? 22.897 15.865 -1.355 1.00 76.50 345 GLY A O 1
ATOM 2582 N N . TYR A 1 346 ? 20.891 14.960 -1.100 1.00 86.62 346 TYR A N 1
ATOM 2583 C CA . TYR A 1 346 ? 20.946 14.335 -2.418 1.00 86.62 346 TYR A CA 1
ATOM 2584 C C . TYR A 1 346 ? 19.553 14.038 -2.931 1.00 86.62 346 TYR A C 1
ATOM 2586 O O . TYR A 1 346 ? 18.572 14.028 -2.190 1.00 86.62 346 TYR A O 1
ATOM 2594 N N . HIS A 1 347 ? 19.494 13.835 -4.236 1.00 91.25 347 HIS A N 1
ATOM 2595 C CA . HIS A 1 347 ? 18.285 13.516 -4.958 1.00 91.25 347 HIS A CA 1
ATOM 2596 C C . HIS A 1 347 ? 18.647 12.451 -5.988 1.00 91.25 347 HIS A C 1
ATOM 2598 O O . HIS A 1 347 ? 19.447 12.713 -6.886 1.00 91.25 347 HIS A O 1
ATOM 2604 N N . ILE A 1 348 ? 18.126 11.241 -5.795 1.00 93.44 348 ILE A N 1
ATOM 2605 C CA . ILE A 1 348 ? 18.222 10.140 -6.752 1.00 93.44 348 ILE A CA 1
ATOM 2606 C C . ILE A 1 348 ? 17.009 10.204 -7.675 1.00 93.44 348 ILE A C 1
ATOM 2608 O O . ILE A 1 348 ? 15.877 10.262 -7.192 1.00 93.44 348 ILE A O 1
ATOM 2612 N N . TYR A 1 349 ? 17.280 10.220 -8.977 1.00 93.69 349 TYR A N 1
ATOM 2613 C CA . TYR A 1 349 ? 16.313 10.177 -10.079 1.00 93.69 349 TYR A CA 1
ATOM 2614 C C . TYR A 1 349 ? 17.059 9.831 -11.381 1.00 93.69 349 TYR A C 1
ATOM 2616 O O . TYR A 1 349 ? 18.292 9.734 -11.361 1.00 93.69 349 TYR A O 1
ATOM 2624 N N . PHE A 1 350 ? 16.356 9.699 -12.511 1.00 91.88 350 PHE A N 1
ATOM 2625 C CA . PHE A 1 350 ? 16.920 9.238 -13.792 1.00 91.88 350 PHE A CA 1
ATOM 2626 C C . PHE A 1 350 ? 18.231 9.942 -14.216 1.00 91.88 350 PHE A C 1
ATOM 2628 O O . PHE A 1 350 ? 19.134 9.309 -14.762 1.00 91.88 350 PHE A O 1
ATOM 2635 N N . SER A 1 351 ? 18.401 11.247 -13.940 1.00 90.19 351 SER A N 1
ATOM 2636 C CA . SER A 1 351 ? 19.627 11.977 -14.317 1.00 90.19 351 SER A CA 1
ATOM 2637 C C . SER A 1 351 ? 20.724 11.967 -13.243 1.00 90.19 351 SER A C 1
ATOM 2639 O O . SER A 1 351 ? 21.860 12.350 -13.537 1.00 90.19 351 SER A O 1
ATOM 2641 N N . ASN A 1 352 ? 20.418 11.542 -12.014 1.00 91.81 352 ASN A N 1
ATOM 2642 C CA . ASN A 1 352 ? 21.380 11.367 -10.927 1.00 91.81 352 ASN A CA 1
ATOM 2643 C C . ASN A 1 352 ? 21.163 10.012 -10.244 1.00 91.81 352 ASN A C 1
ATOM 2645 O O . ASN A 1 352 ? 20.646 9.919 -9.132 1.00 91.81 352 ASN A O 1
ATOM 2649 N N . MET A 1 353 ? 21.555 8.950 -10.944 1.00 94.94 353 MET A N 1
ATOM 2650 C CA . MET A 1 353 ? 21.250 7.575 -10.549 1.00 94.94 353 MET A CA 1
ATOM 2651 C C . MET A 1 353 ? 22.130 7.043 -9.418 1.00 94.94 353 MET A C 1
ATOM 2653 O O . MET A 1 353 ? 21.838 5.977 -8.898 1.00 94.94 353 MET A O 1
ATOM 2657 N N . ASP A 1 354 ? 23.218 7.717 -9.047 1.00 95.12 354 ASP A N 1
ATOM 2658 C CA . ASP A 1 354 ? 24.183 7.217 -8.068 1.00 95.12 354 ASP A CA 1
ATOM 2659 C C . ASP A 1 354 ? 24.644 8.323 -7.124 1.00 95.12 354 ASP A C 1
ATOM 2661 O O . ASP A 1 354 ? 25.088 9.386 -7.558 1.00 95.12 354 ASP A O 1
ATOM 2665 N N . VAL A 1 355 ? 24.644 8.037 -5.822 1.00 92.31 355 VAL A N 1
ATOM 2666 C CA . VAL A 1 355 ? 25.224 8.920 -4.807 1.00 92.31 355 VAL A CA 1
ATOM 2667 C C . VAL A 1 355 ? 26.293 8.175 -4.025 1.00 92.31 355 VAL A C 1
ATOM 2669 O O . VAL A 1 355 ? 26.100 7.050 -3.556 1.00 92.31 355 VAL A O 1
ATOM 2672 N N . TYR A 1 356 ? 27.431 8.848 -3.860 1.00 91.12 356 TYR A N 1
ATOM 2673 C CA . TYR A 1 356 ? 28.579 8.353 -3.117 1.00 91.12 356 TYR A CA 1
ATOM 2674 C C . TYR A 1 356 ? 28.887 9.263 -1.930 1.00 91.12 356 TYR A C 1
ATOM 2676 O O . TYR A 1 356 ? 28.838 10.489 -2.040 1.00 91.12 356 TYR A O 1
ATOM 2684 N N . ARG A 1 357 ? 29.281 8.659 -0.810 1.00 86.44 357 ARG A N 1
ATOM 2685 C CA . ARG A 1 357 ? 29.767 9.337 0.394 1.00 86.44 357 ARG A CA 1
ATOM 2686 C C . ARG A 1 357 ? 31.092 8.693 0.787 1.00 86.44 357 ARG A C 1
ATOM 2688 O O . ARG A 1 357 ? 31.178 7.477 0.875 1.00 86.44 357 ARG A O 1
ATOM 2695 N N . ASP A 1 358 ? 32.144 9.496 0.927 1.00 88.06 358 ASP A N 1
ATOM 2696 C CA . ASP A 1 358 ? 33.500 9.025 1.261 1.00 88.06 358 ASP A CA 1
ATOM 2697 C C . ASP A 1 358 ? 34.046 7.903 0.345 1.00 88.06 358 ASP A C 1
ATOM 2699 O O . ASP A 1 358 ? 34.888 7.100 0.739 1.00 88.06 358 ASP A O 1
ATOM 2703 N N . GLY A 1 359 ? 33.600 7.877 -0.918 1.00 88.44 359 GLY A N 1
ATOM 2704 C CA . GLY A 1 359 ? 33.997 6.875 -1.915 1.00 88.44 359 GLY A CA 1
ATOM 2705 C C . GLY A 1 359 ? 33.157 5.592 -1.914 1.00 88.44 359 GLY A C 1
ATOM 2706 O O . GLY A 1 359 ? 33.361 4.750 -2.787 1.00 88.44 359 GLY A O 1
ATOM 2707 N N . GLU A 1 360 ? 32.193 5.458 -1.003 1.00 90.31 360 GLU A N 1
ATOM 2708 C CA . GLU A 1 360 ? 31.249 4.339 -0.936 1.00 90.31 360 GLU A CA 1
ATOM 2709 C C . GLU A 1 360 ? 29.886 4.749 -1.504 1.00 90.31 360 GLU A C 1
ATOM 2711 O O . GLU A 1 360 ? 29.443 5.883 -1.324 1.00 90.31 360 GLU A O 1
ATOM 2716 N N . LYS A 1 361 ? 29.226 3.842 -2.233 1.00 91.38 361 LYS A N 1
ATOM 2717 C CA . LYS A 1 361 ? 27.887 4.082 -2.787 1.00 91.38 361 LYS A CA 1
ATOM 2718 C C . LYS A 1 361 ? 26.864 3.988 -1.654 1.00 91.38 361 LYS A C 1
ATOM 2720 O O . LYS A 1 361 ? 26.838 2.976 -0.966 1.00 91.38 361 LYS A O 1
ATOM 2725 N N . VAL A 1 362 ? 26.036 5.018 -1.483 1.00 91.56 362 VAL A N 1
ATOM 2726 C CA . VAL A 1 362 ? 25.034 5.096 -0.399 1.00 91.56 362 VAL A CA 1
ATOM 2727 C C . VAL A 1 362 ? 23.595 5.087 -0.902 1.00 91.56 362 VAL A C 1
ATOM 2729 O O . VAL A 1 362 ? 22.690 4.742 -0.153 1.00 91.56 362 VAL A O 1
ATOM 2732 N N . ALA A 1 363 ? 23.365 5.423 -2.170 1.00 93.50 363 ALA A N 1
ATOM 2733 C CA . ALA A 1 363 ? 22.064 5.268 -2.808 1.00 93.50 363 ALA A CA 1
ATOM 2734 C C . ALA A 1 363 ? 22.223 5.110 -4.323 1.00 93.50 363 ALA A C 1
ATOM 2736 O O . ALA A 1 363 ? 23.174 5.645 -4.905 1.00 93.50 363 ALA A O 1
ATOM 2737 N N . ASN A 1 364 ? 21.304 4.377 -4.949 1.00 95.88 364 ASN A N 1
ATOM 2738 C CA . ASN A 1 364 ? 21.263 4.182 -6.392 1.00 95.88 364 ASN A CA 1
ATOM 2739 C C . ASN A 1 364 ? 19.839 3.944 -6.905 1.00 95.88 364 ASN A C 1
ATOM 2741 O O . ASN A 1 364 ? 19.077 3.227 -6.266 1.00 95.88 364 ASN A O 1
ATOM 2745 N N . LEU A 1 365 ? 19.518 4.511 -8.069 1.00 97.56 365 LEU A N 1
ATOM 2746 C CA . LEU A 1 365 ? 18.419 4.057 -8.919 1.00 97.56 365 LEU A CA 1
ATOM 2747 C C . LEU A 1 365 ? 18.918 2.833 -9.702 1.00 97.56 365 LEU A C 1
ATOM 2749 O O . LEU A 1 365 ? 19.689 2.978 -10.654 1.00 97.56 365 LEU A O 1
ATOM 2753 N N . ASP A 1 366 ? 18.570 1.629 -9.246 1.00 96.31 366 ASP A N 1
ATOM 2754 C CA . ASP A 1 366 ? 19.053 0.377 -9.837 1.00 96.31 366 ASP A CA 1
ATOM 2755 C C . ASP A 1 366 ? 18.432 0.123 -11.222 1.00 96.31 366 ASP A C 1
ATOM 2757 O O . ASP A 1 366 ? 19.096 -0.395 -12.123 1.00 96.31 366 ASP A O 1
ATOM 2761 N N . VAL A 1 367 ? 17.155 0.482 -11.391 1.00 95.94 367 VAL A N 1
ATOM 2762 C CA . VAL A 1 367 ? 16.383 0.291 -12.625 1.00 95.94 367 VAL A CA 1
ATOM 2763 C C . VAL A 1 367 ? 15.541 1.533 -12.881 1.00 95.94 367 VAL A C 1
ATOM 2765 O O . VAL A 1 367 ? 14.829 1.986 -11.988 1.00 95.94 367 VAL A O 1
ATOM 2768 N N . ASP A 1 368 ? 15.638 2.022 -14.112 1.00 94.56 368 ASP A N 1
ATOM 2769 C CA . ASP A 1 368 ? 14.935 3.166 -14.693 1.00 94.56 368 ASP A CA 1
ATOM 2770 C C . ASP A 1 368 ? 14.196 2.639 -15.936 1.00 94.56 368 ASP A C 1
ATOM 2772 O O . ASP A 1 368 ? 14.792 2.480 -17.009 1.00 94.56 368 ASP A O 1
ATOM 2776 N N . ASP A 1 369 ? 12.953 2.177 -15.763 1.00 93.81 369 ASP A N 1
ATOM 2777 C CA . ASP A 1 369 ? 12.144 1.626 -16.859 1.00 93.81 369 ASP A CA 1
ATOM 2778 C C . ASP A 1 369 ? 11.203 2.708 -17.379 1.00 93.81 369 ASP A C 1
ATOM 2780 O O . ASP A 1 369 ? 10.182 3.002 -16.776 1.00 93.81 369 ASP A O 1
ATOM 2784 N N . THR A 1 370 ? 11.538 3.247 -18.546 1.00 92.62 370 THR A N 1
ATOM 2785 C CA . THR A 1 370 ? 10.801 4.344 -19.195 1.00 92.62 370 THR A CA 1
ATOM 2786 C C . THR A 1 370 ? 9.591 3.865 -20.006 1.00 92.62 370 THR A C 1
ATOM 2788 O O . THR A 1 370 ? 9.138 4.525 -20.945 1.00 92.62 370 THR A O 1
ATOM 2791 N N . THR A 1 371 ? 9.108 2.649 -19.735 1.00 89.88 371 THR A N 1
ATOM 2792 C CA . THR A 1 371 ? 7.988 2.032 -20.447 1.00 89.88 371 THR A CA 1
ATOM 2793 C C . THR A 1 371 ? 6.990 1.392 -19.490 1.00 89.88 371 THR A C 1
ATOM 2795 O O . THR A 1 371 ? 7.287 1.106 -18.331 1.00 89.88 371 THR A O 1
ATOM 2798 N N . SER A 1 372 ? 5.778 1.136 -19.999 1.00 94.44 372 SER A N 1
ATOM 2799 C CA . SER A 1 372 ? 4.665 0.588 -19.225 1.00 94.44 372 SER A CA 1
ATOM 2800 C C . SER A 1 372 ? 5.074 -0.557 -18.294 1.00 94.44 372 SER A C 1
ATOM 2802 O O . SER A 1 372 ? 5.870 -1.428 -18.653 1.00 94.44 372 SER A O 1
ATOM 2804 N N . TYR A 1 373 ? 4.379 -0.658 -17.162 1.00 94.81 373 TYR A N 1
ATOM 2805 C CA . TYR A 1 373 ? 4.546 -1.677 -16.123 1.00 94.81 373 TYR A CA 1
ATOM 2806 C C . TYR A 1 373 ? 5.787 -1.555 -15.233 1.00 94.81 373 TYR A C 1
ATOM 2808 O O . TYR A 1 373 ? 5.875 -2.295 -14.244 1.00 94.81 373 TYR A O 1
ATOM 2816 N N . GLY A 1 374 ? 6.719 -0.655 -15.548 1.00 94.12 374 GLY A N 1
ATOM 2817 C CA . GLY A 1 374 ? 7.973 -0.505 -14.823 1.00 94.12 374 GLY A CA 1
ATOM 2818 C C . GLY A 1 374 ? 8.812 -1.798 -14.786 1.00 94.12 374 GLY A C 1
ATOM 2819 O O . GLY A 1 374 ? 8.675 -2.680 -15.651 1.00 94.12 374 GLY A O 1
ATOM 2820 N N . PRO A 1 375 ? 9.646 -2.013 -13.753 1.00 97.12 375 PRO A N 1
ATOM 2821 C CA . PRO A 1 375 ? 9.730 -1.226 -12.525 1.00 97.12 375 PRO A CA 1
ATOM 2822 C C . PRO A 1 375 ? 10.698 -0.054 -12.594 1.00 97.12 375 PRO A C 1
ATOM 2824 O O . PRO A 1 375 ? 11.678 -0.104 -13.329 1.00 97.12 375 PRO A O 1
ATOM 2827 N N . GLU A 1 376 ? 10.519 0.866 -11.655 1.00 97.56 376 GLU A N 1
ATOM 2828 C CA . GLU A 1 376 ? 11.633 1.644 -11.130 1.00 97.56 376 GLU A CA 1
ATOM 2829 C C . GLU A 1 376 ? 12.032 1.169 -9.744 1.00 97.56 376 GLU A C 1
ATOM 2831 O O . GLU A 1 376 ? 11.183 0.850 -8.906 1.00 97.56 376 GLU A O 1
ATOM 2836 N N . THR A 1 377 ? 13.333 1.104 -9.485 1.00 98.06 377 THR A N 1
ATOM 2837 C CA . THR A 1 377 ? 13.832 0.536 -8.233 1.00 98.06 377 THR A CA 1
ATOM 2838 C C . THR A 1 377 ? 14.980 1.355 -7.685 1.00 98.06 377 THR A C 1
ATOM 2840 O O . THR A 1 377 ? 15.977 1.551 -8.370 1.00 98.06 377 THR A O 1
ATOM 2843 N N . THR A 1 378 ? 14.863 1.802 -6.439 1.00 98.00 378 THR A N 1
ATOM 2844 C CA . THR A 1 378 ? 15.911 2.563 -5.753 1.00 98.00 378 THR A CA 1
ATOM 2845 C C . THR A 1 378 ? 16.403 1.792 -4.536 1.00 98.00 378 THR A C 1
ATOM 2847 O O . THR A 1 378 ? 15.599 1.410 -3.683 1.00 98.00 378 THR A O 1
ATOM 2850 N N . THR A 1 379 ? 17.715 1.616 -4.404 1.00 96.94 379 THR A N 1
ATOM 2851 C CA . THR A 1 379 ? 18.360 1.008 -3.235 1.00 96.94 379 THR A CA 1
ATOM 2852 C C . THR A 1 379 ? 19.131 2.056 -2.437 1.00 96.94 379 THR A C 1
ATOM 2854 O O . THR A 1 379 ? 19.873 2.862 -2.994 1.00 96.94 379 THR A O 1
ATOM 2857 N N . VAL A 1 380 ? 18.974 2.029 -1.114 1.00 94.50 380 VAL A N 1
ATOM 2858 C CA . VAL A 1 380 ? 19.744 2.819 -0.146 1.00 94.50 380 VAL A CA 1
ATOM 2859 C C . VAL A 1 380 ? 20.625 1.868 0.652 1.00 94.50 380 VAL A C 1
ATOM 2861 O O . VAL A 1 380 ? 20.127 0.911 1.250 1.00 94.50 380 VAL A O 1
ATOM 2864 N N . PHE A 1 381 ? 21.925 2.148 0.660 1.00 91.44 381 PHE A N 1
ATOM 2865 C CA . PHE A 1 381 ? 22.947 1.343 1.318 1.00 91.44 381 PHE A CA 1
ATOM 2866 C C . PHE A 1 381 ? 23.424 2.039 2.584 1.00 91.44 381 PHE A C 1
ATOM 2868 O O . PHE A 1 381 ? 23.857 3.189 2.515 1.00 91.44 381 PHE A O 1
ATOM 2875 N N . GLY A 1 382 ? 23.382 1.333 3.715 1.00 80.62 382 GLY A N 1
ATOM 2876 C CA . GLY A 1 382 ? 23.913 1.817 4.993 1.00 80.62 382 GLY A CA 1
ATOM 2877 C C . GLY A 1 382 ? 23.402 3.206 5.402 1.00 80.62 382 GLY A C 1
ATOM 2878 O O . GLY A 1 382 ? 24.028 4.232 5.125 1.00 80.62 382 GLY A O 1
ATOM 2879 N N . PHE A 1 383 ? 22.281 3.249 6.122 1.00 83.94 383 PHE A N 1
ATOM 2880 C CA . PHE A 1 383 ? 21.698 4.509 6.580 1.00 83.94 383 PHE A CA 1
ATOM 2881 C C . PHE A 1 383 ? 22.657 5.327 7.448 1.00 83.94 383 PHE A C 1
ATOM 2883 O O . PHE A 1 383 ? 23.318 4.811 8.352 1.00 83.94 383 PHE A O 1
ATOM 2890 N N . LYS A 1 384 ? 22.666 6.644 7.234 1.00 79.75 384 LYS A N 1
ATOM 2891 C CA . LYS A 1 384 ? 23.266 7.580 8.182 1.00 79.75 384 LYS A CA 1
ATOM 2892 C C . LYS A 1 384 ? 22.234 7.932 9.250 1.00 79.75 384 LYS A C 1
ATOM 2894 O O . LYS A 1 384 ? 21.099 8.278 8.925 1.00 79.75 384 LYS A O 1
ATOM 2899 N N . ASP A 1 385 ? 22.634 7.873 10.517 1.00 80.50 385 ASP A N 1
ATOM 2900 C CA . ASP A 1 385 ? 21.782 8.310 11.626 1.00 80.50 385 ASP A CA 1
ATOM 2901 C C . ASP A 1 385 ? 21.437 9.804 11.499 1.00 80.50 385 ASP A C 1
ATOM 2903 O O . ASP A 1 385 ? 22.310 10.634 11.225 1.00 80.50 385 ASP A O 1
ATOM 2907 N N . GLY A 1 386 ? 20.159 10.133 11.688 1.00 79.50 386 GLY A N 1
ATOM 2908 C CA . GLY A 1 386 ? 19.618 11.491 11.598 1.00 79.50 386 GLY A CA 1
ATOM 2909 C C . GLY A 1 386 ? 19.226 11.951 10.190 1.00 79.50 386 GLY A C 1
ATOM 2910 O O . GLY A 1 386 ? 18.690 13.050 10.047 1.00 79.50 386 GLY A O 1
ATOM 2911 N N . GLU A 1 387 ? 19.453 11.130 9.164 1.00 83.69 387 GLU A N 1
ATOM 2912 C CA . GLU A 1 387 ? 19.003 11.389 7.796 1.00 83.69 387 GLU A CA 1
ATOM 2913 C C . GLU A 1 387 ? 17.466 11.282 7.695 1.00 83.69 387 GLU A C 1
ATOM 2915 O O . GLU A 1 387 ? 16.817 10.461 8.351 1.00 83.69 387 GLU A O 1
ATOM 2920 N N . LYS A 1 388 ? 16.855 12.137 6.874 1.00 88.69 388 LYS A N 1
ATOM 2921 C CA . LYS A 1 388 ? 15.451 11.984 6.484 1.00 88.69 388 LYS A CA 1
ATOM 2922 C C . LYS A 1 388 ? 15.394 11.730 5.000 1.00 88.69 388 LYS A C 1
ATOM 2924 O O . LYS A 1 388 ? 16.005 12.476 4.238 1.00 88.69 388 LYS A O 1
ATOM 2929 N N . LEU A 1 389 ? 14.646 10.702 4.626 1.00 93.25 389 LEU A N 1
ATOM 2930 C CA . LEU A 1 389 ? 14.405 10.368 3.235 1.00 93.25 389 LEU A CA 1
ATOM 2931 C C . LEU A 1 389 ? 12.946 10.615 2.881 1.00 93.25 389 LEU A C 1
ATOM 2933 O O . LEU A 1 389 ? 12.069 10.292 3.673 1.00 93.25 389 LEU A O 1
ATOM 2937 N N . SER A 1 390 ? 12.693 11.160 1.699 1.00 94.56 390 SER A N 1
ATOM 2938 C CA . SER A 1 390 ? 11.345 11.364 1.159 1.00 94.56 390 SER A CA 1
ATOM 2939 C C . SER A 1 390 ? 11.265 10.706 -0.213 1.00 94.56 390 SER A C 1
ATOM 2941 O O . SER A 1 390 ? 12.133 10.948 -1.053 1.00 94.56 390 SER A O 1
ATOM 2943 N N . TYR A 1 391 ? 10.257 9.864 -0.436 1.00 97.06 391 TYR A N 1
ATOM 2944 C CA . TYR A 1 391 ? 10.074 9.158 -1.704 1.00 97.06 391 TYR A CA 1
ATOM 2945 C C . TYR A 1 391 ? 8.849 9.681 -2.450 1.00 97.06 391 TYR A C 1
ATOM 2947 O O . TYR A 1 391 ? 7.742 9.738 -1.901 1.00 97.06 391 TYR A O 1
ATOM 2955 N N . TYR A 1 392 ? 9.056 10.031 -3.714 1.00 96.75 392 TYR A N 1
ATOM 2956 C CA . TYR A 1 392 ? 8.042 10.557 -4.611 1.00 96.75 392 TYR A CA 1
ATOM 2957 C C . TYR A 1 392 ? 7.974 9.729 -5.891 1.00 96.75 392 TYR A C 1
ATOM 2959 O O . TYR A 1 392 ? 8.953 9.103 -6.296 1.00 96.75 392 TYR A O 1
ATOM 2967 N N . VAL A 1 393 ? 6.808 9.769 -6.525 1.00 97.44 393 VAL A N 1
ATOM 2968 C CA . VAL A 1 393 ? 6.570 9.255 -7.872 1.00 97.44 393 VAL A CA 1
ATOM 2969 C C . VAL A 1 393 ? 6.077 10.408 -8.729 1.00 97.44 393 VAL A C 1
ATOM 2971 O O . VAL A 1 393 ? 5.166 11.126 -8.311 1.00 97.44 393 VAL A O 1
ATOM 2974 N N . HIS A 1 394 ? 6.667 10.600 -9.900 1.00 95.12 394 HIS A N 1
ATOM 2975 C CA . HIS A 1 394 ? 6.288 11.643 -10.839 1.00 95.12 394 HIS A CA 1
ATOM 2976 C C . HIS A 1 394 ? 5.793 11.039 -12.153 1.00 95.12 394 HIS A C 1
ATOM 2978 O O . HIS A 1 394 ? 6.384 10.112 -12.693 1.00 95.12 394 HIS A O 1
ATOM 2984 N N . ASP A 1 395 ? 4.699 11.572 -12.680 1.00 95.69 395 ASP A N 1
ATOM 2985 C CA . ASP A 1 395 ? 4.156 11.188 -13.977 1.00 95.69 395 ASP A CA 1
ATOM 2986 C C . ASP A 1 395 ? 4.908 11.906 -15.095 1.00 95.69 395 ASP A C 1
ATOM 2988 O O . ASP A 1 395 ? 4.531 12.996 -15.534 1.00 95.69 395 ASP A O 1
ATOM 2992 N N . TYR A 1 396 ? 5.999 11.289 -15.549 1.00 94.06 396 TYR A N 1
ATOM 2993 C CA . TYR A 1 396 ? 6.835 11.848 -16.604 1.00 94.06 396 TYR A CA 1
ATOM 2994 C C . TYR A 1 396 ? 6.091 11.943 -17.937 1.00 94.06 396 TYR A C 1
ATOM 2996 O O . TYR A 1 396 ? 6.238 12.924 -18.680 1.00 94.06 396 TYR A O 1
ATOM 3004 N N . THR A 1 397 ? 5.244 10.954 -18.233 1.00 95.00 397 THR A N 1
ATOM 3005 C CA . THR A 1 397 ? 4.443 10.910 -19.466 1.00 95.00 397 THR A CA 1
ATOM 3006 C C . THR A 1 397 ? 3.498 12.103 -19.563 1.00 95.00 397 THR A C 1
ATOM 3008 O O . THR A 1 397 ? 3.315 12.676 -20.641 1.00 95.00 397 THR A O 1
ATOM 3011 N N . ASN A 1 398 ? 2.883 12.495 -18.446 1.00 94.31 398 ASN A N 1
ATOM 3012 C CA . ASN A 1 398 ? 1.918 13.588 -18.375 1.00 94.31 398 ASN A CA 1
ATOM 3013 C C . ASN A 1 398 ? 2.439 14.808 -17.602 1.00 94.31 398 ASN A C 1
ATOM 3015 O O . ASN A 1 398 ? 1.644 15.612 -17.118 1.00 94.31 398 ASN A O 1
ATOM 3019 N N . ARG A 1 399 ? 3.761 15.007 -17.557 1.00 91.69 399 ARG A N 1
ATOM 3020 C CA . ARG A 1 399 ? 4.432 16.077 -16.793 1.00 91.69 399 ARG A CA 1
ATOM 3021 C C . ARG A 1 399 ? 3.932 17.502 -17.063 1.00 91.69 399 ARG A C 1
ATOM 3023 O O . ARG A 1 399 ? 3.948 18.332 -16.164 1.00 91.69 399 ARG A O 1
ATOM 3030 N N . ASP A 1 400 ? 3.407 17.772 -18.258 1.00 86.69 400 ASP A N 1
ATOM 3031 C CA . ASP A 1 400 ? 2.893 19.097 -18.646 1.00 86.69 400 ASP A CA 1
ATOM 3032 C C . ASP A 1 400 ? 1.375 19.261 -18.461 1.00 86.69 400 ASP A C 1
ATOM 3034 O O . ASP A 1 400 ? 0.792 20.275 -18.862 1.00 86.69 400 ASP A O 1
ATOM 3038 N N . VAL A 1 401 ? 0.696 18.253 -17.907 1.00 85.75 401 VAL A N 1
ATOM 3039 C CA . VAL A 1 401 ? -0.764 18.213 -17.819 1.00 85.75 401 VAL A CA 1
ATOM 3040 C C . VAL A 1 401 ? -1.200 17.948 -16.385 1.00 85.75 401 VAL A C 1
ATOM 3042 O O . VAL A 1 401 ? -0.710 17.053 -15.708 1.00 85.75 401 VAL A O 1
ATOM 3045 N N . SER A 1 402 ? -2.192 18.711 -15.932 1.00 80.44 402 SER A N 1
ATOM 3046 C CA . SER A 1 402 ? -2.907 18.403 -14.696 1.00 80.44 402 SER A CA 1
ATOM 3047 C C . SER A 1 402 ? -4.102 17.506 -15.018 1.00 80.44 402 SER A C 1
ATOM 3049 O O . SER A 1 402 ? -4.911 17.824 -15.894 1.00 80.44 402 SER A O 1
ATOM 3051 N N . GLY A 1 403 ? -4.192 16.369 -14.338 1.00 91.69 403 GLY A N 1
ATOM 3052 C CA . GLY A 1 403 ? -5.244 15.374 -14.512 1.00 91.69 403 GLY A CA 1
ATOM 3053 C C . GLY A 1 403 ? -5.092 14.245 -13.501 1.00 91.69 403 GLY A C 1
ATOM 3054 O O . GLY A 1 403 ? -4.231 14.308 -12.627 1.00 91.69 403 GLY A O 1
ATOM 3055 N N . ASP A 1 404 ? -5.928 13.215 -13.607 1.00 94.00 404 ASP A N 1
ATOM 3056 C CA . ASP A 1 404 ? -5.942 12.072 -12.691 1.00 94.00 404 ASP A CA 1
ATOM 3057 C C . ASP A 1 404 ? -5.242 10.822 -13.260 1.00 94.00 404 ASP A C 1
ATOM 3059 O O . ASP A 1 404 ? -5.419 9.728 -12.716 1.00 94.00 404 ASP A O 1
ATOM 3063 N N . TYR A 1 405 ? -4.437 10.981 -14.320 1.00 95.62 405 TYR A N 1
ATOM 3064 C CA . TYR A 1 405 ? -3.735 9.908 -15.041 1.00 95.62 405 TYR A CA 1
ATOM 3065 C C . TYR A 1 405 ? -2.870 9.056 -14.106 1.00 95.62 405 TYR A C 1
ATOM 3067 O O . TYR A 1 405 ? -3.162 7.875 -13.907 1.00 95.62 405 TYR A O 1
ATOM 3075 N N . MET A 1 406 ? -1.911 9.673 -13.408 1.00 95.50 406 MET A N 1
ATOM 3076 C CA . MET A 1 406 ? -1.079 9.009 -12.401 1.00 95.50 406 MET A CA 1
ATOM 3077 C C . MET A 1 406 ? -1.900 8.276 -11.337 1.00 95.50 406 MET A C 1
ATOM 3079 O O . MET A 1 406 ? -1.561 7.166 -10.934 1.00 95.50 406 MET A O 1
ATOM 3083 N N . SER A 1 407 ? -3.016 8.857 -10.892 1.00 95.44 407 SER A N 1
ATOM 3084 C CA . SER A 1 407 ? -3.850 8.254 -9.848 1.00 95.44 407 SER A CA 1
ATOM 3085 C C . SER A 1 407 ? -4.627 7.013 -10.328 1.00 95.44 407 SER A C 1
ATOM 3087 O O . SER A 1 407 ? -5.049 6.175 -9.529 1.00 95.44 407 SER A O 1
ATOM 3089 N N . ASN A 1 408 ? -4.806 6.873 -11.646 1.00 94.44 408 ASN A N 1
ATOM 3090 C CA . ASN A 1 408 ? -5.421 5.714 -12.298 1.00 94.44 408 ASN A CA 1
ATOM 3091 C C . ASN A 1 408 ? -4.393 4.727 -12.872 1.00 94.44 408 ASN A C 1
ATOM 3093 O O . ASN A 1 408 ? -4.790 3.693 -13.407 1.00 94.44 408 ASN A O 1
ATOM 3097 N N . SER A 1 409 ? -3.097 5.002 -12.711 1.00 95.56 409 SER A N 1
ATOM 3098 C CA . SER A 1 409 ? -2.010 4.190 -13.266 1.00 95.56 409 SER A CA 1
ATOM 3099 C C . SER A 1 409 ? -1.927 2.773 -12.709 1.00 95.56 409 SER A C 1
ATOM 3101 O O . SER A 1 409 ? -1.317 1.898 -13.313 1.00 95.56 409 SER A O 1
ATOM 3103 N N . GLY A 1 410 ? -2.501 2.536 -11.526 1.00 94.56 410 GLY A N 1
ATOM 3104 C CA . GLY A 1 410 ? -2.237 1.323 -10.757 1.00 94.56 410 GLY A CA 1
ATOM 3105 C C . GLY A 1 410 ? -0.842 1.305 -10.127 1.00 94.56 410 GLY A C 1
ATOM 3106 O O . GLY A 1 410 ? -0.358 0.223 -9.804 1.00 94.56 410 GLY A O 1
ATOM 3107 N N . ALA A 1 411 ? -0.206 2.473 -9.960 1.00 97.12 411 ALA A N 1
ATOM 3108 C CA . ALA A 1 411 ? 1.074 2.603 -9.280 1.00 97.12 411 ALA A CA 1
ATOM 3109 C C . ALA A 1 411 ? 1.048 1.940 -7.896 1.00 97.12 411 ALA A C 1
ATOM 3111 O O . ALA A 1 411 ? 0.165 2.195 -7.064 1.00 97.12 411 ALA A O 1
ATOM 3112 N N . HIS A 1 412 ? 2.050 1.100 -7.666 1.00 97.19 412 HIS A N 1
ATOM 3113 C CA . HIS A 1 412 ? 2.251 0.350 -6.446 1.00 97.19 412 HIS A CA 1
ATOM 3114 C C . HIS A 1 412 ? 3.713 0.441 -6.021 1.00 97.19 412 HIS A C 1
ATOM 3116 O O . HIS A 1 412 ? 4.611 0.076 -6.782 1.00 97.19 412 HIS A O 1
ATOM 3122 N N . VAL A 1 413 ? 3.930 0.923 -4.797 1.00 98.31 413 VAL A N 1
ATOM 3123 C CA . VAL A 1 413 ? 5.255 1.058 -4.189 1.00 98.31 413 VAL A CA 1
ATOM 3124 C C . VAL A 1 413 ? 5.399 0.027 -3.083 1.00 98.31 413 VAL A C 1
ATOM 3126 O O . VAL A 1 413 ? 4.556 -0.035 -2.189 1.00 98.31 413 VAL A O 1
ATOM 3129 N N . VAL A 1 414 ? 6.480 -0.748 -3.113 1.00 97.38 414 VAL A N 1
ATOM 3130 C CA . VAL A 1 414 ? 6.840 -1.725 -2.077 1.00 97.38 414 VAL A CA 1
ATOM 3131 C C . VAL A 1 414 ? 8.208 -1.372 -1.508 1.00 97.38 414 VAL A C 1
ATOM 3133 O O . VAL A 1 414 ? 9.144 -1.097 -2.255 1.00 97.38 414 VAL A O 1
ATOM 3136 N N . VAL A 1 415 ? 8.330 -1.384 -0.182 1.00 97.56 415 VAL A N 1
ATOM 3137 C CA . VAL A 1 415 ? 9.572 -1.094 0.540 1.00 97.56 415 VAL A CA 1
ATOM 3138 C C . VAL A 1 415 ? 10.068 -2.368 1.212 1.00 97.56 415 VAL A C 1
ATOM 3140 O O . VAL A 1 415 ? 9.373 -2.957 2.044 1.00 97.56 415 VAL A O 1
ATOM 3143 N N . TYR A 1 416 ? 11.292 -2.759 0.877 1.00 95.25 416 TYR A N 1
ATOM 3144 C CA . TYR A 1 416 ? 12.013 -3.887 1.451 1.00 95.25 416 TYR A CA 1
ATOM 3145 C C . TYR A 1 416 ? 13.131 -3.400 2.373 1.00 95.25 416 TYR A C 1
ATOM 3147 O O . TYR A 1 416 ? 13.797 -2.412 2.073 1.00 95.25 416 TYR A O 1
ATOM 3155 N N . SER A 1 417 ? 13.367 -4.115 3.472 1.00 92.69 417 SER A N 1
ATOM 3156 C CA . SER A 1 417 ? 14.505 -3.906 4.373 1.00 92.69 417 SER A CA 1
ATOM 3157 C C . SER A 1 417 ? 15.096 -5.256 4.772 1.00 92.69 417 SER A C 1
ATOM 3159 O O . SER A 1 417 ? 14.397 -6.108 5.334 1.00 92.69 417 SER A O 1
ATOM 3161 N N . GLY A 1 418 ? 16.375 -5.474 4.453 1.00 87.75 418 GLY A N 1
ATOM 3162 C CA . GLY A 1 418 ? 16.997 -6.797 4.565 1.00 87.75 418 GLY A CA 1
ATOM 3163 C C . GLY A 1 418 ? 16.243 -7.841 3.730 1.00 87.75 418 GLY A C 1
ATOM 3164 O O . GLY A 1 418 ? 16.109 -7.692 2.516 1.00 87.75 418 GLY A O 1
ATOM 3165 N N . SER A 1 419 ? 15.714 -8.874 4.388 1.00 86.94 419 SER A N 1
ATOM 3166 C CA . SER A 1 419 ? 14.951 -9.961 3.750 1.00 86.94 419 SER A CA 1
ATOM 3167 C C . SER A 1 419 ? 13.424 -9.826 3.905 1.00 86.94 419 SER A C 1
ATOM 3169 O O . SER A 1 419 ? 12.707 -10.806 3.729 1.00 86.94 419 SER A O 1
ATOM 3171 N N . ASN A 1 420 ? 12.904 -8.643 4.263 1.00 86.38 420 ASN A N 1
ATOM 3172 C CA . ASN A 1 420 ? 11.480 -8.447 4.568 1.00 86.38 420 ASN A CA 1
ATOM 3173 C C . ASN A 1 420 ? 10.843 -7.315 3.753 1.00 86.38 420 ASN A C 1
ATOM 3175 O O . ASN A 1 420 ? 11.443 -6.254 3.593 1.00 86.38 420 ASN A O 1
ATOM 3179 N N . GLU A 1 421 ? 9.585 -7.497 3.338 1.00 91.50 421 GLU A N 1
ATOM 3180 C CA . GLU A 1 421 ? 8.685 -6.388 2.987 1.00 91.50 421 GLU A CA 1
ATOM 3181 C C . GLU A 1 421 ? 8.253 -5.667 4.277 1.00 91.50 421 GLU A C 1
ATOM 3183 O O . GLU A 1 421 ? 7.690 -6.283 5.186 1.00 91.50 421 GLU A O 1
ATOM 3188 N N . VAL A 1 422 ? 8.504 -4.359 4.368 1.00 91.12 422 VAL A N 1
ATOM 3189 C CA . VAL A 1 422 ? 8.210 -3.555 5.570 1.00 91.12 422 VAL A CA 1
ATOM 3190 C C . VAL A 1 422 ? 7.070 -2.560 5.373 1.00 91.12 422 VAL A C 1
ATOM 3192 O O . VAL A 1 422 ? 6.388 -2.223 6.345 1.00 91.12 422 VAL A O 1
ATOM 3195 N N . ALA A 1 423 ? 6.800 -2.137 4.136 1.00 92.31 423 ALA A N 1
ATOM 3196 C CA . ALA A 1 423 ? 5.655 -1.301 3.792 1.00 92.31 423 ALA A CA 1
ATOM 3197 C C . ALA A 1 423 ? 5.268 -1.448 2.317 1.00 92.31 423 ALA A C 1
ATOM 3199 O O . ALA A 1 423 ? 6.095 -1.797 1.479 1.00 92.31 423 ALA A O 1
ATOM 3200 N N . SER A 1 424 ? 4.017 -1.124 2.005 1.00 93.94 424 SER A N 1
ATOM 3201 C CA . SER A 1 424 ? 3.527 -1.053 0.637 1.00 93.94 424 SER A CA 1
ATOM 3202 C C . SER A 1 424 ? 2.388 -0.040 0.513 1.00 93.94 424 SER A C 1
ATOM 3204 O O . SER A 1 424 ? 1.668 0.233 1.480 1.00 93.94 424 SER A O 1
ATOM 3206 N N . PHE A 1 425 ? 2.270 0.566 -0.668 1.00 95.69 425 PHE A N 1
ATOM 3207 C CA . PHE A 1 425 ? 1.415 1.719 -0.934 1.00 95.69 425 PHE A CA 1
ATOM 3208 C C . PHE A 1 425 ? 0.729 1.556 -2.284 1.00 95.69 425 PHE A C 1
ATOM 3210 O O . PHE A 1 425 ? 1.381 1.248 -3.280 1.00 95.69 425 PHE A O 1
ATOM 3217 N N . ASN A 1 426 ? -0.580 1.788 -2.319 1.00 95.25 426 ASN A N 1
ATOM 3218 C CA . ASN A 1 426 ? -1.330 1.923 -3.562 1.00 95.25 426 ASN A CA 1
ATOM 3219 C C . ASN A 1 426 ? -1.654 3.395 -3.781 1.00 95.25 426 ASN A C 1
ATOM 3221 O O . ASN A 1 426 ? -1.958 4.111 -2.821 1.00 95.25 426 ASN A O 1
ATOM 3225 N N . THR A 1 427 ? -1.655 3.809 -5.042 1.00 93.25 427 THR A N 1
ATOM 3226 C CA . THR A 1 427 ? -2.156 5.122 -5.437 1.00 93.25 427 THR A CA 1
ATOM 3227 C C . THR A 1 427 ? -3.613 5.328 -4.975 1.00 93.25 427 THR A C 1
ATOM 3229 O O . THR A 1 427 ? -4.467 4.466 -5.214 1.00 93.25 427 THR A O 1
ATOM 3232 N N . PRO A 1 428 ? -3.956 6.467 -4.345 1.00 90.50 428 PRO A N 1
ATOM 3233 C CA . PRO A 1 428 ? -5.329 6.961 -4.303 1.00 90.50 428 PRO A CA 1
ATOM 3234 C C . PRO A 1 428 ? -5.891 7.049 -5.726 1.00 90.50 428 PRO A C 1
ATOM 3236 O O . PRO A 1 428 ? -5.168 7.429 -6.638 1.00 90.50 428 PRO A O 1
ATOM 3239 N N . ILE A 1 429 ? -7.167 6.722 -5.938 1.00 90.75 429 ILE A N 1
ATOM 3240 C CA . ILE A 1 429 ? -7.746 6.693 -7.292 1.00 90.75 429 ILE A CA 1
ATOM 3241 C C . ILE A 1 429 ? -8.561 7.956 -7.562 1.00 90.75 429 ILE A C 1
ATOM 3243 O O . ILE A 1 429 ? -9.373 8.363 -6.725 1.00 90.75 429 ILE A O 1
ATOM 3247 N N . GLY A 1 430 ? -8.421 8.528 -8.761 1.00 90.62 430 GLY A N 1
ATOM 3248 C CA . GLY A 1 430 ? -9.173 9.693 -9.235 1.00 90.62 430 GLY A CA 1
ATOM 3249 C C . GLY A 1 430 ? -8.827 10.966 -8.466 1.00 90.62 430 GLY A C 1
ATOM 3250 O O . GLY A 1 430 ? -9.738 11.686 -8.051 1.00 90.62 430 GLY A O 1
ATOM 3251 N N . VAL A 1 431 ? -7.539 11.160 -8.192 1.00 93.06 431 VAL A N 1
ATOM 3252 C CA . VAL A 1 431 ? -6.962 12.349 -7.561 1.00 93.06 431 VAL A CA 1
ATOM 3253 C C . VAL A 1 431 ? -6.135 13.077 -8.615 1.00 93.06 431 VAL A C 1
ATOM 3255 O O . VAL A 1 431 ? -5.323 12.460 -9.295 1.00 93.06 431 VAL A O 1
ATOM 3258 N N . GLU A 1 432 ? -6.359 14.379 -8.769 1.00 95.12 432 GLU A N 1
ATOM 3259 C CA . GLU A 1 432 ? -5.614 15.191 -9.733 1.00 95.12 432 GLU A CA 1
ATOM 3260 C C . GLU A 1 432 ? -4.198 15.494 -9.226 1.00 95.12 432 GLU A C 1
ATOM 3262 O O . GLU A 1 432 ? -4.009 15.865 -8.065 1.00 95.12 432 GLU A O 1
ATOM 3267 N N . GLY A 1 433 ? -3.210 15.362 -10.108 1.00 94.69 433 GLY A N 1
ATOM 3268 C CA . GLY A 1 433 ? -1.805 15.647 -9.831 1.00 94.69 433 GLY A CA 1
ATOM 3269 C C . GLY A 1 433 ? -0.872 14.787 -10.678 1.00 94.69 433 GLY A C 1
ATOM 3270 O O . GLY A 1 433 ? -1.241 13.687 -11.083 1.00 94.69 433 GLY A O 1
ATOM 3271 N N . ASN A 1 434 ? 0.335 15.292 -10.919 1.00 94.69 434 ASN A N 1
ATOM 3272 C CA . ASN A 1 434 ? 1.411 14.577 -11.611 1.00 94.69 434 ASN A CA 1
ATOM 3273 C C . ASN A 1 434 ? 2.588 14.245 -10.678 1.00 94.69 434 ASN A C 1
ATOM 3275 O O . ASN A 1 434 ? 3.543 13.623 -11.116 1.00 94.69 434 ASN A O 1
ATOM 3279 N N . LEU A 1 435 ? 2.525 14.627 -9.397 1.00 94.81 435 LEU A N 1
ATOM 3280 C CA . LEU A 1 435 ? 3.508 14.254 -8.383 1.00 94.81 435 LEU A CA 1
ATOM 3281 C C . LEU A 1 435 ? 2.822 13.648 -7.157 1.00 94.81 435 LEU A C 1
ATOM 3283 O O . LEU A 1 435 ? 1.947 14.273 -6.555 1.00 94.81 435 LEU A O 1
ATOM 3287 N N . TRP A 1 436 ? 3.228 12.437 -6.783 1.00 96.50 436 TRP A N 1
ATOM 3288 C CA . TRP A 1 436 ? 2.755 11.714 -5.607 1.00 96.50 436 TRP A CA 1
ATOM 3289 C C . TRP A 1 436 ? 3.869 11.629 -4.571 1.00 96.50 436 TRP A C 1
ATOM 3291 O O . TRP A 1 436 ? 4.879 10.963 -4.778 1.00 96.50 436 TRP A O 1
ATOM 3301 N N . HIS A 1 437 ? 3.672 12.275 -3.423 1.00 95.50 437 HIS A N 1
ATOM 3302 C CA . HIS A 1 437 ? 4.514 12.071 -2.247 1.00 95.50 437 HIS A CA 1
ATOM 3303 C C . HIS A 1 437 ? 4.032 10.827 -1.505 1.00 95.50 437 HIS A C 1
ATOM 3305 O O . HIS A 1 437 ? 2.947 10.815 -0.913 1.00 95.50 437 HIS A O 1
ATOM 3311 N N . VAL A 1 438 ? 4.828 9.762 -1.562 1.00 97.19 438 VAL A N 1
ATOM 3312 C CA . VAL A 1 438 ? 4.428 8.441 -1.073 1.00 97.19 438 VAL A CA 1
ATOM 3313 C C . VAL A 1 438 ? 4.635 8.348 0.435 1.00 97.19 438 VAL A C 1
ATOM 3315 O O . VAL A 1 438 ? 3.676 8.151 1.188 1.00 97.19 438 VAL A O 1
ATOM 3318 N N . PHE A 1 439 ? 5.880 8.509 0.886 1.00 95.69 439 PHE A N 1
ATOM 3319 C CA . PHE A 1 439 ? 6.256 8.376 2.289 1.00 95.69 439 PHE A CA 1
ATOM 3320 C C . PHE A 1 439 ? 7.511 9.177 2.641 1.00 95.69 439 PHE A C 1
ATOM 3322 O O . PHE A 1 439 ? 8.347 9.460 1.781 1.00 95.69 439 PHE A O 1
ATOM 3329 N N . ASP A 1 440 ? 7.659 9.426 3.941 1.00 94.12 440 ASP A N 1
ATOM 3330 C CA . ASP A 1 440 ? 8.893 9.887 4.574 1.00 94.12 440 ASP A CA 1
ATOM 3331 C C . ASP A 1 440 ? 9.477 8.783 5.462 1.00 94.12 440 ASP A C 1
ATOM 3333 O O . ASP A 1 440 ? 8.738 8.031 6.098 1.00 94.12 440 ASP A O 1
ATOM 3337 N N . LEU A 1 441 ? 10.801 8.689 5.542 1.00 93.44 441 LEU A N 1
ATOM 3338 C CA . LEU A 1 441 ? 11.526 7.766 6.412 1.00 93.44 441 LEU A CA 1
ATOM 3339 C C . LEU A 1 441 ? 12.445 8.546 7.352 1.00 93.44 441 LEU A C 1
ATOM 3341 O O . LEU A 1 441 ? 13.318 9.301 6.921 1.00 93.44 441 LEU A O 1
ATOM 3345 N N . ASN A 1 442 ? 12.273 8.312 8.652 1.00 89.56 442 ASN A N 1
ATOM 3346 C CA . ASN A 1 442 ? 13.193 8.767 9.686 1.00 89.56 442 ASN A CA 1
ATOM 3347 C C . ASN A 1 442 ? 14.245 7.681 9.939 1.00 89.56 442 ASN A C 1
ATOM 3349 O O . ASN A 1 442 ? 13.926 6.641 10.513 1.00 89.56 442 ASN A O 1
ATOM 3353 N N . THR A 1 443 ? 15.501 7.904 9.549 1.00 88.56 443 THR A N 1
ATOM 3354 C CA . THR A 1 443 ? 16.543 6.866 9.649 1.00 88.56 443 THR A CA 1
ATOM 3355 C C . THR A 1 443 ? 17.082 6.665 11.067 1.00 88.56 443 THR A C 1
ATOM 3357 O O . THR A 1 443 ? 17.766 5.677 11.321 1.00 88.56 443 THR A O 1
ATOM 3360 N N . THR A 1 444 ? 16.754 7.544 12.020 1.00 86.31 444 THR A N 1
ATOM 3361 C CA . THR A 1 444 ? 17.066 7.322 13.441 1.00 86.31 444 THR A CA 1
ATOM 3362 C C . THR A 1 444 ? 16.114 6.301 14.057 1.00 86.31 444 THR A C 1
ATOM 3364 O O . THR A 1 444 ? 16.534 5.461 14.851 1.00 86.31 444 THR A O 1
ATOM 3367 N N . THR A 1 445 ? 14.821 6.358 13.717 1.00 86.94 445 THR A N 1
ATOM 3368 C CA . THR A 1 445 ? 13.808 5.435 14.266 1.00 86.94 445 THR A CA 1
ATOM 3369 C C . THR A 1 445 ? 13.498 4.252 13.351 1.00 86.94 445 THR A C 1
ATOM 3371 O O . THR A 1 445 ? 12.935 3.265 13.819 1.00 86.94 445 THR A O 1
ATOM 3374 N N . GLY A 1 446 ? 13.837 4.350 12.065 1.00 89.25 446 GLY A N 1
ATOM 3375 C CA . GLY A 1 446 ? 13.408 3.428 11.013 1.00 89.25 446 GLY A CA 1
ATOM 3376 C C . GLY A 1 446 ? 11.941 3.598 10.605 1.00 89.25 446 GLY A C 1
ATOM 3377 O O . GLY A 1 446 ? 11.451 2.827 9.788 1.00 89.25 446 GLY A O 1
ATOM 3378 N N . GLU A 1 447 ? 11.225 4.572 11.169 1.00 88.69 447 GLU A N 1
ATOM 3379 C CA . GLU A 1 447 ? 9.782 4.736 10.977 1.00 88.69 447 GLU A CA 1
ATOM 3380 C C . GLU A 1 447 ? 9.458 5.263 9.578 1.00 88.69 447 GLU A C 1
ATOM 3382 O O . GLU A 1 447 ? 9.902 6.353 9.202 1.00 88.69 447 GLU A O 1
ATOM 3387 N N . ILE A 1 448 ? 8.646 4.503 8.833 1.00 91.69 448 ILE A N 1
ATOM 3388 C CA . ILE A 1 448 ? 8.053 4.954 7.575 1.00 91.69 448 ILE A CA 1
ATOM 3389 C C . ILE A 1 448 ? 6.736 5.664 7.895 1.00 91.69 448 ILE A C 1
ATOM 3391 O O . ILE A 1 448 ? 5.796 5.065 8.420 1.00 91.69 448 ILE A O 1
ATOM 3395 N N . THR A 1 449 ? 6.644 6.937 7.525 1.00 90.50 449 THR A N 1
ATOM 3396 C CA . THR A 1 449 ? 5.432 7.750 7.623 1.00 90.50 449 THR A CA 1
ATOM 3397 C C . THR A 1 449 ? 4.790 7.885 6.243 1.00 90.50 449 THR A C 1
ATOM 3399 O O . THR A 1 449 ? 5.251 8.688 5.436 1.00 90.50 449 THR A O 1
ATOM 3402 N N . PRO A 1 450 ? 3.725 7.121 5.941 1.00 91.62 450 PRO A N 1
ATOM 3403 C CA . PRO A 1 450 ? 2.878 7.384 4.784 1.00 91.62 450 PRO A CA 1
ATOM 3404 C C . PRO A 1 450 ? 2.411 8.840 4.702 1.00 91.62 450 PRO A C 1
ATOM 3406 O O . PRO A 1 450 ? 1.856 9.366 5.669 1.00 91.62 450 PRO A O 1
ATOM 3409 N N . VAL A 1 451 ? 2.586 9.450 3.528 1.00 92.44 451 VAL A N 1
ATOM 3410 C CA . VAL A 1 451 ? 2.159 10.825 3.236 1.00 92.44 451 VAL A CA 1
ATOM 3411 C C . VAL A 1 451 ? 0.944 10.818 2.307 1.00 92.44 451 VAL A C 1
ATOM 3413 O O . VAL A 1 451 ? -0.098 11.369 2.658 1.00 92.44 451 VAL A O 1
ATOM 3416 N N . ASN A 1 452 ? 1.029 10.109 1.176 1.00 92.81 452 ASN A N 1
ATOM 3417 C CA . ASN A 1 452 ? -0.049 9.940 0.195 1.00 92.81 452 ASN A CA 1
ATOM 3418 C C . ASN A 1 452 ? -0.718 11.247 -0.261 1.00 92.81 452 ASN A C 1
ATOM 3420 O O . ASN A 1 452 ? -1.949 11.343 -0.304 1.00 92.81 452 ASN A O 1
ATOM 3424 N N . THR A 1 453 ? 0.082 12.253 -0.610 1.00 92.44 453 THR A N 1
ATOM 3425 C CA . THR A 1 453 ? -0.413 13.535 -1.129 1.00 92.44 453 THR A CA 1
ATOM 3426 C C . THR A 1 453 ? -0.072 13.702 -2.603 1.00 92.44 453 THR A C 1
ATOM 3428 O O . THR A 1 453 ? 0.953 13.219 -3.076 1.00 92.44 453 THR A O 1
ATOM 3431 N N . TYR A 1 454 ? -0.970 14.368 -3.330 1.00 93.38 454 TYR A N 1
ATOM 3432 C CA . TYR A 1 454 ? -0.820 14.666 -4.751 1.00 93.38 454 TYR A CA 1
ATOM 3433 C C . TYR A 1 454 ? -0.631 16.166 -4.918 1.00 93.38 454 TYR A C 1
ATOM 3435 O O . TYR A 1 454 ? -1.330 16.964 -4.286 1.00 93.38 454 TYR A O 1
ATOM 3443 N N . SER A 1 455 ? 0.296 16.543 -5.785 1.00 92.56 455 SER A N 1
ATOM 3444 C CA . SER A 1 455 ? 0.484 17.911 -6.245 1.00 92.56 455 SER A CA 1
ATOM 3445 C C . SER A 1 455 ? 0.661 17.935 -7.762 1.00 92.56 455 SER A C 1
ATOM 3447 O O . SER A 1 455 ? 0.786 16.900 -8.419 1.00 92.56 455 SER A O 1
ATOM 3449 N N . THR A 1 456 ? 0.581 19.132 -8.340 1.00 91.19 456 THR A N 1
ATOM 3450 C CA . THR A 1 456 ? 0.946 19.363 -9.741 1.00 91.19 456 THR A CA 1
ATOM 3451 C C . THR A 1 456 ? 2.204 20.218 -9.765 1.00 91.19 456 THR A C 1
ATOM 3453 O O . THR A 1 456 ? 2.203 21.303 -9.181 1.00 91.19 456 THR A O 1
ATOM 3456 N N . ILE A 1 457 ? 3.245 19.740 -10.436 1.00 88.12 457 ILE A N 1
ATOM 3457 C CA . ILE A 1 457 ? 4.477 20.483 -10.704 1.00 88.12 457 ILE A CA 1
ATOM 3458 C C . ILE A 1 457 ? 4.614 20.706 -12.212 1.00 88.12 457 ILE A C 1
ATOM 3460 O O . ILE A 1 457 ? 4.248 19.839 -12.998 1.00 88.12 457 ILE A O 1
ATOM 3464 N N . GLY A 1 458 ? 5.067 21.892 -12.621 1.00 80.00 458 GLY A N 1
ATOM 3465 C CA . GLY A 1 458 ? 5.385 22.173 -14.025 1.00 80.00 458 GLY A CA 1
ATOM 3466 C C . GLY A 1 458 ? 6.835 21.814 -14.343 1.00 80.00 458 GLY A C 1
ATOM 3467 O O . GLY A 1 458 ? 7.670 21.806 -13.441 1.00 80.00 458 GLY A O 1
ATOM 3468 N N . GLU A 1 459 ? 7.149 21.579 -15.620 1.00 68.19 459 GLU A N 1
ATOM 3469 C CA . GLU A 1 459 ? 8.505 21.224 -16.078 1.00 68.19 459 GLU A CA 1
ATOM 3470 C C . GLU A 1 459 ? 9.566 22.262 -15.645 1.00 68.19 459 GLU A C 1
ATOM 3472 O O . GLU A 1 459 ? 10.635 21.892 -15.166 1.00 68.19 459 GLU A O 1
ATOM 3477 N N . ASP A 1 460 ? 9.241 23.562 -15.691 1.00 66.75 460 ASP A N 1
ATOM 3478 C CA . ASP A 1 460 ? 10.141 24.651 -15.262 1.00 66.75 460 ASP A CA 1
ATOM 3479 C C . ASP A 1 460 ? 10.400 24.684 -13.740 1.00 66.75 460 ASP A C 1
ATOM 3481 O O . ASP A 1 460 ? 11.411 25.225 -13.282 1.00 66.75 460 ASP A O 1
ATOM 3485 N N . ASP A 1 461 ? 9.492 24.107 -12.950 1.00 66.88 461 ASP A N 1
ATOM 3486 C CA . ASP A 1 461 ? 9.578 24.051 -11.490 1.00 66.88 461 ASP A CA 1
ATOM 3487 C C . ASP A 1 461 ? 10.090 22.691 -10.994 1.00 66.88 461 ASP A C 1
ATOM 3489 O O . ASP A 1 461 ? 10.239 22.507 -9.792 1.00 66.88 461 ASP A O 1
ATOM 3493 N N . TYR A 1 462 ? 10.389 21.744 -11.887 1.00 68.38 462 TYR A N 1
ATOM 3494 C CA . TYR A 1 462 ? 10.739 20.369 -11.531 1.00 68.38 462 TYR A CA 1
ATOM 3495 C C . TYR A 1 462 ? 11.964 20.288 -10.614 1.00 68.38 462 TYR A C 1
ATOM 3497 O O . TYR A 1 462 ? 11.873 19.862 -9.460 1.00 68.38 462 TYR A O 1
ATOM 3505 N N . ASP A 1 463 ? 13.099 20.799 -11.094 1.00 65.06 463 ASP A N 1
ATOM 3506 C CA . ASP A 1 463 ? 14.347 20.817 -10.332 1.00 65.06 463 ASP A CA 1
ATOM 3507 C C . ASP A 1 463 ? 14.218 21.707 -9.091 1.00 65.06 463 ASP A C 1
ATOM 3509 O O . ASP A 1 463 ? 14.735 21.390 -8.020 1.00 65.06 463 ASP A O 1
ATOM 3513 N N . THR A 1 464 ? 13.495 22.827 -9.200 1.00 64.06 464 THR A N 1
ATOM 3514 C CA . THR A 1 464 ? 13.367 23.776 -8.088 1.00 64.06 464 THR A CA 1
ATOM 3515 C C . THR A 1 464 ? 12.440 23.266 -6.988 1.00 64.06 464 THR A C 1
ATOM 3517 O O . THR A 1 464 ? 12.698 23.545 -5.819 1.00 64.06 464 THR A O 1
ATOM 3520 N N . TYR A 1 465 ? 11.402 22.491 -7.310 1.00 76.19 465 TYR A N 1
ATOM 3521 C CA . TYR A 1 465 ? 10.479 21.901 -6.343 1.00 76.19 465 TYR A CA 1
ATOM 3522 C C . TYR A 1 465 ? 11.217 20.936 -5.423 1.00 76.19 465 TYR A C 1
ATOM 3524 O O . TYR A 1 465 ? 11.115 21.049 -4.202 1.00 76.19 465 TYR A O 1
ATOM 3532 N N . PHE A 1 466 ? 11.997 20.023 -5.999 1.00 72.81 466 PHE A N 1
ATOM 3533 C CA . PHE A 1 466 ? 12.776 19.061 -5.229 1.00 72.81 466 PHE A CA 1
ATOM 3534 C C . PHE A 1 466 ? 13.926 19.727 -4.472 1.00 72.81 466 PHE A C 1
ATOM 3536 O O . PHE A 1 466 ? 14.193 19.336 -3.346 1.00 72.81 466 PHE A O 1
ATOM 3543 N N . ILE A 1 467 ? 14.548 20.783 -5.010 1.00 65.06 467 ILE A N 1
ATOM 3544 C CA . ILE A 1 467 ? 15.562 21.565 -4.280 1.00 65.06 467 ILE A CA 1
ATOM 3545 C C . ILE A 1 467 ? 14.957 22.328 -3.091 1.00 65.06 467 ILE A C 1
ATOM 3547 O O . ILE A 1 467 ? 15.560 22.366 -2.025 1.00 65.06 467 ILE A O 1
ATOM 3551 N N . ASN A 1 468 ? 13.792 22.960 -3.263 1.00 63.81 468 ASN A N 1
ATOM 3552 C CA . ASN A 1 468 ? 13.173 23.801 -2.231 1.00 63.81 468 ASN A CA 1
ATOM 3553 C C . ASN A 1 468 ? 12.468 22.994 -1.132 1.00 63.81 468 ASN A C 1
ATOM 3555 O O . ASN A 1 468 ? 12.244 23.526 -0.045 1.00 63.81 468 ASN A O 1
ATOM 3559 N N . ASN A 1 469 ? 12.085 21.751 -1.432 1.00 59.69 469 ASN A N 1
ATOM 3560 C CA . ASN A 1 469 ? 11.467 20.825 -0.485 1.00 59.69 469 ASN A CA 1
ATOM 3561 C C . ASN A 1 469 ? 12.459 19.781 0.070 1.00 59.69 469 ASN A C 1
ATOM 3563 O O . ASN A 1 469 ? 12.023 18.885 0.794 1.00 59.69 469 ASN A O 1
ATOM 3567 N N . ASN A 1 470 ? 13.757 19.901 -0.251 1.00 50.94 470 ASN A N 1
ATOM 3568 C CA . ASN A 1 470 ? 14.852 19.161 0.393 1.00 50.94 470 ASN A CA 1
ATOM 3569 C C . ASN A 1 470 ? 15.364 19.874 1.647 1.00 50.94 470 ASN A C 1
ATOM 3571 O O . ASN A 1 470 ? 15.458 21.124 1.641 1.00 50.94 470 ASN A O 1
#

Sequence (470 aa):
ELAAEVKVGPKLELSLGWTAFDHLIGVDAFGGVCISGALTAHPDAKLLCIDGSVYLFLELGLSEDTKLGGFLKDHGWEARADVINSDNTPWQLNAHFENFKKVDACTYGNGKLSIHVKDADDKSIKQALIKVYDLSGNRIKTVSTDSTGKAEIGDLPLGSVKIEIKATGYKIFNDRQLIRSNQTTYCEAVLMVSRNDEGSSNETGTGSNYVTGTVKDAATGSLIDASFKVRKGYNAFGDAEVVAEGVSENGRYKVTLPVGYYTLVFSKDGYVDSKVNAVVKAASPTTKNVVISTELGGGGEDTGNGDSDVPSGNVNTAADMRVVLTWGVDPEDLDSHLLSTDFSGYHIYFSNMDVYRDGEKVANLDVDDTTSYGPETTTVFGFKDGEKLSYYVHDYTNRDVSGDYMSNSGAHVVVYSGSNEVASFNTPIGVEGNLWHVFDLNTTTGEITPVNTYSTIGEDDYDTYFINNN

pLDDT: mean 87.91, std 12.28, range [37.53, 98.62]